Protein AF-A0A9D7KX18-F1 (afdb_monomer_lite)

Radius of gyration: 21.71 Å; chains: 1; bounding box: 76×43×56 Å

Foldseek 3Di:
DDDDDPPPDDDPDPDDDDDAQPDQEAEDALVRFAADDPVRVVVQVCCVLFVVQKWKDAPVFQFDPQDWFDDPQFTWGFLGRGKDKWKAWFQWWFWDDVVLDPDVPDWFTKTKTKGQTDPVCCVLVVSLCVPPVDDLVLEQAGDDRPDDPPDGGDSGHIAIAIAGFDDPVQVVQQAPNHDSRGIHDAHPQGGGRFMKMFIATWTFGSNSRGGTYRPNRQWIKGWRPVPDDPFKTKMKIKGWAGRRVRQCSRRPPFGKMKMWRKDKWADCVVPVVQDDAKEKEKDWPDKDQQDQDDVPPPPVQAASRLDQWYFYHYPNRGRYIYGYDPVCSRFWHWDWDPWHAYPVRMIMTITMIIGIGADNVVRDIIMTIMIMMIGHDPSPPPPPSPCPPPDD

Sequence (392 aa):
MLKTLFKIIFCISFGQTFIGCENANYEVKSEDIRPASEYEEAKWEKVTRLSLGIIGYDPVDTLIKNDCKGWGFEEWCNVLDKKVNIAGKFNRFGTYFEDGIVSPGIDATDWNIIVELFNEYTSTYDAVRQSSNITFSDWFGCIDVDKPCGSPYNASKCMFAEIAPTGELLLDGRWFPISENNHCVEGTYLKKNDTVGVFGCFVLDEAHGNQPEIHPAQQIWFRNKTETDAKKQKYWLMFIQDGSDRYEDWVASPLYGQFRIAFKVYPVKIKQDLYTPLILNIQVAYNSDFISSSSELPLAFNDCDDSNIHSLVIDGDKIITVNEPSQFDSKIGIQFSDIRMLKDGSVIGYIDITMVIGDVETNEFGASVLDLEIIQPMNTLFQEIQDLPAHQ

pLDDT: mean 80.1, std 17.93, range [25.45, 98.38]

Secondary structure (DSSP, 8-state):
-------------SS-------SSSEEE-GGGSPBPPHHHHHHHHHHHHHSTTEEEE-TT--PPPS-EEESSS-EEEESSSS-EEEEEEEEEEEEE-TTSS--TT-S--EEEEEEEE-GGGTHHHHHHHHHH---GGGS--PPPTTS-TTPPP-SS-EEEEEE---HHHHHH-SSS---SSTT-BPPSS--TT-EEEEEE-EEEETTTTSEEEESS--EEEEE-GGG--SSEEEEEEEEE---SSTTTTTSPSSEEEEEEEEEEE--GGG-GGG---EEEEEEEEEEESB----TT--GGGS-SSSSSEEEEEETTEEEEEEE--TTSTTTEEEEEEEEEE-TTS-EEEEEEEEEEESBTTTTBPPEEEEEEEEE--TTS-----S------

Structure (mmCIF, N/CA/C/O backbone):
data_AF-A0A9D7KX18-F1
#
_entry.id   AF-A0A9D7KX18-F1
#
loop_
_atom_site.group_PDB
_atom_site.id
_atom_site.type_symbol
_atom_site.label_atom_id
_atom_site.label_alt_id
_atom_site.label_comp_id
_atom_site.label_asym_id
_atom_site.label_entity_id
_atom_site.label_seq_id
_atom_site.pdbx_PDB_ins_code
_atom_site.Cartn_x
_atom_site.Cartn_y
_atom_site.Cartn_z
_atom_site.occupancy
_atom_site.B_iso_or_equiv
_atom_site.auth_seq_id
_atom_site.auth_comp_id
_atom_site.auth_asym_id
_atom_site.auth_atom_id
_atom_site.pdbx_PDB_model_num
ATOM 1 N N . MET A 1 1 ? -48.098 -23.945 -2.981 1.00 36.84 1 MET A N 1
ATOM 2 C CA . MET A 1 1 ? -47.081 -24.985 -2.715 1.00 36.84 1 MET A CA 1
ATOM 3 C C . MET A 1 1 ? -45.774 -24.541 -3.345 1.00 36.84 1 MET A C 1
ATOM 5 O O . MET A 1 1 ? -45.751 -24.322 -4.546 1.00 36.84 1 MET A O 1
ATOM 9 N N . LEU A 1 2 ? -44.786 -24.323 -2.471 1.00 36.97 2 LEU A N 1
ATOM 10 C CA . LEU A 1 2 ? -43.350 -24.059 -2.634 1.00 36.97 2 LEU A CA 1
ATOM 11 C C . LEU A 1 2 ? -42.791 -23.760 -4.034 1.00 36.97 2 LEU A C 1
ATOM 13 O O . LEU A 1 2 ? -42.746 -24.665 -4.856 1.00 36.97 2 LEU A O 1
ATOM 17 N N . LYS A 1 3 ? -42.167 -22.581 -4.187 1.00 34.06 3 LYS A N 1
ATOM 18 C CA . LYS A 1 3 ? -40.852 -22.397 -4.836 1.00 34.06 3 LYS A CA 1
ATOM 19 C C . LYS A 1 3 ? -40.187 -21.113 -4.305 1.00 34.06 3 LYS A C 1
ATOM 21 O O . LYS A 1 3 ? -40.201 -20.083 -4.963 1.00 34.06 3 LYS A O 1
ATOM 26 N N . THR A 1 4 ? -39.592 -21.205 -3.119 1.00 35.53 4 THR A N 1
ATOM 27 C CA . THR A 1 4 ? -38.551 -20.273 -2.656 1.00 35.53 4 THR A CA 1
ATOM 28 C C . THR A 1 4 ? -37.380 -21.149 -2.242 1.00 35.53 4 THR A C 1
ATOM 30 O O . THR A 1 4 ? -37.390 -21.731 -1.161 1.00 35.53 4 THR A O 1
ATOM 33 N N . LEU A 1 5 ? -36.441 -21.364 -3.162 1.00 31.42 5 LEU A N 1
ATOM 34 C CA . LEU A 1 5 ? -35.214 -22.104 -2.889 1.00 31.42 5 LEU A CA 1
ATOM 35 C C . LEU A 1 5 ? -34.141 -21.065 -2.556 1.00 31.42 5 LEU A C 1
ATOM 37 O O . LEU A 1 5 ? -33.645 -20.379 -3.447 1.00 31.42 5 LEU A O 1
ATOM 41 N N . PHE A 1 6 ? -33.837 -20.923 -1.268 1.00 31.34 6 PHE A N 1
ATOM 42 C CA . PHE A 1 6 ? -32.666 -20.191 -0.800 1.00 31.34 6 PHE A CA 1
ATOM 43 C C . PHE A 1 6 ? -31.414 -20.888 -1.336 1.00 31.34 6 PHE A C 1
ATOM 45 O O . PHE A 1 6 ? -31.169 -22.063 -1.055 1.00 31.34 6 PHE A O 1
ATOM 52 N N . LYS A 1 7 ? -30.636 -20.165 -2.138 1.00 26.39 7 LYS A N 1
ATOM 53 C CA . LYS A 1 7 ? -29.341 -20.606 -2.645 1.00 26.39 7 LYS A CA 1
ATOM 54 C C . LYS A 1 7 ? -28.299 -20.255 -1.578 1.00 26.39 7 LYS A C 1
ATOM 56 O O . LYS A 1 7 ? -27.696 -19.194 -1.623 1.00 26.39 7 LYS A O 1
ATOM 61 N N . ILE A 1 8 ? -28.141 -21.123 -0.580 1.00 31.30 8 ILE A N 1
ATOM 62 C CA . ILE A 1 8 ? -27.008 -21.052 0.352 1.00 31.30 8 ILE A CA 1
ATOM 63 C C . ILE A 1 8 ? -25.828 -21.708 -0.364 1.00 31.30 8 ILE A C 1
ATOM 65 O O . ILE A 1 8 ? -25.758 -22.932 -0.473 1.00 31.30 8 ILE A O 1
ATOM 69 N N . ILE A 1 9 ? -24.939 -20.886 -0.917 1.00 28.31 9 ILE A N 1
ATOM 70 C CA . ILE A 1 9 ? -23.651 -21.333 -1.445 1.00 28.31 9 ILE A CA 1
ATOM 71 C C . ILE A 1 9 ? -22.680 -21.353 -0.263 1.00 28.31 9 ILE A C 1
ATOM 73 O O . ILE A 1 9 ? -22.304 -20.310 0.259 1.00 28.31 9 ILE A O 1
ATOM 77 N N . PHE A 1 10 ? -22.297 -22.552 0.175 1.00 27.39 10 PHE A N 1
ATOM 78 C CA . PHE A 1 10 ? -21.160 -22.743 1.070 1.00 27.39 10 PHE A CA 1
ATOM 79 C C . PHE A 1 10 ? -19.874 -22.610 0.246 1.00 27.39 10 PHE A C 1
ATOM 81 O O . PHE A 1 10 ? -19.453 -23.565 -0.406 1.00 27.39 10 PHE A O 1
ATOM 88 N N . CYS A 1 11 ? -19.245 -21.436 0.277 1.00 25.45 11 CYS A N 1
ATOM 89 C CA . CYS A 1 11 ? -17.830 -21.318 -0.060 1.00 25.45 11 CYS A CA 1
ATOM 90 C C . CYS A 1 11 ? -17.016 -21.769 1.155 1.00 25.45 11 CYS A C 1
ATOM 92 O O . CYS A 1 11 ? -16.942 -21.072 2.162 1.00 25.45 11 CYS A O 1
ATOM 94 N N . ILE A 1 12 ? -16.414 -22.955 1.065 1.00 28.91 12 ILE A N 1
ATOM 95 C CA . ILE A 1 12 ? -15.342 -23.379 1.967 1.00 28.91 12 ILE A CA 1
ATOM 96 C C . ILE A 1 12 ? -14.046 -22.787 1.395 1.00 28.91 12 ILE A C 1
ATOM 98 O O . ILE A 1 12 ? -13.288 -23.473 0.716 1.00 28.91 12 ILE A O 1
ATOM 102 N N . SER A 1 13 ? -13.827 -21.490 1.609 1.00 29.12 13 SER A N 1
ATOM 103 C CA . SER A 1 13 ? -12.480 -20.913 1.608 1.00 29.12 13 SER A CA 1
ATOM 104 C C . SER A 1 13 ? -12.012 -20.833 3.063 1.00 29.12 13 SER A C 1
ATOM 106 O O . SER A 1 13 ? -12.822 -20.838 3.992 1.00 29.12 13 SER A O 1
ATOM 108 N N . PHE A 1 14 ? -10.704 -20.854 3.293 1.00 35.66 14 PHE A N 1
ATOM 109 C CA . PHE A 1 14 ? -10.128 -20.815 4.633 1.00 35.66 14 PHE A CA 1
ATOM 110 C C . PHE A 1 14 ? -10.591 -19.561 5.415 1.00 35.66 14 PHE A C 1
ATOM 112 O O . PHE A 1 14 ? -10.022 -18.488 5.287 1.00 35.66 14 PHE A O 1
ATOM 119 N N . GLY A 1 15 ? -11.607 -19.718 6.269 1.00 36.69 15 GLY A N 1
ATOM 120 C CA . GLY A 1 15 ? -11.775 -18.986 7.530 1.00 36.69 15 GLY A CA 1
ATOM 121 C C . GLY A 1 15 ? -12.243 -17.525 7.514 1.00 36.69 15 GLY A C 1
ATOM 122 O O . GLY A 1 15 ? -12.286 -16.939 8.596 1.00 36.69 15 GLY A O 1
ATOM 123 N N . GLN A 1 16 ? -12.611 -16.929 6.378 1.00 48.38 16 GLN A N 1
ATOM 124 C CA . GLN A 1 16 ? -13.245 -15.602 6.363 1.00 48.38 16 GLN A CA 1
ATOM 125 C C . GLN A 1 16 ? -14.759 -15.732 6.179 1.00 48.38 16 GLN A C 1
ATOM 127 O O . GLN A 1 16 ? -15.265 -15.945 5.080 1.00 48.38 16 GLN A O 1
ATOM 132 N N . THR A 1 17 ? -15.498 -15.629 7.283 1.00 46.25 17 THR A N 1
ATOM 133 C CA . THR A 1 17 ? -16.954 -15.475 7.253 1.00 46.25 17 THR A CA 1
ATOM 134 C C . THR A 1 17 ? -17.261 -14.022 6.901 1.00 46.25 17 THR A C 1
ATOM 136 O O . THR A 1 17 ? -17.150 -13.147 7.755 1.00 46.25 17 THR A O 1
ATOM 139 N N . PHE A 1 18 ? -17.617 -13.755 5.646 1.00 47.78 18 PHE A N 1
ATOM 140 C CA . PHE A 1 18 ? -18.155 -12.456 5.251 1.00 47.78 18 PHE A CA 1
ATOM 141 C C . PHE A 1 18 ? -19.577 -12.344 5.806 1.00 47.78 18 PHE A C 1
ATOM 143 O O . PHE A 1 18 ? -20.477 -13.081 5.396 1.00 47.78 18 PHE A O 1
ATOM 150 N N . ILE A 1 19 ? -19.771 -11.471 6.792 1.00 53.34 19 ILE A N 1
ATOM 151 C CA . ILE A 1 19 ? -21.104 -11.100 7.268 1.00 53.34 19 ILE A CA 1
ATOM 152 C C . ILE A 1 19 ? -21.645 -10.107 6.237 1.00 53.34 19 ILE A C 1
ATOM 154 O O . ILE A 1 19 ? -21.050 -9.054 6.032 1.00 53.34 19 ILE A O 1
ATOM 158 N N . GLY A 1 20 ? -22.718 -10.478 5.532 1.00 45.81 20 GLY A N 1
ATOM 159 C CA . GLY A 1 20 ? -23.336 -9.614 4.527 1.00 45.81 20 GLY A CA 1
ATOM 160 C C . GLY A 1 20 ? -23.783 -8.291 5.147 1.00 45.81 20 GLY A C 1
ATOM 161 O O . GLY A 1 20 ? -24.475 -8.288 6.166 1.00 45.81 20 GLY A O 1
ATOM 162 N N . CYS A 1 21 ? -23.374 -7.179 4.542 1.00 49.69 21 CYS A N 1
ATOM 163 C CA . CYS A 1 21 ? -23.739 -5.845 4.991 1.00 49.69 21 CYS A CA 1
ATOM 164 C C . CYS A 1 21 ? -25.108 -5.460 4.419 1.00 49.69 21 CYS A C 1
ATOM 166 O O . CYS A 1 21 ? -25.208 -4.918 3.329 1.00 49.69 21 CYS A O 1
ATOM 168 N N . GLU A 1 22 ? -26.189 -5.787 5.129 1.00 51.44 22 GLU A N 1
ATOM 169 C CA . GLU A 1 22 ? -27.533 -5.281 4.787 1.00 51.44 22 GLU A CA 1
ATOM 170 C C . GLU A 1 22 ? -27.836 -3.919 5.447 1.00 51.44 22 GLU A C 1
ATOM 172 O O . GLU A 1 22 ? -28.886 -3.328 5.203 1.00 51.44 22 GLU A O 1
ATOM 177 N N . ASN A 1 23 ? -26.928 -3.410 6.286 1.00 57.19 23 ASN A N 1
ATOM 178 C CA . ASN A 1 23 ? -27.082 -2.160 7.026 1.00 57.19 23 ASN A CA 1
ATOM 179 C C . ASN A 1 23 ? -25.969 -1.180 6.658 1.00 57.19 23 ASN A C 1
ATOM 181 O O . ASN A 1 23 ? -24.852 -1.604 6.395 1.00 57.19 23 ASN A O 1
ATOM 185 N N . ALA A 1 24 ? -26.257 0.121 6.765 1.00 64.88 24 ALA A N 1
ATOM 186 C CA . ALA A 1 24 ? -25.332 1.222 6.473 1.00 64.88 24 ALA A CA 1
ATOM 187 C C . ALA A 1 24 ? -24.110 1.336 7.422 1.00 64.88 24 ALA A C 1
ATOM 189 O O . ALA A 1 24 ? -23.604 2.424 7.654 1.00 64.88 24 ALA A O 1
ATOM 190 N N . ASN A 1 25 ? -23.774 0.270 8.151 1.00 79.25 25 ASN A N 1
ATOM 191 C CA . ASN A 1 25 ? -22.619 0.189 9.037 1.00 79.25 25 ASN A CA 1
ATOM 192 C C . ASN A 1 25 ? -22.235 -1.290 9.198 1.00 79.25 25 ASN A C 1
ATOM 194 O O . ASN A 1 25 ? -23.109 -2.152 9.345 1.00 79.25 25 ASN A O 1
ATOM 198 N N . TYR A 1 26 ? -20.938 -1.565 9.312 1.00 88.50 26 TYR A N 1
ATOM 199 C CA . TYR A 1 26 ? -20.430 -2.874 9.703 1.00 88.50 26 TYR A CA 1
ATOM 200 C C . TYR A 1 26 ? -20.551 -3.041 11.224 1.00 88.50 26 TYR A C 1
ATOM 202 O O . TYR A 1 26 ? -19.724 -2.547 11.996 1.00 88.50 26 TYR A O 1
ATOM 210 N N . GLU A 1 27 ? -21.619 -3.700 11.670 1.00 92.19 27 GLU A N 1
ATOM 211 C CA . GLU A 1 27 ? -21.921 -3.894 13.090 1.00 92.19 27 GLU A CA 1
ATOM 212 C C . GLU A 1 27 ? -21.463 -5.267 13.593 1.00 92.19 27 GLU A C 1
ATOM 214 O O . GLU A 1 27 ? -21.818 -6.309 13.042 1.00 92.19 27 GLU A O 1
ATOM 219 N N . VAL A 1 28 ? -20.698 -5.270 14.686 1.00 92.38 28 VAL A N 1
ATOM 220 C CA . VAL A 1 28 ? -20.227 -6.481 15.365 1.00 92.38 28 VAL A CA 1
ATOM 221 C C . VAL A 1 28 ? -20.452 -6.344 16.865 1.00 92.38 28 VAL A C 1
ATOM 223 O O . VAL A 1 28 ? -20.232 -5.285 17.452 1.00 92.38 28 VAL A O 1
ATOM 226 N N . LYS A 1 29 ? -20.860 -7.421 17.534 1.00 93.38 29 LYS A N 1
ATOM 227 C CA . LYS A 1 29 ? -20.877 -7.441 18.999 1.00 93.38 29 LYS A CA 1
ATOM 228 C C . LYS A 1 29 ? -19.522 -7.870 19.530 1.00 93.38 29 LYS A C 1
ATOM 230 O O . LYS A 1 29 ? -18.909 -8.788 18.993 1.00 93.38 29 LYS A O 1
ATOM 235 N N . SER A 1 30 ? -19.066 -7.263 20.619 1.00 92.75 30 SER A N 1
ATOM 236 C CA . SER A 1 30 ? -17.776 -7.614 21.225 1.00 92.75 30 SER A CA 1
ATOM 237 C C . SER A 1 30 ? -17.690 -9.090 21.632 1.00 92.75 30 SER A C 1
ATOM 239 O O . SER A 1 30 ? -16.615 -9.676 21.539 1.00 92.75 30 SER A O 1
ATOM 241 N N . GLU A 1 31 ? -18.817 -9.707 22.008 1.00 93.62 31 GLU A N 1
ATOM 242 C CA . GLU A 1 31 ? -18.924 -11.142 22.318 1.00 93.62 31 GLU A CA 1
ATOM 243 C C . GLU A 1 31 ? -18.683 -12.062 21.108 1.00 93.62 31 GLU A C 1
ATOM 245 O O . GLU A 1 31 ? -18.269 -13.207 21.290 1.00 93.62 31 GLU A O 1
ATOM 250 N N . ASP A 1 32 ? -18.873 -11.548 19.889 1.00 94.75 32 ASP A N 1
ATOM 251 C CA . ASP A 1 32 ? -18.660 -12.271 18.632 1.00 94.75 32 ASP A CA 1
ATOM 252 C C . ASP A 1 32 ? -17.242 -12.054 18.063 1.00 94.75 32 ASP A C 1
ATOM 254 O O . ASP A 1 32 ? -16.811 -12.765 17.149 1.00 94.75 32 ASP A O 1
ATOM 258 N N . ILE A 1 33 ? -16.474 -11.096 18.604 1.00 95.12 33 ILE A N 1
ATOM 259 C CA . ILE A 1 33 ? -15.094 -10.845 18.173 1.00 95.12 33 ILE A CA 1
ATOM 260 C C . ILE A 1 33 ? -14.182 -11.915 18.765 1.00 95.12 33 ILE A C 1
ATOM 262 O O . ILE A 1 33 ? -13.926 -11.970 19.970 1.00 95.12 33 ILE A O 1
ATOM 266 N N . ARG A 1 34 ? -13.610 -12.747 17.893 1.00 96.69 34 ARG A N 1
ATOM 267 C CA . ARG A 1 34 ? -12.678 -13.784 18.331 1.00 96.69 34 ARG A CA 1
ATOM 268 C C . ARG A 1 34 ? -11.373 -13.196 18.897 1.00 96.69 34 ARG A C 1
ATOM 270 O O . ARG A 1 34 ? -10.870 -12.200 18.365 1.00 96.69 34 ARG A O 1
ATOM 277 N N . PRO A 1 35 ? -10.766 -13.842 19.909 1.00 97.56 35 PRO A N 1
ATOM 278 C CA . PRO A 1 35 ? -9.429 -13.484 20.369 1.00 97.56 35 PRO A CA 1
ATOM 279 C C . PRO A 1 35 ? -8.387 -13.578 19.246 1.00 97.56 35 PRO A C 1
ATOM 281 O O . PRO A 1 35 ? -8.460 -14.469 18.392 1.00 97.56 35 PRO A O 1
ATOM 284 N N . ALA A 1 36 ? -7.407 -12.675 19.260 1.00 97.69 36 ALA A N 1
ATOM 285 C CA . ALA A 1 36 ? -6.238 -12.758 18.395 1.00 97.69 36 ALA A CA 1
ATOM 286 C C . ALA A 1 36 ? -5.357 -13.943 18.812 1.00 97.69 36 ALA A C 1
ATOM 288 O O . ALA A 1 36 ? -5.072 -14.138 19.997 1.00 97.69 36 ALA A O 1
ATOM 289 N N . SER A 1 37 ? -4.906 -14.731 17.838 1.00 97.56 37 SER A N 1
ATOM 290 C CA . SER A 1 37 ? -3.776 -15.636 18.058 1.00 97.56 37 SER A CA 1
ATOM 291 C C . SER A 1 37 ? -2.456 -14.855 18.086 1.00 97.56 37 SER A C 1
ATOM 293 O O . SER A 1 37 ? -2.362 -13.771 17.514 1.00 97.56 37 SER A O 1
ATOM 295 N N . GLU A 1 38 ? -1.410 -15.432 18.688 1.00 97.12 38 GLU A N 1
ATOM 296 C CA . GLU A 1 38 ? -0.067 -14.817 18.722 1.00 97.12 38 GLU A CA 1
ATOM 297 C C . GLU A 1 38 ? 0.476 -14.536 17.314 1.00 97.12 38 GLU A C 1
ATOM 299 O O . GLU A 1 38 ? 1.126 -13.523 17.080 1.00 97.12 38 GLU A O 1
ATOM 304 N N . TYR A 1 39 ? 0.168 -15.412 16.353 1.00 96.81 39 TYR A N 1
ATOM 305 C CA . TYR A 1 39 ? 0.558 -15.231 14.958 1.00 96.81 39 TYR A CA 1
ATOM 306 C C . TYR A 1 39 ? -0.129 -14.021 14.309 1.00 96.81 39 TYR A C 1
ATOM 308 O O . TYR A 1 39 ? 0.511 -13.259 13.587 1.00 96.81 39 TYR A O 1
ATOM 316 N N . GLU A 1 40 ? -1.427 -13.831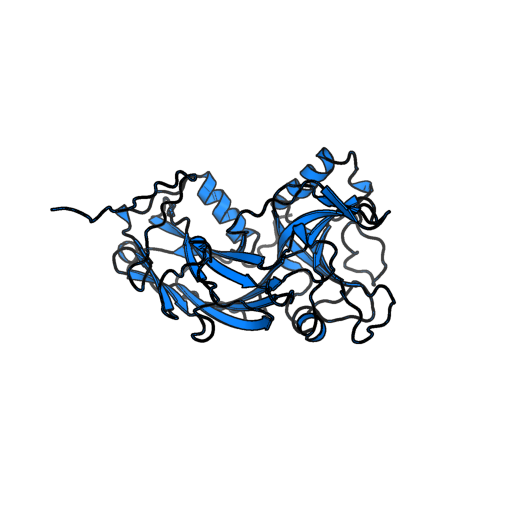 14.557 1.00 96.81 40 GLU A N 1
ATOM 317 C CA . GLU A 1 40 ? -2.186 -12.707 13.996 1.00 96.81 40 GLU A CA 1
ATOM 318 C C . GLU A 1 40 ? -1.762 -11.372 14.603 1.00 96.81 40 GLU A C 1
ATOM 320 O O . GLU A 1 40 ? -1.606 -10.400 13.867 1.00 96.81 40 GLU A O 1
ATOM 325 N N . GLU A 1 41 ? -1.527 -11.344 15.916 1.00 96.88 41 GLU A N 1
ATOM 326 C CA . GLU A 1 41 ? -0.990 -10.177 16.616 1.00 96.88 41 GLU A CA 1
ATOM 327 C C . GLU A 1 41 ? 0.395 -9.813 16.065 1.00 96.88 41 GLU A C 1
ATOM 329 O O . GLU A 1 41 ? 0.585 -8.693 15.599 1.00 96.88 41 GLU A O 1
ATOM 334 N N . ALA A 1 42 ? 1.317 -10.777 15.963 1.00 96.12 42 ALA A N 1
ATOM 335 C CA . ALA A 1 42 ? 2.650 -10.543 15.405 1.00 96.12 42 ALA A CA 1
ATOM 336 C C . ALA A 1 42 ? 2.614 -10.075 13.936 1.00 96.12 42 ALA A C 1
ATOM 338 O O . ALA A 1 42 ? 3.403 -9.218 13.528 1.00 96.12 42 ALA A O 1
ATOM 339 N N . LYS A 1 43 ? 1.692 -10.610 13.121 1.00 95.38 43 LYS A N 1
ATOM 340 C CA . LYS A 1 43 ? 1.488 -10.162 11.734 1.00 95.38 43 LYS A CA 1
ATOM 341 C C . LYS A 1 43 ? 1.007 -8.709 11.693 1.00 95.38 43 LYS A C 1
ATOM 343 O O . LYS A 1 43 ? 1.553 -7.914 10.929 1.00 95.38 43 LYS A O 1
ATOM 348 N N . TRP A 1 44 ? 0.019 -8.359 12.512 1.00 96.56 44 TRP A N 1
ATOM 349 C CA . TRP A 1 44 ? -0.511 -6.999 12.609 1.00 96.56 44 TRP A CA 1
ATOM 350 C C . TRP A 1 44 ? 0.543 -6.005 13.128 1.00 96.56 44 TRP A C 1
ATOM 352 O O . TRP A 1 44 ? 0.721 -4.926 12.557 1.00 96.56 44 TRP A O 1
ATOM 362 N N . GLU A 1 45 ? 1.321 -6.391 14.140 1.00 95.38 45 GLU A N 1
ATOM 363 C CA . GLU A 1 45 ? 2.434 -5.602 14.679 1.00 95.38 45 GLU A CA 1
ATOM 364 C C . GLU A 1 45 ? 3.537 -5.368 13.642 1.00 95.38 45 GLU A C 1
ATOM 366 O O . GLU A 1 45 ? 4.080 -4.266 13.540 1.00 95.38 45 GLU A O 1
ATOM 371 N N . LYS A 1 46 ? 3.857 -6.380 12.824 1.00 94.62 46 LYS A N 1
ATOM 372 C CA . LYS A 1 46 ? 4.811 -6.224 11.720 1.00 94.62 46 LYS A CA 1
ATOM 373 C C . LYS A 1 46 ? 4.351 -5.126 10.755 1.00 94.62 46 LYS A C 1
ATOM 375 O O . LYS A 1 46 ? 5.157 -4.271 10.395 1.00 94.62 46 LYS A O 1
ATOM 380 N N . VAL A 1 47 ? 3.072 -5.121 10.372 1.00 95.69 47 VAL A N 1
ATOM 381 C CA . VAL A 1 47 ? 2.500 -4.120 9.452 1.00 95.69 47 VAL A CA 1
ATOM 382 C C . VAL A 1 47 ? 2.535 -2.715 10.052 1.00 95.69 47 VAL A C 1
ATOM 384 O O . VAL A 1 47 ? 3.015 -1.779 9.409 1.00 95.69 47 VAL A O 1
ATOM 387 N N . THR A 1 48 ? 2.072 -2.559 11.292 1.00 94.69 48 THR A N 1
ATOM 388 C CA . THR A 1 48 ? 2.036 -1.251 11.968 1.00 94.69 48 THR A CA 1
ATOM 389 C C . THR A 1 48 ? 3.419 -0.661 12.191 1.00 94.69 48 THR A C 1
ATOM 391 O O . THR A 1 48 ? 3.607 0.537 11.983 1.00 94.69 48 THR A O 1
ATOM 394 N N . ARG A 1 49 ? 4.402 -1.491 12.548 1.00 93.88 49 ARG A N 1
ATOM 395 C CA . ARG A 1 49 ? 5.772 -1.042 12.808 1.00 93.88 49 ARG A CA 1
ATOM 396 C C . ARG A 1 49 ? 6.569 -0.764 11.536 1.00 93.88 49 ARG A C 1
ATOM 398 O O . ARG A 1 49 ? 7.306 0.216 11.494 1.00 93.88 49 ARG A O 1
ATOM 405 N N . LEU A 1 50 ? 6.476 -1.634 10.530 1.00 93.88 50 LEU A N 1
ATOM 406 C CA . LEU A 1 50 ? 7.401 -1.608 9.390 1.00 93.88 50 LEU A CA 1
ATOM 407 C C . LEU A 1 50 ? 6.817 -0.961 8.139 1.00 93.88 50 LEU A C 1
ATOM 409 O O . LEU A 1 50 ? 7.566 -0.418 7.339 1.00 93.88 50 LEU A O 1
ATOM 413 N N . SER A 1 51 ? 5.501 -0.997 7.960 1.00 95.69 51 SER A N 1
ATOM 414 C CA . SER A 1 51 ? 4.868 -0.606 6.697 1.00 95.69 51 SER A CA 1
ATOM 415 C C . SER A 1 51 ? 3.920 0.575 6.868 1.00 95.69 51 SER A C 1
ATOM 417 O O . SER A 1 51 ? 2.959 0.717 6.122 1.00 95.69 51 SER A O 1
ATOM 419 N N . LEU A 1 52 ? 4.174 1.432 7.864 1.00 96.12 52 LEU A N 1
ATOM 420 C CA . LEU A 1 52 ? 3.324 2.583 8.193 1.00 96.12 52 LEU A CA 1
ATOM 421 C C . LEU A 1 52 ? 1.875 2.201 8.553 1.00 96.12 52 LEU A C 1
ATOM 423 O O . LEU A 1 52 ? 0.977 3.031 8.447 1.00 96.12 52 LEU A O 1
ATOM 427 N N . GLY A 1 53 ? 1.639 0.951 8.969 1.00 96.56 53 GLY A N 1
ATOM 428 C CA . GLY A 1 53 ? 0.288 0.437 9.193 1.00 96.56 53 GLY A CA 1
ATOM 429 C C . GLY A 1 53 ? -0.495 0.156 7.917 1.00 96.56 53 GLY A C 1
ATOM 430 O O . GLY A 1 53 ? -1.691 -0.065 8.010 1.00 96.56 53 GLY A O 1
ATOM 431 N N . ILE A 1 54 ? 0.145 0.141 6.750 1.00 98.25 54 ILE A N 1
ATOM 432 C CA . ILE A 1 54 ? -0.497 -0.112 5.461 1.00 98.25 54 ILE A CA 1
ATOM 433 C C . ILE A 1 54 ? 0.202 -1.298 4.794 1.00 98.25 54 ILE A C 1
ATOM 435 O O . ILE A 1 54 ? 1.419 -1.443 4.887 1.00 98.25 54 ILE A O 1
ATOM 439 N N . ILE A 1 55 ? -0.561 -2.156 4.129 1.00 98.00 55 ILE A N 1
ATOM 440 C CA . ILE A 1 55 ? -0.039 -3.162 3.198 1.00 98.00 55 ILE A CA 1
ATOM 441 C C . ILE A 1 55 ? -0.872 -3.167 1.927 1.00 98.00 55 ILE A C 1
ATOM 443 O O . ILE A 1 55 ? -2.065 -2.865 1.973 1.00 98.00 55 ILE A O 1
ATOM 447 N N . GLY A 1 56 ? -0.246 -3.550 0.822 1.00 98.00 56 GLY A N 1
ATOM 448 C CA . GLY A 1 56 ? -0.953 -3.870 -0.404 1.00 98.00 56 GLY A CA 1
ATOM 449 C C . GLY A 1 56 ? -1.438 -5.316 -0.421 1.00 98.00 56 GLY A C 1
ATOM 450 O O . GLY A 1 56 ? -0.877 -6.204 0.235 1.00 98.00 56 GLY A O 1
ATOM 451 N N . TYR A 1 57 ? -2.506 -5.554 -1.165 1.00 96.62 57 TYR A N 1
ATOM 452 C CA . TYR A 1 57 ? -3.112 -6.864 -1.332 1.00 96.62 57 TYR A CA 1
ATOM 453 C C . TYR A 1 57 ? -3.725 -7.004 -2.727 1.00 96.62 57 TYR A C 1
ATOM 455 O O . TYR A 1 57 ? -4.177 -6.026 -3.327 1.00 96.62 57 TYR A O 1
ATOM 463 N N . ASP A 1 58 ? -3.719 -8.234 -3.238 1.00 94.56 58 ASP A N 1
ATOM 464 C CA . ASP A 1 58 ? -4.425 -8.625 -4.455 1.00 94.56 58 ASP A CA 1
ATOM 465 C C . ASP A 1 58 ? -5.679 -9.411 -4.038 1.00 94.56 58 ASP A C 1
ATOM 467 O O . ASP A 1 58 ? -5.562 -10.570 -3.623 1.00 94.56 58 ASP A O 1
ATOM 471 N N . PRO A 1 59 ? -6.871 -8.793 -4.091 1.00 91.50 59 PRO A N 1
ATOM 472 C CA . PRO A 1 59 ? -8.097 -9.398 -3.577 1.00 91.50 59 PRO A CA 1
ATOM 473 C C . PRO A 1 59 ? -8.609 -10.574 -4.420 1.00 91.50 59 PRO A C 1
ATOM 475 O O . PRO A 1 59 ? -9.495 -11.296 -3.960 1.00 91.50 59 PRO A O 1
ATOM 478 N N . VAL A 1 60 ? -8.070 -10.791 -5.624 1.00 90.31 60 VAL A N 1
ATOM 479 C CA . VAL A 1 60 ? -8.421 -11.937 -6.478 1.00 90.31 60 VAL A CA 1
ATOM 480 C C . VAL A 1 60 ? -7.318 -12.999 -6.522 1.00 90.31 60 VAL A C 1
ATOM 482 O O . VAL A 1 60 ? -7.473 -13.999 -7.220 1.00 90.31 60 VAL A O 1
ATOM 485 N N . ASP A 1 61 ? -6.247 -12.816 -5.737 1.00 89.19 61 ASP A N 1
ATOM 486 C CA . ASP A 1 61 ? -5.098 -13.726 -5.627 1.00 89.19 61 ASP A CA 1
ATOM 487 C C . ASP A 1 61 ? -4.528 -14.096 -7.006 1.00 89.19 61 ASP A C 1
ATOM 489 O O . ASP A 1 61 ? -4.299 -15.272 -7.300 1.00 89.19 61 ASP A O 1
ATOM 493 N N . THR A 1 62 ? -4.345 -13.084 -7.869 1.00 88.50 62 THR A N 1
ATOM 494 C CA . THR A 1 62 ? -3.818 -13.273 -9.227 1.00 88.50 62 THR A CA 1
ATOM 495 C C . THR A 1 62 ? -2.501 -14.035 -9.161 1.00 88.50 62 THR A C 1
ATOM 497 O O . THR A 1 62 ? -1.499 -13.534 -8.642 1.00 88.50 62 THR A O 1
ATOM 500 N N . LEU A 1 63 ? -2.504 -15.257 -9.694 1.00 87.00 63 LEU A N 1
ATOM 501 C CA . LEU A 1 63 ? -1.294 -16.056 -9.793 1.00 87.00 63 LEU A CA 1
ATOM 502 C C . LEU A 1 63 ? -0.428 -15.503 -10.914 1.00 87.00 63 LEU A C 1
ATOM 504 O O . LEU A 1 63 ? -0.848 -15.437 -12.071 1.00 87.00 63 LEU A O 1
ATOM 508 N N . ILE A 1 64 ? 0.801 -15.158 -10.565 1.00 85.56 64 ILE A N 1
ATOM 509 C CA . ILE A 1 64 ? 1.813 -14.781 -11.534 1.00 85.56 64 ILE A CA 1
ATOM 510 C C . ILE A 1 64 ? 2.385 -16.089 -12.074 1.00 85.56 64 ILE A C 1
ATOM 512 O O . ILE A 1 64 ? 2.879 -16.928 -11.314 1.00 85.56 64 ILE A O 1
ATOM 516 N N . LYS A 1 65 ? 2.285 -16.307 -13.388 1.00 81.88 65 LYS A N 1
ATOM 517 C CA . LYS A 1 65 ? 2.897 -17.490 -14.001 1.00 81.88 65 LYS A CA 1
ATOM 518 C C . LYS A 1 65 ? 4.393 -17.487 -13.678 1.00 81.88 65 LYS A C 1
ATOM 520 O O . LYS A 1 65 ? 5.038 -16.444 -13.649 1.00 81.88 65 LYS A O 1
ATOM 525 N N . ASN A 1 66 ? 4.933 -18.666 -13.386 1.00 72.88 66 ASN A N 1
ATOM 526 C CA . ASN A 1 66 ? 6.370 -18.840 -13.204 1.00 72.88 66 ASN A CA 1
ATOM 527 C C . ASN A 1 66 ? 7.027 -18.951 -14.587 1.00 72.88 66 ASN A C 1
ATOM 529 O O . ASN A 1 66 ? 7.428 -20.036 -15.013 1.00 72.88 66 ASN A O 1
ATOM 533 N N . ASP A 1 67 ? 6.987 -17.849 -15.328 1.00 78.12 67 ASP A N 1
ATOM 534 C CA . ASP A 1 67 ? 7.648 -17.670 -16.608 1.00 78.12 67 ASP A CA 1
ATOM 535 C C . ASP A 1 67 ? 8.584 -16.458 -16.561 1.00 78.12 67 ASP A C 1
ATOM 537 O O . ASP A 1 67 ? 8.443 -15.562 -15.727 1.00 78.12 67 ASP A O 1
ATOM 541 N N . CYS A 1 68 ? 9.585 -16.483 -17.436 1.00 79.06 68 CYS A N 1
ATOM 542 C CA . CYS A 1 68 ? 10.416 -15.327 -17.718 1.00 79.06 68 CYS A CA 1
ATOM 543 C C . CYS A 1 68 ? 9.772 -14.557 -18.871 1.00 79.06 68 CYS A C 1
ATOM 545 O O . CYS A 1 68 ? 9.391 -15.154 -19.885 1.00 79.06 68 CYS A O 1
ATOM 547 N N . LYS A 1 69 ? 9.582 -13.250 -18.697 1.00 67.12 69 LYS A N 1
ATOM 548 C CA . LYS A 1 69 ? 9.024 -12.348 -19.713 1.00 67.12 69 LYS A CA 1
ATOM 549 C C . LYS A 1 69 ? 10.142 -11.467 -20.248 1.00 67.12 69 LYS A C 1
ATOM 551 O O . LYS A 1 69 ? 10.930 -10.975 -19.457 1.00 67.12 69 LYS A O 1
ATOM 556 N N . GLY A 1 70 ? 10.237 -11.286 -21.564 1.00 61.34 70 GLY A N 1
ATOM 557 C CA . GLY A 1 70 ? 11.382 -10.582 -22.136 1.00 61.34 70 GLY A CA 1
ATOM 558 C C . GLY A 1 70 ? 11.566 -10.714 -23.641 1.00 61.34 70 GLY A C 1
ATOM 559 O O . GLY A 1 70 ? 11.084 -11.671 -24.252 1.00 61.34 70 GLY A O 1
ATOM 560 N N . TRP A 1 71 ? 12.313 -9.780 -24.237 1.00 53.66 71 TRP A N 1
ATOM 561 C CA . TRP A 1 71 ? 12.753 -9.841 -25.635 1.00 53.66 71 TRP A CA 1
ATOM 562 C C . TRP A 1 71 ? 14.250 -10.186 -25.706 1.00 53.66 71 TRP A C 1
ATOM 564 O O . TRP A 1 71 ? 15.114 -9.321 -25.818 1.00 53.66 71 TRP A O 1
ATOM 574 N N . GLY A 1 72 ? 14.593 -11.476 -25.688 1.00 63.72 72 GLY A N 1
ATOM 575 C CA . GLY A 1 72 ? 15.978 -11.921 -25.889 1.00 63.72 72 GLY A CA 1
ATOM 576 C C . GLY A 1 72 ? 16.817 -11.945 -24.609 1.00 63.72 72 GLY A C 1
ATOM 577 O O . GLY A 1 72 ? 16.758 -12.932 -23.898 1.00 63.72 72 GLY A O 1
ATOM 578 N N . PHE A 1 73 ? 17.664 -10.933 -24.369 1.00 52.66 73 PHE A N 1
ATOM 579 C CA . PHE A 1 73 ? 18.574 -10.884 -23.201 1.00 52.66 73 PHE A CA 1
ATOM 580 C C . PHE A 1 73 ? 17.982 -10.160 -21.977 1.00 52.66 73 PHE A C 1
ATOM 582 O O . PHE A 1 73 ? 18.595 -10.175 -20.915 1.00 52.66 73 PHE A O 1
ATOM 589 N N . GLU A 1 74 ? 16.821 -9.525 -22.133 1.00 61.00 74 GLU A N 1
ATOM 590 C CA . GLU A 1 74 ? 16.086 -8.811 -21.083 1.00 61.00 74 GLU A CA 1
ATOM 591 C C . GLU A 1 74 ? 14.946 -9.685 -20.588 1.00 61.00 74 GLU A C 1
ATOM 593 O O . GLU A 1 74 ? 13.802 -9.505 -20.992 1.00 61.00 74 GLU A O 1
ATOM 598 N N . GLU A 1 75 ? 15.280 -10.697 -19.791 1.00 77.31 75 GLU A N 1
ATOM 599 C CA . GLU A 1 75 ? 14.295 -11.588 -19.187 1.00 77.31 75 GLU A CA 1
ATOM 600 C C . GLU A 1 75 ? 14.023 -11.159 -17.735 1.00 77.31 75 GLU A C 1
ATOM 602 O O . GLU A 1 75 ? 14.918 -11.155 -16.896 1.00 77.31 75 GLU A O 1
ATOM 607 N N . TRP A 1 76 ? 12.776 -10.804 -17.427 1.00 84.06 76 TRP A N 1
ATOM 608 C CA . TRP A 1 76 ? 12.265 -10.687 -16.066 1.00 84.06 76 TRP A CA 1
ATOM 609 C C . TRP A 1 76 ? 11.657 -12.019 -15.656 1.00 84.06 76 TRP A C 1
ATOM 611 O O . TRP A 1 76 ? 10.573 -12.402 -16.107 1.00 84.06 76 TRP A O 1
ATOM 621 N N . CYS A 1 77 ? 12.366 -12.744 -14.804 1.00 87.50 77 CYS A N 1
ATOM 622 C CA . CYS A 1 77 ? 11.947 -14.048 -14.320 1.00 87.50 77 CYS A CA 1
ATOM 623 C C . CYS A 1 77 ? 11.235 -13.918 -12.986 1.00 87.50 77 CYS A C 1
ATOM 625 O O . CYS A 1 77 ? 11.825 -13.508 -11.987 1.00 87.50 77 CYS A O 1
ATOM 627 N N . ASN A 1 78 ? 9.972 -14.317 -12.943 1.00 88.06 78 ASN A N 1
ATOM 628 C CA . ASN A 1 78 ? 9.232 -14.305 -11.697 1.00 88.06 78 ASN A CA 1
ATOM 629 C C . ASN A 1 78 ? 9.844 -15.274 -10.663 1.00 88.06 78 ASN A C 1
ATOM 631 O O . ASN A 1 78 ? 10.120 -16.436 -10.953 1.00 88.06 78 ASN A O 1
ATOM 635 N N . VAL A 1 79 ? 10.044 -14.805 -9.433 1.00 88.69 79 VAL A N 1
ATOM 636 C CA . VAL A 1 79 ? 10.616 -15.596 -8.330 1.00 88.69 79 VAL A CA 1
ATOM 637 C C . VAL A 1 79 ? 9.523 -16.317 -7.549 1.00 88.69 79 VAL A C 1
ATOM 639 O O . VAL A 1 79 ? 9.750 -17.410 -7.025 1.00 88.69 79 VAL A O 1
ATOM 642 N N . LEU A 1 80 ? 8.343 -15.703 -7.435 1.00 88.56 80 LEU A N 1
ATOM 643 C CA . LEU A 1 80 ? 7.228 -16.200 -6.634 1.00 88.56 80 LEU A CA 1
ATOM 644 C C . LEU A 1 80 ? 5.935 -16.137 -7.435 1.00 88.56 80 LEU A C 1
ATOM 646 O O . LEU A 1 80 ? 5.613 -15.127 -8.039 1.00 88.56 80 LEU A O 1
ATOM 650 N N . ASP A 1 81 ? 5.108 -17.171 -7.347 1.00 89.50 81 ASP A N 1
ATOM 651 C CA . ASP A 1 81 ? 3.800 -17.230 -8.016 1.00 89.50 81 ASP A CA 1
ATOM 652 C C . ASP A 1 81 ? 2.774 -16.199 -7.505 1.00 89.50 81 ASP A C 1
ATOM 654 O O . ASP A 1 81 ? 1.642 -16.146 -7.988 1.00 89.50 81 ASP A O 1
ATOM 658 N N . LYS A 1 82 ? 3.161 -15.375 -6.528 1.00 91.75 82 LYS A N 1
ATOM 659 C CA . LYS A 1 82 ? 2.337 -14.358 -5.889 1.00 91.75 82 LYS A CA 1
ATOM 660 C C . LYS A 1 82 ? 3.103 -13.060 -5.716 1.00 91.75 82 LYS A C 1
ATOM 662 O O . LYS A 1 82 ? 4.304 -13.044 -5.446 1.00 91.75 82 LYS A O 1
ATOM 667 N N . LYS A 1 83 ? 2.344 -11.970 -5.768 1.00 94.56 83 LYS A N 1
ATOM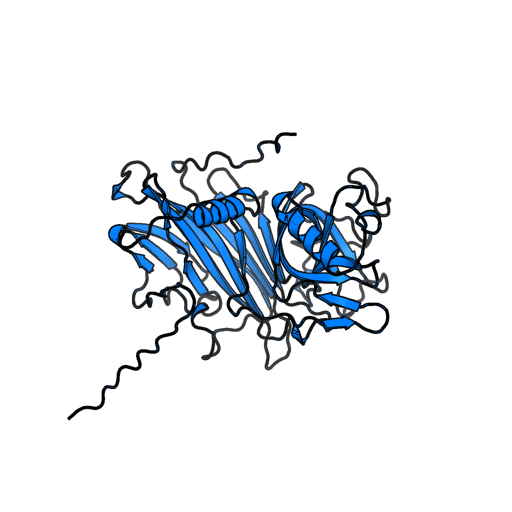 668 C CA . LYS A 1 83 ? 2.813 -10.625 -5.436 1.00 94.56 83 LYS A CA 1
ATOM 669 C C . LYS A 1 83 ? 3.239 -10.551 -3.970 1.00 94.56 83 LYS A C 1
ATOM 671 O O . LYS A 1 83 ? 2.654 -11.205 -3.100 1.00 94.56 83 LYS A O 1
ATOM 676 N N . VAL A 1 84 ? 4.237 -9.725 -3.676 1.00 95.56 84 VAL A N 1
ATOM 677 C CA . VAL A 1 84 ? 4.806 -9.589 -2.330 1.00 95.56 84 VAL A CA 1
ATOM 678 C C . VAL A 1 84 ? 4.770 -8.156 -1.843 1.00 95.56 84 VAL A C 1
ATOM 680 O O . VAL A 1 84 ? 4.867 -7.214 -2.619 1.00 95.56 84 VAL A O 1
ATOM 683 N N . ASN A 1 85 ? 4.651 -8.004 -0.525 1.00 96.88 85 ASN A N 1
ATOM 684 C CA . ASN A 1 85 ? 4.836 -6.727 0.148 1.00 96.88 85 ASN A CA 1
ATOM 685 C C . ASN A 1 85 ? 6.302 -6.574 0.553 1.00 96.88 85 ASN A C 1
ATOM 687 O O . ASN A 1 85 ? 6.868 -7.479 1.175 1.00 96.88 85 ASN A O 1
ATOM 691 N N . ILE A 1 86 ? 6.861 -5.397 0.308 1.00 96.38 86 ILE A N 1
ATOM 692 C CA . ILE A 1 86 ? 8.114 -4.937 0.899 1.00 96.38 86 ILE A CA 1
ATOM 693 C C . ILE A 1 86 ? 7.900 -3.585 1.576 1.00 96.38 86 ILE A C 1
ATOM 695 O O . ILE A 1 86 ? 7.003 -2.820 1.225 1.00 96.38 86 ILE A O 1
ATOM 699 N N . ALA A 1 87 ? 8.738 -3.279 2.559 1.00 97.00 87 ALA A N 1
ATOM 700 C CA . ALA A 1 87 ? 8.863 -1.929 3.081 1.00 97.00 87 ALA A CA 1
ATOM 701 C C . ALA A 1 87 ? 10.296 -1.668 3.530 1.00 97.00 87 ALA A C 1
ATOM 703 O O . ALA A 1 87 ? 11.032 -2.581 3.928 1.00 97.00 87 ALA A O 1
ATOM 704 N N . GLY A 1 88 ? 10.679 -0.402 3.480 1.00 95.69 88 GLY A N 1
ATOM 705 C CA . GLY A 1 88 ? 12.026 0.008 3.815 1.00 95.69 88 GLY A CA 1
ATOM 706 C C . GLY A 1 88 ? 12.191 1.512 3.811 1.00 95.69 88 GLY A C 1
ATOM 707 O O . GLY A 1 88 ? 11.219 2.273 3.805 1.00 95.69 88 GLY A O 1
ATOM 708 N N . LYS A 1 89 ? 13.447 1.940 3.835 1.00 94.94 89 LYS A N 1
ATOM 709 C CA . LYS A 1 89 ? 13.823 3.339 3.712 1.00 94.94 89 LYS A CA 1
ATOM 710 C C . LYS A 1 89 ? 13.976 3.690 2.241 1.00 94.94 89 LYS A C 1
ATOM 712 O O . LYS A 1 89 ? 14.750 3.068 1.523 1.00 94.94 89 LYS A O 1
ATOM 717 N N . PHE A 1 90 ? 13.236 4.696 1.797 1.00 93.38 90 PHE A N 1
ATOM 718 C CA . PHE A 1 90 ? 13.407 5.275 0.479 1.00 93.38 90 PHE A CA 1
ATOM 719 C C . PHE A 1 90 ? 14.828 5.827 0.361 1.00 93.38 90 PHE A C 1
ATOM 721 O O . PHE A 1 90 ? 15.254 6.665 1.160 1.00 93.38 90 PHE A O 1
ATOM 728 N N . ASN A 1 91 ? 15.573 5.338 -0.622 1.00 90.12 91 ASN A N 1
ATOM 729 C CA . ASN A 1 91 ? 16.937 5.765 -0.883 1.00 90.12 91 ASN A CA 1
ATOM 730 C C . ASN A 1 91 ? 16.938 6.866 -1.951 1.00 90.12 91 ASN A C 1
ATOM 732 O O . ASN A 1 91 ? 17.382 7.994 -1.697 1.00 90.12 91 ASN A O 1
ATOM 736 N N . ARG A 1 92 ? 16.405 6.542 -3.134 1.00 86.12 92 ARG A N 1
ATOM 737 C CA . ARG A 1 92 ? 16.381 7.400 -4.324 1.00 86.12 92 ARG A CA 1
ATOM 738 C C . ARG A 1 92 ? 15.222 7.027 -5.239 1.00 86.12 92 ARG A C 1
ATOM 740 O O . ARG A 1 92 ? 14.704 5.916 -5.176 1.00 86.12 92 ARG A O 1
ATOM 747 N N . PHE A 1 93 ? 14.881 7.963 -6.115 1.00 86.19 93 PHE A N 1
ATOM 748 C CA . PHE A 1 93 ? 14.011 7.737 -7.255 1.00 86.19 93 PHE A CA 1
ATOM 749 C C . PHE A 1 93 ? 14.762 8.048 -8.553 1.00 86.19 93 PHE A C 1
ATOM 751 O O . PHE A 1 93 ? 15.545 9.006 -8.622 1.00 86.19 93 PHE A O 1
ATOM 758 N N . GLY A 1 94 ? 14.519 7.235 -9.574 1.00 81.12 94 GLY A N 1
ATOM 759 C CA . GLY A 1 94 ? 15.002 7.445 -10.927 1.00 81.12 94 GLY A CA 1
ATOM 760 C C . GLY A 1 94 ? 13.894 7.359 -11.956 1.00 81.12 94 GLY A C 1
ATOM 761 O O . GLY A 1 94 ? 12.983 6.556 -11.822 1.00 81.12 94 GLY A O 1
ATOM 762 N N . THR A 1 95 ? 14.027 8.163 -13.001 1.00 78.12 95 THR A N 1
ATOM 763 C CA . THR A 1 95 ? 13.375 7.925 -14.286 1.00 78.12 95 THR A CA 1
ATOM 764 C C . THR A 1 95 ? 14.430 7.422 -15.253 1.00 78.12 95 THR A C 1
ATOM 766 O O . THR A 1 95 ? 15.510 8.020 -15.320 1.00 78.12 95 THR A O 1
ATOM 769 N N . TYR A 1 96 ? 14.138 6.345 -15.973 1.00 70.56 96 TYR A N 1
ATOM 770 C CA . TYR A 1 96 ? 14.952 5.918 -17.105 1.00 70.56 96 TYR A CA 1
ATOM 771 C C . TYR A 1 96 ? 14.262 6.318 -18.409 1.00 70.56 96 TYR A C 1
ATOM 773 O O . TYR A 1 96 ? 13.090 6.019 -18.618 1.00 70.56 96 TYR A O 1
ATOM 781 N N . PHE A 1 97 ? 15.000 7.030 -19.260 1.00 67.00 97 PHE A N 1
ATOM 782 C CA . PHE A 1 97 ? 14.608 7.322 -20.635 1.00 67.00 97 PHE A CA 1
ATOM 783 C C . PHE A 1 97 ? 15.548 6.542 -21.541 1.00 67.00 97 PHE A C 1
ATOM 785 O O . PHE A 1 97 ? 16.738 6.865 -21.585 1.00 67.00 97 PHE A O 1
ATOM 792 N N . GLU A 1 98 ? 15.017 5.557 -22.259 1.00 58.19 98 GLU A N 1
ATOM 793 C CA . GLU A 1 98 ? 15.794 4.674 -23.138 1.00 58.19 98 GLU A CA 1
ATOM 794 C C . GLU A 1 98 ? 16.622 5.471 -24.169 1.00 58.19 98 GLU A C 1
ATOM 796 O O . GLU A 1 98 ? 17.792 5.175 -24.403 1.00 58.19 98 GLU A O 1
ATOM 801 N N . ASP A 1 99 ? 16.084 6.599 -24.649 1.00 57.22 99 ASP A N 1
ATOM 802 C CA . ASP A 1 99 ? 16.737 7.465 -25.640 1.00 57.22 99 ASP A CA 1
ATOM 803 C C . ASP A 1 99 ? 17.369 8.751 -25.069 1.00 57.22 99 ASP A C 1
ATOM 805 O O . ASP A 1 99 ? 17.870 9.595 -25.818 1.00 57.22 99 ASP A O 1
ATOM 809 N N . GLY A 1 100 ? 17.327 8.966 -23.747 1.00 54.91 100 GLY A N 1
ATOM 810 C CA . GLY A 1 100 ? 17.840 10.192 -23.111 1.00 54.91 100 GLY A CA 1
ATOM 811 C C . GLY A 1 100 ? 17.133 11.495 -23.529 1.00 54.91 100 GLY A C 1
ATOM 812 O O . GLY A 1 100 ? 17.591 12.585 -23.183 1.00 54.91 100 GLY A O 1
ATOM 813 N N . ILE A 1 101 ? 16.023 11.404 -24.267 1.00 54.41 101 ILE A N 1
ATOM 814 C CA . ILE A 1 101 ? 15.179 12.529 -24.667 1.00 54.41 101 ILE A CA 1
ATOM 815 C C . ILE A 1 101 ? 13.772 12.254 -24.149 1.00 54.41 101 ILE A C 1
ATOM 817 O O . ILE A 1 101 ? 13.139 11.283 -24.556 1.00 54.41 101 ILE A O 1
ATOM 821 N N . VAL A 1 102 ? 13.253 13.155 -23.313 1.00 54.72 102 VAL A N 1
ATOM 822 C CA . VAL A 1 102 ? 11.825 13.202 -22.974 1.00 54.72 102 VAL A CA 1
ATOM 823 C C . VAL A 1 102 ? 11.064 13.661 -24.222 1.00 54.72 102 VAL A C 1
ATOM 825 O O . VAL A 1 102 ? 10.771 14.847 -24.383 1.00 54.72 102 VAL A O 1
ATOM 828 N N . SER A 1 103 ? 10.820 12.761 -25.175 1.00 49.56 103 SER A N 1
ATOM 829 C CA . SER A 1 103 ? 9.966 13.081 -26.318 1.00 49.56 103 SER A CA 1
ATOM 830 C C . SER A 1 103 ? 8.509 12.840 -25.923 1.00 49.56 103 SER A C 1
ATOM 832 O O . SER A 1 103 ? 8.184 11.753 -25.445 1.00 49.56 103 SER A O 1
ATOM 834 N N . PRO A 1 104 ? 7.611 13.822 -26.116 1.00 47.69 104 PRO A N 1
ATOM 835 C CA . PRO A 1 104 ? 6.180 13.603 -25.958 1.00 47.69 104 PRO A CA 1
ATOM 836 C C . PRO A 1 104 ? 5.738 12.443 -26.862 1.00 47.69 104 PRO A C 1
ATOM 838 O O . PRO A 1 104 ? 5.858 12.550 -28.083 1.00 47.69 104 PRO A O 1
ATOM 841 N N . GLY A 1 105 ? 5.255 11.352 -26.263 1.00 47.66 105 GLY A N 1
ATOM 842 C CA . GLY A 1 105 ? 4.811 10.153 -26.982 1.00 47.66 105 GLY A CA 1
ATOM 843 C C . GLY A 1 105 ? 5.836 9.020 -27.107 1.00 47.66 105 GLY A C 1
ATOM 844 O O . GLY A 1 105 ? 5.661 8.190 -27.990 1.00 47.66 105 GLY A O 1
ATOM 845 N N . ILE A 1 106 ? 6.895 8.985 -26.285 1.00 51.62 106 ILE A N 1
ATOM 846 C CA . ILE A 1 106 ? 7.625 7.730 -26.032 1.00 51.62 106 ILE A CA 1
ATOM 847 C C . ILE A 1 106 ? 6.899 6.985 -24.911 1.00 51.62 106 ILE A C 1
ATOM 849 O O . ILE A 1 106 ? 6.680 7.537 -23.828 1.00 51.62 106 ILE A O 1
ATOM 853 N N . ASP A 1 107 ? 6.497 5.761 -25.230 1.00 51.97 107 ASP A N 1
ATOM 854 C CA . ASP A 1 107 ? 5.758 4.845 -24.374 1.00 51.97 107 ASP A CA 1
ATOM 855 C C . ASP A 1 107 ? 6.699 4.288 -23.289 1.00 51.97 107 ASP A C 1
ATOM 857 O O . ASP A 1 107 ? 7.773 3.785 -23.597 1.00 51.97 107 ASP A O 1
ATOM 861 N N . ALA A 1 108 ? 6.294 4.423 -22.023 1.00 56.44 108 ALA A N 1
ATOM 862 C CA . ALA A 1 108 ? 6.965 3.954 -20.803 1.00 56.44 108 ALA A CA 1
ATOM 863 C C . ALA A 1 108 ? 8.289 4.650 -20.405 1.00 56.44 108 ALA A C 1
ATOM 865 O O . ALA A 1 108 ? 9.374 4.386 -20.907 1.00 56.44 108 ALA A O 1
ATOM 866 N N . THR A 1 109 ? 8.203 5.527 -19.399 1.00 73.12 109 THR A N 1
ATOM 867 C CA . THR A 1 109 ? 9.360 5.929 -18.581 1.00 73.12 109 THR A CA 1
ATOM 868 C C . THR A 1 109 ? 9.295 5.165 -17.270 1.00 73.12 109 THR A C 1
ATOM 870 O O . THR A 1 109 ? 8.349 5.349 -16.502 1.00 73.12 109 THR A O 1
ATOM 873 N N . ASP A 1 110 ? 10.309 4.354 -16.993 1.00 84.94 110 ASP A N 1
ATOM 874 C CA . ASP A 1 110 ? 10.336 3.518 -15.800 1.00 84.94 110 ASP A CA 1
ATOM 875 C C . ASP A 1 110 ? 10.581 4.345 -14.536 1.00 84.94 110 ASP A C 1
ATOM 877 O O . ASP A 1 110 ? 11.613 5.011 -14.374 1.00 84.94 110 ASP A O 1
ATOM 881 N N . TRP A 1 111 ? 9.624 4.296 -13.612 1.00 89.56 111 TRP A N 1
ATOM 882 C CA . TRP A 1 111 ? 9.741 4.826 -12.261 1.00 89.56 111 TRP A CA 1
ATOM 883 C C . TRP A 1 111 ? 10.478 3.836 -11.380 1.00 89.56 111 TRP A C 1
ATOM 885 O O . TRP A 1 111 ? 9.894 2.899 -10.856 1.00 89.56 111 TRP A O 1
ATOM 895 N N . ASN A 1 112 ? 11.756 4.104 -11.159 1.00 89.25 112 ASN A N 1
ATOM 896 C CA . ASN A 1 112 ? 12.652 3.278 -10.370 1.00 89.25 112 ASN A CA 1
ATOM 897 C C . ASN A 1 112 ? 12.705 3.769 -8.917 1.00 89.25 112 ASN A C 1
ATOM 899 O O . ASN A 1 112 ? 13.427 4.721 -8.597 1.00 89.25 112 ASN A O 1
ATOM 903 N N . ILE A 1 113 ? 11.951 3.134 -8.017 1.00 92.12 113 ILE A N 1
ATOM 904 C CA . ILE A 1 113 ? 11.974 3.431 -6.579 1.00 92.12 113 ILE A CA 1
ATOM 905 C C . ILE A 1 113 ? 13.010 2.529 -5.904 1.00 92.12 113 ILE A C 1
ATOM 907 O O . ILE A 1 113 ? 12.837 1.319 -5.821 1.00 92.12 113 ILE A O 1
ATOM 911 N N . ILE A 1 114 ? 14.081 3.112 -5.366 1.00 91.31 114 ILE A N 1
ATOM 912 C CA . ILE A 1 114 ? 15.145 2.354 -4.698 1.00 91.31 114 ILE A CA 1
ATOM 913 C C . ILE A 1 114 ? 14.865 2.309 -3.196 1.00 91.31 114 ILE A C 1
ATOM 915 O O . ILE A 1 114 ? 14.844 3.348 -2.524 1.00 91.31 114 ILE A O 1
ATOM 919 N N . VAL A 1 115 ? 14.679 1.102 -2.659 1.00 92.94 115 VAL A N 1
ATOM 920 C CA . VAL A 1 115 ? 14.274 0.868 -1.268 1.00 92.94 115 VAL A CA 1
ATOM 921 C C . VAL A 1 115 ? 15.342 0.080 -0.515 1.00 92.94 115 VAL A C 1
ATOM 923 O O . VAL A 1 115 ? 15.661 -1.054 -0.861 1.00 92.94 115 VAL A O 1
ATOM 926 N N . GLU A 1 116 ? 15.856 0.643 0.576 1.00 92.44 116 GLU A N 1
ATOM 927 C CA . GLU A 1 116 ? 16.663 -0.091 1.553 1.00 92.44 116 GLU A CA 1
ATOM 928 C C . GLU A 1 116 ? 15.728 -0.875 2.484 1.00 92.44 116 GLU A C 1
ATOM 930 O O . GLU A 1 116 ? 15.077 -0.302 3.362 1.00 92.44 116 GLU A O 1
ATOM 935 N N . LEU A 1 117 ? 15.614 -2.186 2.260 1.00 92.38 117 LEU A N 1
ATOM 936 C CA . LEU A 1 117 ? 14.637 -3.031 2.952 1.00 92.38 117 LEU A CA 1
ATOM 937 C C . LEU A 1 117 ? 14.882 -3.096 4.462 1.00 92.38 117 LEU A C 1
ATOM 939 O O . LEU A 1 117 ? 16.016 -3.239 4.920 1.00 92.38 117 LEU A O 1
ATOM 943 N N . PHE A 1 118 ? 13.800 -3.121 5.244 1.00 93.50 118 PHE A N 1
ATOM 944 C CA . PHE A 1 118 ? 13.915 -3.527 6.644 1.00 93.50 118 PHE A CA 1
ATOM 945 C C . PHE A 1 118 ? 14.330 -4.998 6.756 1.00 93.50 118 PHE A C 1
ATOM 947 O O . PHE A 1 118 ? 13.984 -5.828 5.910 1.00 93.50 118 PHE A O 1
ATOM 954 N N . ASN A 1 119 ? 15.040 -5.337 7.835 1.00 90.75 119 ASN A N 1
ATOM 955 C CA . ASN A 1 119 ? 15.585 -6.678 8.062 1.00 90.75 119 ASN A CA 1
ATOM 956 C C . ASN A 1 119 ? 14.519 -7.779 7.947 1.00 90.75 119 ASN A C 1
ATOM 958 O O . ASN A 1 119 ? 14.784 -8.854 7.420 1.00 90.75 119 ASN A O 1
ATOM 962 N N . GLU A 1 120 ? 13.288 -7.512 8.368 1.00 91.19 120 GLU A N 1
ATOM 963 C CA . GLU A 1 120 ? 12.173 -8.458 8.327 1.00 91.19 120 GLU A CA 1
ATOM 964 C C . GLU A 1 120 ? 11.599 -8.704 6.920 1.00 91.19 120 GLU A C 1
ATOM 966 O O . GLU A 1 120 ? 10.718 -9.558 6.768 1.00 91.19 120 GLU A O 1
ATOM 971 N N . TYR A 1 121 ? 12.062 -7.966 5.911 1.00 89.56 121 TYR A N 1
ATOM 972 C CA . TYR A 1 121 ? 11.804 -8.215 4.489 1.00 89.56 121 TYR A CA 1
ATOM 973 C C . TYR A 1 121 ? 13.025 -8.813 3.775 1.00 89.56 121 TYR A C 1
ATOM 975 O O . TYR A 1 121 ? 12.950 -9.137 2.596 1.00 89.56 121 TYR A O 1
ATOM 983 N N . THR A 1 122 ? 14.147 -9.038 4.470 1.00 81.88 122 THR A N 1
ATOM 984 C CA . THR A 1 122 ? 15.344 -9.617 3.833 1.00 81.88 122 THR A CA 1
ATOM 985 C C . THR A 1 122 ? 15.178 -11.079 3.433 1.00 81.88 122 THR A C 1
ATOM 987 O O . THR A 1 122 ? 15.901 -11.538 2.555 1.00 81.88 122 THR A O 1
ATOM 990 N N . SER A 1 123 ? 14.189 -11.796 3.979 1.00 83.19 123 SER A N 1
ATOM 991 C CA . SER A 1 123 ? 13.832 -13.143 3.513 1.00 83.19 123 SER A CA 1
ATOM 992 C C . SER A 1 123 ? 13.419 -13.168 2.039 1.00 83.19 123 SER A C 1
ATOM 994 O O . SER A 1 123 ? 13.534 -14.203 1.391 1.00 83.19 123 SER A O 1
ATOM 996 N N . THR A 1 124 ? 12.966 -12.035 1.495 1.00 81.94 124 THR A N 1
ATOM 997 C CA . THR A 1 124 ? 12.678 -11.881 0.065 1.00 81.94 124 THR A CA 1
ATOM 998 C C . THR A 1 124 ? 13.953 -12.080 -0.767 1.00 81.94 124 THR A C 1
ATOM 1000 O O . THR A 1 124 ? 13.927 -12.760 -1.786 1.00 81.94 124 THR A O 1
ATOM 1003 N N . TYR A 1 125 ? 15.114 -11.643 -0.269 1.00 80.69 125 TYR A N 1
ATOM 1004 C CA . TYR A 1 125 ? 16.405 -11.951 -0.889 1.00 80.69 125 TYR A CA 1
ATOM 1005 C C . TYR A 1 125 ? 16.802 -13.431 -0.765 1.00 80.69 125 TYR A C 1
ATOM 1007 O O . TYR A 1 125 ? 17.418 -13.992 -1.671 1.00 80.69 125 TYR A O 1
ATOM 1015 N N . ASP A 1 126 ? 16.449 -14.092 0.339 1.00 79.62 126 ASP A N 1
ATOM 1016 C CA . ASP A 1 126 ? 16.742 -15.521 0.514 1.00 79.62 126 ASP A CA 1
ATOM 1017 C C . ASP A 1 126 ? 15.951 -16.408 -0.458 1.00 79.62 126 ASP A C 1
ATOM 1019 O O . ASP A 1 126 ? 16.421 -17.500 -0.792 1.00 79.62 126 ASP A O 1
ATOM 1023 N N . ALA A 1 127 ? 14.775 -15.960 -0.914 1.00 79.88 127 ALA A N 1
ATOM 1024 C CA . ALA A 1 127 ? 13.995 -16.654 -1.939 1.00 79.88 127 ALA A CA 1
ATOM 1025 C C . ALA A 1 127 ? 14.750 -16.699 -3.277 1.00 79.88 127 ALA A C 1
ATOM 1027 O O . ALA A 1 127 ? 14.844 -17.754 -3.897 1.00 79.88 127 ALA A O 1
ATOM 1028 N N . VAL A 1 128 ? 15.394 -15.593 -3.652 1.00 77.38 128 VAL A N 1
ATOM 1029 C CA . VAL A 1 128 ? 16.210 -15.485 -4.873 1.00 77.38 128 VAL A CA 1
ATOM 1030 C C . VAL A 1 128 ? 17.419 -16.406 -4.810 1.00 77.38 128 VAL A C 1
ATOM 1032 O O . VAL A 1 128 ? 17.710 -17.146 -5.744 1.00 77.38 128 VAL A O 1
ATOM 1035 N N . ARG A 1 129 ? 18.116 -16.417 -3.667 1.00 73.50 129 ARG A N 1
ATOM 1036 C CA . ARG A 1 129 ? 19.296 -17.274 -3.484 1.00 73.50 129 ARG A CA 1
ATOM 1037 C C . ARG A 1 129 ? 18.967 -18.753 -3.706 1.00 73.50 129 ARG A C 1
ATOM 1039 O O . ARG A 1 129 ? 19.828 -19.523 -4.121 1.00 73.50 129 ARG A O 1
ATOM 1046 N N . GLN A 1 130 ? 17.744 -19.159 -3.374 1.00 73.62 130 GLN A N 1
ATOM 1047 C CA . GLN A 1 130 ? 17.284 -20.531 -3.562 1.00 73.62 130 GLN A CA 1
ATOM 1048 C C . GLN A 1 130 ? 16.914 -20.837 -5.016 1.00 73.62 130 GLN A C 1
ATOM 1050 O O . GLN A 1 130 ? 17.043 -21.993 -5.415 1.00 73.62 130 GLN A O 1
ATOM 1055 N N . SER A 1 131 ? 16.476 -19.844 -5.795 1.00 69.06 131 SER A N 1
ATOM 1056 C CA . SER A 1 131 ? 15.995 -20.056 -7.161 1.00 69.06 131 SER A CA 1
ATOM 1057 C C . SER A 1 131 ? 17.092 -19.993 -8.226 1.00 69.06 131 SER A C 1
ATOM 1059 O O . SER A 1 131 ? 16.991 -20.730 -9.203 1.00 69.06 131 SER A O 1
ATOM 1061 N N . SER A 1 132 ? 18.147 -19.183 -8.056 1.00 65.69 132 SER A N 1
ATOM 1062 C CA . SER A 1 132 ? 19.009 -18.807 -9.194 1.00 65.69 132 SER A CA 1
ATOM 1063 C C . SER A 1 132 ? 20.501 -19.172 -9.108 1.00 65.69 132 SER A C 1
ATOM 1065 O O . SER A 1 132 ? 21.239 -18.893 -10.043 1.00 65.69 132 SER A O 1
ATOM 1067 N N . ASN A 1 133 ? 20.991 -19.841 -8.052 1.00 67.94 133 ASN A N 1
ATOM 1068 C CA . ASN A 1 133 ? 22.440 -20.058 -7.797 1.00 67.94 133 ASN A CA 1
ATOM 1069 C C . ASN A 1 133 ? 23.283 -18.762 -7.718 1.00 67.94 133 ASN A C 1
ATOM 1071 O O . ASN A 1 133 ? 24.515 -18.826 -7.732 1.00 67.94 133 ASN A O 1
ATOM 1075 N N . ILE A 1 134 ? 22.646 -17.596 -7.610 1.00 68.44 134 ILE A N 1
ATOM 1076 C CA . ILE A 1 134 ? 23.307 -16.286 -7.640 1.00 68.44 134 ILE A CA 1
ATOM 1077 C C . ILE A 1 134 ? 23.745 -15.874 -6.244 1.00 68.44 134 ILE A C 1
ATOM 1079 O O . ILE A 1 134 ? 23.100 -16.190 -5.237 1.00 68.44 134 ILE A O 1
ATOM 1083 N N . THR A 1 135 ? 24.887 -15.190 -6.174 1.00 65.50 135 THR A N 1
ATOM 1084 C CA . THR A 1 135 ? 25.464 -14.738 -4.913 1.00 65.50 135 THR A CA 1
ATOM 1085 C C . THR A 1 135 ? 25.204 -13.250 -4.701 1.00 65.50 135 THR A C 1
ATOM 1087 O O . THR A 1 135 ? 25.166 -12.467 -5.638 1.00 65.50 135 THR A O 1
ATOM 1090 N N . PHE A 1 136 ? 25.056 -12.823 -3.444 1.00 62.94 136 PHE A N 1
ATOM 1091 C CA . PHE A 1 136 ? 24.805 -11.412 -3.101 1.00 62.94 136 PHE A CA 1
ATOM 1092 C C . PHE A 1 136 ? 25.880 -10.434 -3.607 1.00 62.94 136 PHE A C 1
ATOM 1094 O O . PHE A 1 136 ? 25.611 -9.242 -3.679 1.00 62.94 136 PHE A O 1
ATOM 1101 N N . SER A 1 137 ? 27.098 -10.900 -3.913 1.00 62.59 137 SER A N 1
ATOM 1102 C CA . SER A 1 137 ? 28.147 -10.047 -4.491 1.00 62.59 137 SER A CA 1
ATOM 1103 C C . SER A 1 137 ? 27.833 -9.575 -5.909 1.00 62.59 137 SER A C 1
ATOM 1105 O O . SER A 1 137 ? 28.484 -8.647 -6.379 1.00 62.59 137 SER A O 1
ATOM 1107 N N . ASP A 1 138 ? 26.857 -10.205 -6.560 1.00 62.88 138 ASP A N 1
ATOM 1108 C CA . ASP A 1 138 ? 26.440 -9.903 -7.927 1.00 62.88 138 ASP A CA 1
ATOM 1109 C C . ASP A 1 138 ? 25.358 -8.807 -7.968 1.00 62.88 138 ASP A C 1
ATOM 1111 O O . ASP A 1 138 ? 25.024 -8.300 -9.035 1.00 62.88 138 ASP A O 1
ATOM 1115 N N . TRP A 1 139 ? 24.818 -8.408 -6.810 1.00 73.19 139 TRP A N 1
ATOM 1116 C CA . TRP A 1 139 ? 23.759 -7.404 -6.725 1.00 73.19 139 TRP A CA 1
ATOM 1117 C C . TRP A 1 139 ? 24.331 -6.007 -6.513 1.00 73.19 139 TRP A C 1
ATOM 1119 O O . TRP A 1 139 ? 25.174 -5.790 -5.636 1.00 73.19 139 TRP A O 1
ATOM 1129 N N . PHE A 1 140 ? 23.829 -5.035 -7.275 1.00 67.12 140 PHE A N 1
ATOM 1130 C CA . PHE A 1 140 ? 24.043 -3.630 -6.958 1.00 67.12 140 PHE A CA 1
ATOM 1131 C C . PHE A 1 140 ? 23.401 -3.333 -5.598 1.00 67.12 140 PHE A C 1
ATOM 1133 O O . PHE A 1 140 ? 22.222 -3.594 -5.372 1.00 67.12 140 PHE A O 1
ATOM 1140 N N . GLY A 1 141 ? 24.195 -2.839 -4.649 1.00 71.94 141 GLY A N 1
ATOM 1141 C CA . GLY A 1 141 ? 23.647 -2.353 -3.388 1.00 71.94 141 GLY A CA 1
ATOM 1142 C C . GLY A 1 141 ? 22.974 -0.990 -3.541 1.00 71.94 141 GLY A C 1
ATOM 1143 O O . GLY A 1 141 ? 22.631 -0.555 -4.634 1.00 71.94 141 GLY A O 1
ATOM 1144 N N . CYS A 1 142 ? 22.768 -0.277 -2.442 1.00 77.19 142 CYS A N 1
ATOM 1145 C CA . CYS A 1 142 ? 22.181 1.056 -2.488 1.00 77.19 142 CYS A CA 1
ATOM 1146 C C . CYS A 1 142 ? 23.116 2.054 -3.177 1.00 77.19 142 CYS A C 1
ATOM 1148 O O . CYS A 1 142 ? 24.341 1.951 -3.087 1.00 77.19 142 CYS A O 1
ATOM 1150 N N . ILE A 1 143 ? 22.555 3.082 -3.816 1.00 71.69 143 ILE A N 1
ATOM 1151 C CA . ILE A 1 143 ? 23.364 4.211 -4.282 1.00 71.69 143 ILE A CA 1
ATOM 1152 C C . ILE A 1 143 ? 24.020 4.858 -3.057 1.00 71.69 143 ILE A C 1
ATOM 1154 O O . ILE A 1 143 ? 23.364 5.102 -2.038 1.00 71.69 143 ILE A O 1
ATOM 1158 N N . ASP A 1 144 ? 25.333 5.097 -3.141 1.00 67.94 144 ASP A N 1
ATOM 1159 C CA . ASP A 1 144 ? 26.081 5.709 -2.048 1.00 67.94 144 ASP A CA 1
ATOM 1160 C C . ASP A 1 144 ? 25.503 7.095 -1.733 1.00 67.94 144 ASP A C 1
ATOM 1162 O O . ASP A 1 144 ? 25.484 8.016 -2.550 1.00 67.94 144 ASP A O 1
ATOM 1166 N N . VAL A 1 145 ? 24.998 7.200 -0.511 1.00 58.19 145 VAL A N 1
ATOM 1167 C CA . VAL A 1 145 ? 24.116 8.248 -0.015 1.00 58.19 145 VAL A CA 1
ATOM 1168 C C . VAL A 1 145 ? 24.744 9.638 0.021 1.00 58.19 145 VAL A C 1
ATOM 1170 O O . VAL A 1 145 ? 23.995 10.623 0.032 1.00 58.19 145 VAL A O 1
ATOM 1173 N N . ASP A 1 146 ? 26.075 9.696 0.034 1.00 64.25 146 ASP A N 1
ATOM 1174 C CA . ASP A 1 146 ? 26.880 10.917 0.130 1.00 64.25 146 ASP A CA 1
ATOM 1175 C C . ASP A 1 146 ? 27.586 11.265 -1.183 1.00 64.25 146 ASP A C 1
ATOM 1177 O O . ASP A 1 146 ? 28.352 12.231 -1.250 1.00 64.25 146 ASP A O 1
ATOM 1181 N N . LYS A 1 147 ? 27.351 10.481 -2.238 1.00 62.72 147 LYS A N 1
ATOM 1182 C CA . LYS A 1 147 ? 28.020 10.676 -3.514 1.00 62.72 147 LYS A CA 1
ATOM 1183 C C . LYS A 1 147 ? 27.058 11.121 -4.620 1.00 62.72 147 LYS A C 1
ATOM 1185 O O . LYS A 1 147 ? 25.863 10.831 -4.566 1.00 62.72 147 LYS A O 1
ATOM 1190 N N . PRO A 1 148 ? 27.564 11.859 -5.626 1.00 62.19 148 PRO A N 1
ATOM 1191 C CA . PRO A 1 148 ? 26.779 12.237 -6.795 1.00 62.19 148 PRO A CA 1
ATOM 1192 C C . PRO A 1 148 ? 26.322 11.012 -7.599 1.00 62.19 148 PRO A C 1
ATOM 1194 O O . PRO A 1 148 ? 26.903 9.928 -7.510 1.00 62.19 148 PRO A O 1
ATOM 1197 N N . CYS A 1 149 ? 25.298 11.222 -8.419 1.00 57.97 149 CYS A N 1
ATOM 1198 C CA . CYS A 1 149 ? 24.741 10.252 -9.364 1.00 57.97 149 CYS A CA 1
ATOM 1199 C C . CYS A 1 149 ? 25.821 9.580 -10.210 1.00 57.97 149 CYS A C 1
ATOM 1201 O O . CYS A 1 149 ? 26.729 10.256 -10.694 1.00 57.97 149 CYS A O 1
ATOM 1203 N N . GLY A 1 150 ? 25.730 8.257 -10.369 1.00 55.47 150 GLY A N 1
ATOM 1204 C CA . GLY A 1 150 ? 26.743 7.446 -11.059 1.00 55.47 150 GLY A CA 1
ATOM 1205 C C . GLY A 1 150 ? 27.889 6.964 -10.164 1.00 55.47 150 GLY A C 1
ATOM 1206 O O . GLY A 1 150 ? 28.872 6.408 -10.653 1.00 55.47 150 GLY A O 1
ATOM 1207 N N . SER A 1 151 ? 27.788 7.172 -8.852 1.00 61.22 151 SER A N 1
ATOM 1208 C CA . SER A 1 151 ? 28.730 6.581 -7.905 1.00 61.22 151 SER A CA 1
ATOM 1209 C C . SER A 1 151 ? 28.508 5.080 -7.760 1.00 61.22 151 SER A C 1
ATOM 1211 O O . SER A 1 151 ? 27.368 4.629 -7.858 1.00 61.22 151 SER A O 1
ATOM 1213 N N . PRO A 1 152 ? 29.575 4.302 -7.503 1.00 62.28 152 PRO A N 1
ATOM 1214 C CA . PRO A 1 152 ? 29.440 2.869 -7.311 1.00 62.28 152 PRO A CA 1
ATOM 1215 C C . PRO A 1 152 ? 28.470 2.591 -6.166 1.00 62.28 152 PRO A C 1
ATOM 1217 O O . PRO A 1 152 ? 28.529 3.249 -5.121 1.00 62.28 152 PRO A O 1
ATOM 1220 N N . TYR A 1 153 ? 27.597 1.615 -6.383 1.00 68.75 153 TYR A N 1
ATOM 1221 C CA . TYR A 1 153 ? 26.696 1.109 -5.365 1.00 68.75 153 TYR A CA 1
ATOM 1222 C C . TYR A 1 153 ? 27.490 0.687 -4.122 1.00 68.75 153 TYR A C 1
ATOM 1224 O O . TYR A 1 153 ? 28.585 0.122 -4.214 1.00 68.75 153 TYR A O 1
ATOM 1232 N N . ASN A 1 154 ? 26.970 1.025 -2.946 1.00 70.00 154 ASN A N 1
ATOM 1233 C CA . ASN A 1 154 ? 27.543 0.606 -1.678 1.00 70.00 154 ASN A CA 1
ATOM 1234 C C . ASN A 1 154 ? 27.173 -0.863 -1.387 1.00 70.00 154 ASN A C 1
ATOM 1236 O O . ASN A 1 154 ? 26.528 -1.527 -2.187 1.00 70.00 154 ASN A O 1
ATOM 1240 N N . ALA A 1 155 ? 27.598 -1.390 -0.239 1.00 64.50 155 ALA A N 1
ATOM 1241 C CA . ALA A 1 155 ? 27.278 -2.762 0.161 1.00 64.50 155 ALA A CA 1
ATOM 1242 C C . ALA A 1 155 ? 25.896 -2.913 0.840 1.00 64.50 155 ALA A C 1
ATOM 1244 O O . ALA A 1 155 ? 25.541 -4.021 1.244 1.00 64.50 155 ALA A O 1
ATOM 1245 N N . SER A 1 156 ? 25.139 -1.825 1.033 1.00 72.56 156 SER A N 1
ATOM 1246 C CA . SER A 1 156 ? 23.808 -1.890 1.647 1.00 72.56 156 SER A CA 1
ATOM 1247 C C . SER A 1 156 ? 22.819 -2.538 0.685 1.00 72.56 156 SER A C 1
ATOM 1249 O O . SER A 1 156 ? 22.884 -2.328 -0.521 1.00 72.56 156 SER A O 1
ATOM 1251 N N . LYS A 1 157 ? 21.896 -3.340 1.215 1.00 79.00 157 LYS A N 1
ATOM 1252 C CA . LYS A 1 157 ? 20.965 -4.133 0.407 1.00 79.00 157 LYS A CA 1
ATOM 1253 C C . LYS A 1 157 ? 19.763 -3.285 -0.009 1.00 79.00 157 LYS A C 1
ATOM 1255 O O . LYS A 1 157 ? 18.824 -3.139 0.777 1.00 79.00 157 LYS A O 1
ATOM 1260 N N . CYS A 1 158 ? 19.788 -2.767 -1.230 1.00 87.62 158 CYS A N 1
ATOM 1261 C CA . CYS A 1 158 ? 18.634 -2.113 -1.832 1.00 87.62 158 CYS A CA 1
ATOM 1262 C C . CYS A 1 158 ? 17.917 -3.034 -2.815 1.00 87.62 158 CYS A C 1
ATOM 1264 O O . CYS A 1 158 ? 18.525 -3.913 -3.418 1.00 87.62 158 CYS A O 1
ATOM 1266 N N . MET A 1 159 ? 16.619 -2.802 -2.946 1.00 90.69 159 MET A N 1
ATOM 1267 C CA . MET A 1 159 ? 15.745 -3.436 -3.918 1.00 90.69 159 MET A CA 1
ATOM 1268 C C . MET A 1 159 ? 15.141 -2.345 -4.792 1.00 90.69 159 MET A C 1
ATOM 1270 O O . MET A 1 159 ? 14.750 -1.291 -4.276 1.00 90.69 159 MET A O 1
ATOM 1274 N N . PHE A 1 160 ? 15.082 -2.604 -6.092 1.00 91.62 160 PHE A N 1
ATOM 1275 C CA . PHE A 1 160 ? 14.331 -1.772 -7.016 1.00 91.62 160 PHE A CA 1
ATOM 1276 C C . PHE A 1 160 ? 12.849 -2.128 -6.926 1.00 91.62 160 PHE A C 1
ATOM 1278 O O . PHE A 1 160 ? 12.467 -3.273 -6.669 1.00 91.62 160 PHE A O 1
ATOM 1285 N N . ALA A 1 161 ? 12.023 -1.103 -7.040 1.00 94.50 161 ALA A N 1
ATOM 1286 C CA . ALA A 1 161 ? 10.593 -1.203 -7.208 1.00 94.50 161 ALA A CA 1
ATOM 1287 C C . ALA A 1 161 ? 10.236 -0.356 -8.428 1.00 94.50 161 ALA A C 1
ATOM 1289 O O . ALA A 1 161 ? 10.119 0.869 -8.309 1.00 94.50 161 ALA A O 1
ATOM 1290 N N . GLU A 1 162 ? 10.133 -1.007 -9.582 1.00 93.19 162 GLU A N 1
ATOM 1291 C CA . GLU A 1 162 ? 9.860 -0.371 -10.863 1.00 93.19 162 GLU A CA 1
ATOM 1292 C C . GLU A 1 162 ? 8.382 -0.439 -11.242 1.00 93.19 162 GLU A C 1
ATOM 1294 O O . GLU A 1 162 ? 7.680 -1.422 -10.994 1.00 93.19 162 GLU A O 1
ATOM 1299 N N . ILE A 1 163 ? 7.897 0.634 -11.854 1.00 93.25 163 ILE A N 1
ATOM 1300 C CA . ILE A 1 163 ? 6.598 0.698 -12.518 1.00 93.25 163 ILE A CA 1
ATOM 1301 C C . ILE A 1 163 ? 6.721 1.627 -13.725 1.00 93.25 163 ILE A C 1
ATOM 1303 O O . ILE A 1 163 ? 7.362 2.668 -13.628 1.00 93.25 163 ILE A O 1
ATOM 1307 N N . ALA A 1 164 ? 6.089 1.300 -14.845 1.00 90.56 164 ALA A N 1
ATOM 1308 C CA . ALA A 1 164 ? 5.980 2.207 -15.984 1.00 90.56 164 ALA A CA 1
ATOM 1309 C C . ALA A 1 164 ? 4.597 2.882 -15.998 1.00 90.56 164 ALA A C 1
ATOM 1311 O O . ALA A 1 164 ? 3.661 2.325 -16.569 1.00 90.56 164 ALA A O 1
ATOM 1312 N N . PRO A 1 165 ? 4.395 4.050 -15.361 1.00 88.19 165 PRO A N 1
ATOM 1313 C CA . PRO A 1 165 ? 3.111 4.738 -15.438 1.00 88.19 165 PRO A CA 1
ATOM 1314 C C . PRO A 1 165 ? 2.889 5.332 -16.831 1.00 88.19 165 PRO A C 1
ATOM 1316 O O . PRO A 1 165 ? 3.828 5.735 -17.520 1.00 88.19 165 PRO A O 1
ATOM 1319 N N . THR A 1 166 ? 1.625 5.471 -17.216 1.00 82.00 166 THR A N 1
ATOM 1320 C CA . THR A 1 166 ? 1.237 6.056 -18.501 1.00 82.00 166 THR A CA 1
ATOM 1321 C C . THR A 1 166 ? 0.898 7.545 -18.404 1.00 82.00 166 THR A C 1
ATOM 1323 O O . THR A 1 166 ? 0.523 8.075 -17.352 1.00 82.00 166 THR A O 1
ATOM 1326 N N . GLY A 1 167 ? 1.013 8.226 -19.550 1.00 73.62 167 GLY A N 1
ATOM 1327 C CA . GLY A 1 167 ? 0.336 9.491 -19.840 1.00 73.62 167 GLY A CA 1
ATOM 1328 C C . GLY A 1 167 ? 0.553 10.618 -18.825 1.00 73.62 167 GLY A C 1
ATOM 1329 O O . GLY A 1 167 ? 1.675 11.053 -18.567 1.00 73.62 167 GLY A O 1
ATOM 1330 N N . GLU A 1 168 ? -0.556 11.149 -18.303 1.00 79.06 168 GLU A N 1
ATOM 1331 C CA . GLU A 1 168 ? -0.573 12.349 -17.460 1.00 79.06 168 GLU A CA 1
ATOM 1332 C C . GLU A 1 168 ? 0.051 12.128 -16.079 1.00 79.06 168 GLU A C 1
ATOM 1334 O O . GLU A 1 168 ? 0.681 13.047 -15.557 1.00 79.06 168 GLU A O 1
ATOM 1339 N N . LEU A 1 169 ? -0.056 10.923 -15.502 1.00 83.62 169 LEU A N 1
ATOM 1340 C CA . LEU A 1 169 ? 0.526 10.624 -14.189 1.00 83.62 169 LEU A CA 1
ATOM 1341 C C . LEU A 1 169 ? 2.051 10.770 -14.204 1.00 83.62 169 LEU A C 1
ATOM 1343 O O . LEU A 1 169 ? 2.633 11.325 -13.269 1.00 83.62 169 LEU A O 1
ATOM 1347 N N . LEU A 1 170 ? 2.684 10.299 -15.281 1.00 78.94 170 LEU A N 1
ATOM 1348 C CA . LEU A 1 170 ? 4.116 10.458 -15.504 1.00 78.94 170 LEU A CA 1
ATOM 1349 C C . LEU A 1 170 ? 4.500 11.946 -15.568 1.00 78.94 170 LEU A C 1
ATOM 1351 O O . LEU A 1 170 ? 5.462 12.367 -14.927 1.00 78.94 170 LEU A O 1
ATOM 1355 N N . LEU A 1 171 ? 3.732 12.743 -16.316 1.00 74.50 171 LEU A N 1
ATOM 1356 C CA . LEU A 1 171 ? 4.022 14.157 -16.580 1.00 74.50 171 LEU A CA 1
ATOM 1357 C C . LEU A 1 171 ? 3.702 15.092 -15.408 1.00 74.50 171 LEU A C 1
ATOM 1359 O O . LEU A 1 171 ? 4.285 16.172 -15.316 1.00 74.50 171 LEU A O 1
ATOM 1363 N N . ASP A 1 172 ? 2.786 14.701 -14.525 1.00 80.44 172 ASP A N 1
ATOM 1364 C CA . ASP A 1 172 ? 2.361 15.492 -13.372 1.00 80.44 172 ASP A CA 1
ATOM 1365 C C . ASP A 1 172 ? 3.550 15.811 -12.441 1.00 80.44 172 ASP A C 1
ATOM 1367 O O . ASP A 1 172 ? 3.718 16.944 -11.977 1.00 80.44 172 ASP A O 1
ATOM 1371 N N . GLY A 1 173 ? 4.418 14.823 -12.198 1.00 77.38 173 GLY A N 1
ATOM 1372 C CA . GLY A 1 173 ? 5.670 14.995 -11.459 1.00 77.38 173 GLY A CA 1
ATOM 1373 C C . GLY A 1 173 ? 5.525 15.391 -9.980 1.00 77.38 173 GLY A C 1
ATOM 1374 O O . GLY A 1 173 ? 6.542 15.539 -9.296 1.00 77.38 173 GLY A O 1
ATOM 1375 N N . ARG A 1 174 ? 4.301 15.556 -9.441 1.00 85.62 174 ARG A N 1
ATOM 1376 C CA . ARG A 1 174 ? 4.070 15.955 -8.036 1.00 85.62 174 ARG A CA 1
ATOM 1377 C C . ARG A 1 174 ? 4.633 14.949 -7.034 1.00 85.62 174 ARG A C 1
ATOM 1379 O O . ARG A 1 174 ? 5.230 15.355 -6.032 1.00 85.62 174 ARG A O 1
ATOM 1386 N N . TRP A 1 175 ? 4.431 13.654 -7.280 1.00 86.56 175 TRP A N 1
ATOM 1387 C CA . TRP A 1 175 ? 4.897 12.580 -6.392 1.00 86.56 175 TRP A CA 1
ATOM 1388 C C . TRP A 1 175 ? 6.333 12.177 -6.701 1.00 86.56 175 TRP A C 1
ATOM 1390 O O . TRP A 1 175 ? 7.160 12.101 -5.790 1.00 86.56 175 TRP A O 1
ATOM 1400 N N . PHE A 1 176 ? 6.627 12.012 -7.989 1.00 85.25 176 PHE A N 1
ATOM 1401 C CA . PHE A 1 176 ? 7.912 11.564 -8.496 1.00 85.25 176 PHE A CA 1
ATOM 1402 C C . PHE A 1 176 ? 8.362 12.473 -9.645 1.00 85.25 176 PHE A C 1
ATOM 1404 O O . PHE A 1 176 ? 7.864 12.356 -10.762 1.00 85.25 176 PHE A O 1
ATOM 1411 N N . PRO A 1 177 ? 9.252 13.438 -9.378 1.00 80.94 177 PRO A N 1
ATOM 1412 C CA . PRO A 1 177 ? 9.671 14.407 -10.376 1.00 80.94 177 PRO A CA 1
ATOM 1413 C C . PRO A 1 177 ? 10.517 13.734 -11.454 1.00 80.94 177 PRO A C 1
ATOM 1415 O O . PRO A 1 177 ? 11.488 13.037 -11.151 1.00 80.94 177 PRO A O 1
ATOM 1418 N N . ILE A 1 178 ? 10.192 14.022 -12.712 1.00 76.75 178 ILE A N 1
ATOM 1419 C CA . ILE A 1 178 ? 11.032 13.658 -13.848 1.00 76.75 178 ILE A CA 1
ATOM 1420 C C . ILE A 1 178 ? 12.374 14.383 -13.722 1.00 76.75 178 ILE A C 1
ATOM 1422 O O . ILE A 1 178 ? 12.424 15.597 -13.502 1.00 76.75 178 ILE A O 1
ATOM 1426 N N . SER A 1 179 ? 13.469 13.640 -13.870 1.00 69.56 179 SER A N 1
ATOM 1427 C CA . SER A 1 179 ? 14.810 14.211 -13.916 1.00 69.56 179 SER A CA 1
ATOM 1428 C C . SER A 1 179 ? 15.458 13.981 -15.260 1.00 69.56 179 SER A C 1
ATOM 1430 O O . SER A 1 179 ? 15.457 12.863 -15.759 1.00 69.56 179 SER A O 1
ATOM 1432 N N . GLU A 1 180 ? 16.122 15.013 -15.775 1.00 64.38 180 GLU A N 1
ATOM 1433 C CA . GLU A 1 180 ? 17.075 14.869 -16.881 1.00 64.38 180 GLU A CA 1
ATOM 1434 C C . GLU A 1 180 ? 18.356 14.129 -16.444 1.00 64.38 180 GLU A C 1
ATOM 1436 O O . GLU A 1 180 ? 19.102 13.627 -17.279 1.00 64.38 180 GLU A O 1
ATOM 1441 N N . ASN A 1 181 ? 18.624 14.048 -15.133 1.00 58.34 181 ASN A N 1
ATOM 1442 C CA . ASN A 1 181 ? 19.776 13.347 -14.574 1.00 58.34 181 ASN A CA 1
ATOM 1443 C C . ASN A 1 181 ? 19.307 12.027 -13.947 1.00 58.34 181 ASN A C 1
ATOM 1445 O O . ASN A 1 181 ? 18.933 11.990 -12.771 1.00 58.34 181 ASN A O 1
ATOM 1449 N N . ASN A 1 182 ? 19.309 10.966 -14.757 1.00 61.41 182 ASN A N 1
ATOM 1450 C CA . ASN A 1 182 ? 18.857 9.619 -14.402 1.00 61.41 182 ASN A CA 1
ATOM 1451 C C . ASN A 1 182 ? 19.295 9.193 -12.972 1.00 61.41 182 ASN A C 1
ATOM 1453 O O . ASN A 1 182 ? 20.478 9.233 -12.623 1.00 61.41 182 ASN A O 1
ATOM 1457 N N . HIS A 1 183 ? 18.320 8.744 -12.168 1.00 63.75 183 HIS A N 1
ATOM 1458 C CA . HIS A 1 183 ? 18.466 8.005 -10.891 1.00 63.75 183 HIS A CA 1
ATOM 1459 C C . HIS A 1 183 ? 18.786 8.736 -9.572 1.00 63.75 183 HIS A C 1
ATOM 1461 O O . HIS A 1 183 ? 19.319 8.109 -8.654 1.00 63.75 183 HIS A O 1
ATOM 1467 N N . CYS A 1 184 ? 18.436 10.015 -9.393 1.00 68.38 184 CYS A N 1
ATOM 1468 C CA . CYS A 1 184 ? 18.832 10.721 -8.162 1.00 68.38 184 CYS A CA 1
ATOM 1469 C C . CYS A 1 184 ? 17.874 11.736 -7.557 1.00 68.38 184 CYS A C 1
ATOM 1471 O O . CYS A 1 184 ? 18.303 12.541 -6.721 1.00 68.38 184 CYS A O 1
ATOM 1473 N N . VAL A 1 185 ? 16.609 11.760 -7.949 1.00 72.12 185 VAL A N 1
ATOM 1474 C CA . VAL A 1 185 ? 15.737 12.820 -7.446 1.00 72.12 185 VAL A CA 1
ATOM 1475 C C . VAL A 1 185 ? 15.002 12.362 -6.200 1.00 72.12 185 VAL A C 1
ATOM 1477 O O . VAL A 1 185 ? 14.617 11.206 -6.054 1.00 72.12 185 VAL A O 1
ATOM 1480 N N . GLU A 1 186 ? 14.858 13.284 -5.255 1.00 76.81 186 GLU A N 1
ATOM 1481 C CA . GLU A 1 186 ? 13.928 13.143 -4.144 1.00 76.81 186 GLU A CA 1
ATOM 1482 C C . GLU A 1 186 ? 12.653 13.902 -4.511 1.00 76.81 186 GLU A C 1
ATOM 1484 O O . GLU A 1 186 ? 12.712 15.084 -4.864 1.00 76.81 186 GLU A O 1
ATOM 1489 N N . GLY A 1 187 ? 11.502 13.235 -4.424 1.00 75.19 187 GLY A N 1
ATOM 1490 C CA . GLY A 1 187 ? 10.214 13.849 -4.727 1.00 75.19 187 GLY A CA 1
ATOM 1491 C C . GLY A 1 187 ? 9.827 14.920 -3.718 1.00 75.19 187 GLY A C 1
ATOM 1492 O O . GLY A 1 187 ? 10.458 15.069 -2.673 1.00 75.19 187 GLY A O 1
ATOM 1493 N N . THR A 1 188 ? 8.786 15.702 -4.001 1.00 81.56 188 THR A N 1
ATOM 1494 C CA . THR A 1 188 ? 8.299 16.726 -3.056 1.00 81.56 188 THR A CA 1
ATOM 1495 C C . THR A 1 188 ? 7.866 16.093 -1.734 1.00 81.56 188 THR A C 1
ATOM 1497 O O . THR A 1 188 ? 8.206 16.607 -0.668 1.00 81.56 188 THR A O 1
ATOM 1500 N N . TYR A 1 189 ? 7.174 14.955 -1.814 1.00 87.06 189 TYR A N 1
ATOM 1501 C CA . TYR A 1 189 ? 6.539 14.296 -0.673 1.00 87.06 189 TYR A CA 1
ATOM 1502 C C . TYR A 1 189 ? 7.302 13.085 -0.132 1.00 87.06 189 TYR A C 1
ATOM 1504 O O . TYR A 1 189 ? 7.103 12.741 1.029 1.00 87.06 189 TYR A O 1
ATOM 1512 N N . LEU A 1 190 ? 8.151 12.456 -0.950 1.00 90.12 190 LEU A N 1
ATOM 1513 C CA . LEU A 1 190 ? 8.963 11.306 -0.562 1.00 90.12 190 LEU A CA 1
ATOM 1514 C C . LEU A 1 190 ? 10.443 11.688 -0.591 1.00 90.12 190 LEU A C 1
ATOM 1516 O O . LEU A 1 190 ? 11.020 11.937 -1.653 1.00 90.12 190 LEU A O 1
ATOM 1520 N N . LYS A 1 191 ? 11.041 11.769 0.595 1.00 90.12 191 LYS A N 1
ATOM 1521 C CA . LYS A 1 191 ? 12.440 12.143 0.806 1.00 90.12 191 LYS A CA 1
ATOM 1522 C C . LYS A 1 191 ? 13.262 10.944 1.237 1.00 90.12 191 LYS A C 1
ATOM 1524 O O . LYS A 1 191 ? 12.744 9.953 1.749 1.00 90.12 191 LYS A O 1
ATOM 1529 N N . LYS A 1 192 ? 14.576 11.040 1.052 1.00 88.06 192 LYS A N 1
ATOM 1530 C CA . LYS A 1 192 ? 15.516 10.016 1.521 1.00 88.06 192 LYS A CA 1
ATOM 1531 C C . LYS A 1 192 ? 15.282 9.693 2.999 1.00 88.06 192 LYS A C 1
ATOM 1533 O O . LYS A 1 192 ? 15.069 10.590 3.811 1.00 88.06 192 LYS A O 1
ATOM 1538 N N . ASN A 1 193 ? 15.390 8.413 3.348 1.00 91.38 193 ASN A N 1
ATOM 1539 C CA . ASN A 1 193 ? 15.133 7.843 4.674 1.00 91.38 193 ASN A CA 1
ATOM 1540 C C . ASN A 1 193 ? 13.667 7.893 5.141 1.00 91.38 193 ASN A C 1
ATOM 1542 O O . ASN A 1 193 ? 13.363 7.436 6.253 1.00 91.38 193 ASN A O 1
ATOM 1546 N N . ASP A 1 194 ? 12.744 8.394 4.319 1.00 93.94 194 ASP A N 1
ATOM 1547 C CA . ASP A 1 194 ? 11.323 8.183 4.560 1.00 93.94 194 ASP A CA 1
ATOM 1548 C C . ASP A 1 194 ? 10.995 6.702 4.415 1.00 93.94 194 ASP A C 1
ATOM 1550 O O . ASP A 1 194 ? 11.632 5.973 3.659 1.00 93.94 194 ASP A O 1
ATOM 1554 N N . THR A 1 195 ? 10.015 6.231 5.177 1.00 96.19 195 THR A N 1
ATOM 1555 C CA . THR A 1 195 ? 9.525 4.870 4.987 1.00 96.19 195 THR A CA 1
ATOM 1556 C C . THR A 1 195 ? 8.607 4.844 3.768 1.00 96.19 195 THR A C 1
ATOM 1558 O O . THR A 1 195 ? 7.686 5.657 3.677 1.00 96.19 195 THR A O 1
ATOM 1561 N N . VAL A 1 196 ? 8.841 3.889 2.876 1.00 97.62 196 VAL A N 1
ATOM 1562 C CA . VAL A 1 196 ? 7.984 3.579 1.729 1.00 97.62 196 VAL A CA 1
ATOM 1563 C C . VAL A 1 196 ? 7.646 2.096 1.767 1.00 97.62 196 VAL A C 1
ATOM 1565 O O . VAL A 1 196 ? 8.481 1.268 2.149 1.00 97.62 196 VAL A O 1
ATOM 1568 N N . GLY A 1 197 ? 6.408 1.768 1.421 1.00 98.00 197 GLY A N 1
ATOM 1569 C CA . GLY A 1 197 ? 5.987 0.399 1.183 1.00 98.00 197 GLY A CA 1
ATOM 1570 C C . GLY A 1 197 ? 5.571 0.209 -0.265 1.00 98.00 197 GLY A C 1
ATOM 1571 O O . GLY A 1 197 ? 5.086 1.141 -0.910 1.00 98.00 197 GLY A O 1
ATOM 1572 N N . VAL A 1 198 ? 5.820 -0.996 -0.767 1.00 98.12 198 VAL A N 1
ATOM 1573 C CA . VAL A 1 198 ? 5.522 -1.389 -2.140 1.00 98.12 198 VAL A CA 1
ATOM 1574 C C . VAL A 1 198 ? 4.928 -2.792 -2.141 1.00 98.12 198 VAL A C 1
ATOM 1576 O O . VAL A 1 198 ? 5.328 -3.651 -1.350 1.00 98.12 198 VAL A O 1
ATOM 1579 N N . PHE A 1 199 ? 3.981 -3.029 -3.038 1.00 97.94 199 PHE A N 1
ATOM 1580 C CA . PHE A 1 199 ? 3.427 -4.337 -3.332 1.00 97.94 199 PHE A CA 1
ATOM 1581 C C . PHE A 1 199 ? 3.348 -4.562 -4.843 1.00 97.94 199 PHE A C 1
ATOM 1583 O O . PHE A 1 199 ? 2.886 -3.693 -5.582 1.00 97.94 199 PHE A O 1
ATOM 1590 N N . GLY A 1 200 ? 3.810 -5.728 -5.292 1.00 96.50 200 GLY A N 1
ATOM 1591 C CA . GLY A 1 200 ? 3.931 -6.040 -6.714 1.00 96.50 200 GLY A CA 1
ATOM 1592 C C . GLY A 1 200 ? 4.530 -7.417 -6.988 1.00 96.50 200 GLY A C 1
ATOM 1593 O O . GLY A 1 200 ? 4.719 -8.215 -6.065 1.00 96.50 200 GLY A O 1
ATOM 1594 N N . CYS A 1 201 ? 4.807 -7.699 -8.259 1.00 94.25 201 CYS A N 1
ATOM 1595 C CA . CYS A 1 201 ? 5.407 -8.962 -8.700 1.00 94.25 201 CYS A CA 1
ATOM 1596 C C . CYS A 1 201 ? 6.885 -9.012 -8.303 1.00 94.25 201 CYS A C 1
ATOM 1598 O O . CYS A 1 201 ? 7.574 -8.008 -8.434 1.00 94.25 201 CYS A O 1
ATOM 1600 N N . PHE A 1 202 ? 7.369 -10.151 -7.801 1.00 93.56 202 PHE A N 1
ATOM 1601 C CA . PHE A 1 202 ? 8.763 -10.282 -7.377 1.00 93.56 202 PHE A CA 1
ATOM 1602 C C . PHE A 1 202 ? 9.581 -11.005 -8.439 1.00 93.56 202 PHE A C 1
ATOM 1604 O O . PHE A 1 202 ? 9.410 -12.208 -8.617 1.00 93.56 202 PHE A O 1
ATOM 1611 N N . VAL A 1 203 ? 10.467 -10.287 -9.120 1.00 91.38 203 VAL A N 1
ATOM 1612 C CA . VAL A 1 203 ? 11.176 -10.765 -10.312 1.00 91.38 203 VAL A CA 1
ATOM 1613 C C . VAL A 1 203 ? 12.693 -10.726 -10.143 1.00 91.38 203 VAL A C 1
ATOM 1615 O O . VAL A 1 203 ? 13.220 -10.082 -9.234 1.00 91.38 203 VAL A O 1
ATOM 1618 N N . LEU A 1 204 ? 13.389 -11.438 -11.027 1.00 89.50 204 LEU A N 1
ATOM 1619 C CA . LEU A 1 204 ? 14.799 -11.247 -11.339 1.00 89.50 204 LEU A CA 1
ATOM 1620 C C . LEU A 1 204 ? 14.912 -10.573 -12.686 1.00 89.50 204 LEU A C 1
ATOM 1622 O O . LEU A 1 204 ? 14.408 -11.114 -13.661 1.00 89.50 204 LEU A O 1
ATOM 1626 N N . ASP A 1 205 ? 15.626 -9.462 -12.732 1.00 87.19 205 ASP A N 1
ATOM 1627 C CA . ASP A 1 205 ? 16.016 -8.833 -13.983 1.00 87.19 205 ASP A CA 1
ATOM 1628 C C . ASP A 1 205 ? 17.324 -9.460 -14.489 1.00 87.19 205 ASP A C 1
ATOM 1630 O O . ASP A 1 205 ? 18.417 -9.129 -14.010 1.00 87.19 205 ASP A O 1
ATOM 1634 N N . GLU A 1 206 ? 17.232 -10.419 -15.415 1.00 83.38 206 GLU A N 1
ATOM 1635 C CA . GLU A 1 206 ? 18.394 -11.124 -15.964 1.00 83.38 206 GLU A CA 1
ATOM 1636 C C . GLU A 1 206 ? 19.335 -10.192 -16.743 1.00 83.38 206 GLU A C 1
ATOM 1638 O O . GLU A 1 206 ? 20.559 -10.371 -16.672 1.00 83.38 206 GLU A O 1
ATOM 1643 N N . ALA A 1 207 ? 18.800 -9.161 -17.412 1.00 80.44 207 ALA A N 1
ATOM 1644 C CA . ALA A 1 207 ? 19.603 -8.175 -18.140 1.00 80.44 207 ALA A CA 1
ATOM 1645 C C . ALA A 1 207 ? 20.484 -7.349 -17.200 1.00 80.44 207 ALA A C 1
ATOM 1647 O O . ALA A 1 207 ? 21.614 -6.996 -17.553 1.00 80.44 207 ALA A O 1
ATOM 1648 N N . HIS A 1 208 ? 20.018 -7.118 -15.974 1.00 78.25 208 HIS A N 1
ATOM 1649 C CA . HIS A 1 208 ? 20.740 -6.357 -14.959 1.00 78.25 208 HIS A CA 1
ATOM 1650 C C . HIS A 1 208 ? 21.428 -7.244 -13.914 1.00 78.25 208 HIS A C 1
ATOM 1652 O O . HIS A 1 208 ? 21.643 -6.850 -12.766 1.00 78.25 208 HIS A O 1
ATOM 1658 N N . GLY A 1 209 ? 21.861 -8.441 -14.325 1.00 78.06 209 GLY A N 1
ATOM 1659 C CA . GLY A 1 209 ? 22.649 -9.334 -13.476 1.00 78.06 209 GLY A CA 1
ATOM 1660 C C . GLY A 1 209 ? 21.801 -10.114 -12.473 1.00 78.06 209 GLY A C 1
ATOM 1661 O O . GLY A 1 209 ? 22.291 -10.451 -11.396 1.00 78.06 209 GLY A O 1
ATOM 1662 N N . ASN A 1 210 ? 20.554 -10.425 -12.842 1.00 80.75 210 ASN A N 1
ATOM 1663 C CA . ASN A 1 210 ? 19.551 -11.113 -12.026 1.00 80.75 210 ASN A CA 1
ATOM 1664 C C . ASN A 1 210 ? 19.272 -10.395 -10.708 1.00 80.75 210 ASN A C 1
ATOM 1666 O O . ASN A 1 210 ? 19.298 -10.994 -9.621 1.00 80.75 210 ASN A O 1
ATOM 1670 N N . GLN A 1 211 ? 19.065 -9.089 -10.797 1.00 84.12 211 GLN A N 1
ATOM 1671 C CA . GLN A 1 211 ? 18.778 -8.306 -9.612 1.00 84.12 211 GLN A CA 1
ATOM 1672 C C . GLN A 1 211 ? 17.344 -8.521 -9.165 1.00 84.12 211 GLN A C 1
ATOM 1674 O O . GLN A 1 211 ? 16.439 -8.536 -9.995 1.00 84.12 211 GLN A O 1
ATOM 1679 N N . PRO A 1 212 ? 17.135 -8.737 -7.858 1.00 88.38 212 PRO A N 1
ATOM 1680 C CA . PRO A 1 212 ? 15.803 -8.930 -7.341 1.00 88.38 212 PRO A CA 1
ATOM 1681 C C . PRO A 1 212 ? 15.074 -7.599 -7.247 1.00 88.38 212 PRO A C 1
ATOM 1683 O O . PRO A 1 212 ? 15.573 -6.634 -6.661 1.00 88.38 212 PRO A O 1
ATOM 1686 N N . GLU A 1 213 ? 13.860 -7.592 -7.768 1.00 92.25 213 GLU A N 1
ATOM 1687 C CA . GLU A 1 213 ? 13.086 -6.381 -7.969 1.00 92.25 213 GLU A CA 1
ATOM 1688 C C . GLU A 1 213 ? 11.589 -6.635 -7.762 1.00 92.25 213 GLU A C 1
ATOM 1690 O O . GLU A 1 213 ? 11.084 -7.736 -7.988 1.00 92.25 213 GLU A O 1
ATOM 1695 N N . ILE A 1 214 ? 10.872 -5.606 -7.308 1.00 94.88 214 ILE A N 1
ATOM 1696 C CA . ILE A 1 214 ? 9.417 -5.559 -7.404 1.00 94.88 214 ILE A CA 1
ATOM 1697 C C . ILE A 1 214 ? 9.020 -4.867 -8.704 1.00 94.88 214 ILE A C 1
ATOM 1699 O O . ILE A 1 214 ? 9.020 -3.641 -8.762 1.00 94.88 214 ILE A O 1
ATOM 1703 N N . HIS A 1 215 ? 8.632 -5.634 -9.719 1.00 93.75 215 HIS A N 1
ATOM 1704 C CA . HIS A 1 215 ? 8.229 -5.086 -11.011 1.00 93.75 215 HIS A CA 1
ATOM 1705 C C . HIS A 1 215 ? 7.169 -5.973 -11.671 1.00 93.75 215 HIS A C 1
ATOM 1707 O O . HIS A 1 215 ? 7.412 -7.158 -11.905 1.00 93.75 215 HIS A O 1
ATOM 1713 N N . PRO A 1 216 ? 5.964 -5.441 -11.928 1.00 94.31 216 PRO A N 1
ATOM 1714 C CA . PRO A 1 216 ? 5.524 -4.086 -11.596 1.00 94.31 216 PRO A CA 1
ATOM 1715 C C . PRO A 1 216 ? 5.199 -3.840 -10.120 1.00 94.31 216 PRO A C 1
ATOM 1717 O O . PRO A 1 216 ? 4.528 -4.643 -9.464 1.00 94.31 216 PRO A O 1
ATOM 1720 N N . ALA A 1 217 ? 5.626 -2.677 -9.623 1.00 96.56 217 ALA A N 1
ATOM 1721 C CA . ALA A 1 217 ? 5.321 -2.084 -8.323 1.00 96.56 217 ALA A CA 1
ATOM 1722 C C . ALA A 1 217 ? 3.920 -1.450 -8.318 1.00 96.56 217 ALA A C 1
ATOM 1724 O O . ALA 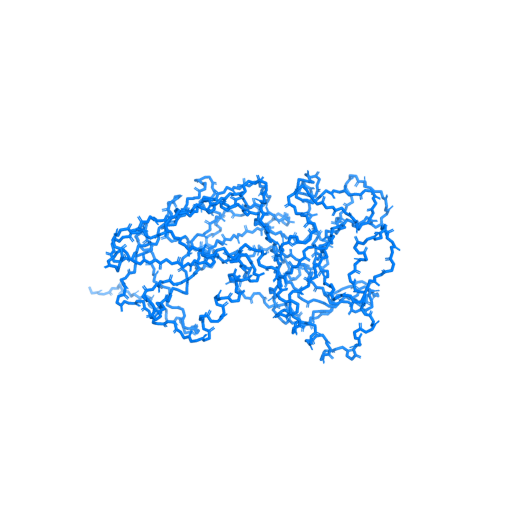A 1 217 ? 3.747 -0.234 -8.267 1.00 96.56 217 ALA A O 1
ATOM 1725 N N . GLN A 1 218 ? 2.900 -2.303 -8.383 1.00 96.25 218 GLN A N 1
ATOM 1726 C CA . GLN A 1 218 ? 1.509 -1.901 -8.603 1.00 96.25 218 GLN A CA 1
ATOM 1727 C C . GLN A 1 218 ? 0.913 -1.046 -7.485 1.00 96.25 218 GLN A C 1
ATOM 1729 O O . GLN A 1 218 ? 0.067 -0.199 -7.751 1.00 96.25 218 GLN A O 1
ATOM 1734 N N . GLN A 1 219 ? 1.294 -1.282 -6.231 1.00 98.19 219 GLN A N 1
ATOM 1735 C CA . GLN A 1 219 ? 0.781 -0.532 -5.086 1.00 98.19 219 GLN A CA 1
ATOM 1736 C C . GLN A 1 219 ? 1.938 0.087 -4.311 1.00 98.19 219 GLN A C 1
ATOM 1738 O O . GLN A 1 219 ? 2.812 -0.628 -3.828 1.00 98.19 219 GLN A O 1
ATOM 1743 N N . ILE A 1 220 ? 1.933 1.408 -4.162 1.00 98.19 220 ILE A N 1
ATOM 1744 C CA . ILE A 1 220 ? 2.986 2.172 -3.484 1.00 98.19 220 ILE A CA 1
ATOM 1745 C C . ILE A 1 220 ? 2.336 3.057 -2.426 1.00 98.19 220 ILE A C 1
ATOM 1747 O O . ILE A 1 220 ? 1.322 3.703 -2.688 1.00 98.19 220 ILE A O 1
ATOM 1751 N N . TRP A 1 221 ? 2.910 3.116 -1.225 1.00 98.38 221 TRP A N 1
ATOM 1752 C CA . TRP A 1 221 ? 2.414 4.005 -0.177 1.00 98.38 221 TRP A CA 1
ATOM 1753 C C . TRP A 1 221 ? 3.526 4.617 0.661 1.00 98.38 221 TRP A C 1
ATOM 1755 O O . TRP A 1 221 ? 4.545 3.993 0.968 1.00 98.38 221 TRP A O 1
ATOM 1765 N N . PHE A 1 222 ? 3.303 5.860 1.074 1.00 97.50 222 PHE A N 1
ATOM 1766 C CA . PHE A 1 222 ? 4.203 6.590 1.958 1.00 97.50 222 PHE A CA 1
ATOM 1767 C C . PHE A 1 222 ? 3.478 7.747 2.647 1.00 97.50 222 PHE A C 1
ATOM 1769 O O . PHE A 1 222 ? 2.369 8.139 2.281 1.00 97.50 222 PHE A O 1
ATOM 1776 N N . ARG A 1 223 ? 4.099 8.296 3.692 1.00 95.69 223 ARG A N 1
ATOM 1777 C CA . ARG A 1 223 ? 3.516 9.374 4.496 1.00 95.69 223 ARG A CA 1
ATOM 1778 C C . ARG A 1 223 ? 3.801 10.741 3.872 1.00 95.69 223 ARG A C 1
ATOM 1780 O O . ARG A 1 223 ? 4.958 11.084 3.653 1.00 95.69 223 ARG A O 1
ATOM 1787 N N . ASN A 1 224 ? 2.772 11.570 3.706 1.00 94.38 224 ASN A N 1
ATOM 1788 C CA . ASN A 1 224 ? 2.932 12.994 3.427 1.00 94.38 224 ASN A CA 1
ATOM 1789 C C . ASN A 1 224 ? 3.334 13.717 4.723 1.00 94.38 224 ASN A C 1
ATOM 1791 O O . ASN A 1 224 ? 2.495 14.204 5.488 1.00 94.38 224 ASN A O 1
ATOM 1795 N N . LYS A 1 225 ? 4.644 13.774 4.986 1.00 91.81 225 LYS A N 1
ATOM 1796 C CA . LYS A 1 225 ? 5.194 14.408 6.194 1.00 91.81 225 LYS A CA 1
ATOM 1797 C C . LYS A 1 225 ? 4.908 15.910 6.274 1.00 91.81 225 LYS A C 1
ATOM 1799 O O . LYS A 1 225 ? 4.844 16.439 7.376 1.00 91.81 225 LYS A O 1
ATOM 1804 N N . THR A 1 226 ? 4.706 16.589 5.140 1.00 90.38 226 THR A N 1
ATOM 1805 C CA . THR A 1 226 ? 4.436 18.040 5.119 1.00 90.38 226 THR A CA 1
ATOM 1806 C 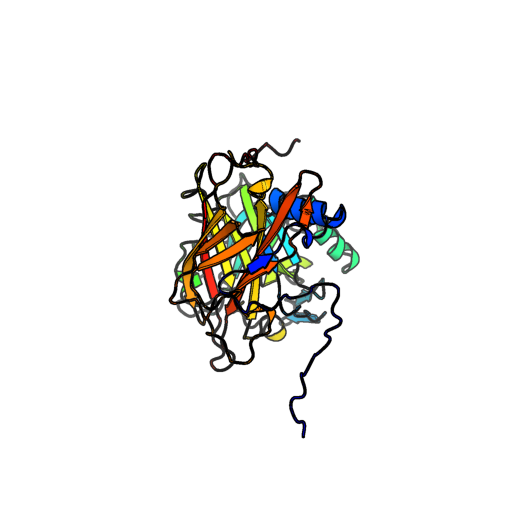C . THR A 1 226 ? 3.051 18.409 5.640 1.00 90.38 226 THR A C 1
ATOM 1808 O O . THR A 1 226 ? 2.858 19.519 6.127 1.00 90.38 226 THR A O 1
ATOM 1811 N N . GLU A 1 227 ? 2.104 17.471 5.593 1.00 90.81 227 GLU A N 1
ATOM 1812 C CA . GLU A 1 227 ? 0.726 17.674 6.053 1.00 90.81 227 GLU A CA 1
ATOM 1813 C C . GLU A 1 227 ? 0.349 16.782 7.240 1.00 90.81 227 GLU A C 1
ATOM 1815 O O . GLU A 1 227 ? -0.817 16.724 7.636 1.00 90.81 227 GLU A O 1
ATOM 1820 N N . THR A 1 228 ? 1.334 16.092 7.810 1.00 90.00 228 THR A N 1
ATOM 1821 C CA . THR A 1 228 ? 1.187 15.273 9.009 1.00 90.00 228 THR A CA 1
ATOM 1822 C C . THR A 1 228 ? 1.503 16.095 10.260 1.00 90.00 228 THR A C 1
ATOM 1824 O O . THR A 1 228 ? 2.491 16.822 10.306 1.00 90.00 228 THR A O 1
ATOM 1827 N N . ASP A 1 229 ? 0.701 15.928 11.309 1.00 90.31 229 ASP A N 1
ATOM 1828 C CA . ASP A 1 229 ? 0.907 16.493 12.639 1.00 90.31 229 ASP A CA 1
ATOM 1829 C C . ASP A 1 229 ? 0.551 15.481 13.753 1.00 90.31 229 ASP A C 1
ATOM 1831 O O . ASP A 1 229 ? 0.267 14.310 13.503 1.00 90.31 229 ASP A O 1
ATOM 1835 N N . ALA A 1 230 ? 0.588 15.917 15.015 1.00 85.38 230 ALA A N 1
ATOM 1836 C CA . ALA A 1 230 ? 0.338 15.054 16.173 1.00 85.38 230 ALA A CA 1
ATOM 1837 C C . ALA A 1 230 ? -1.079 14.440 16.229 1.00 85.38 230 ALA A C 1
ATOM 1839 O O . ALA A 1 230 ? -1.273 13.424 16.889 1.00 85.38 230 ALA A O 1
ATOM 1840 N N . LYS A 1 231 ? -2.074 15.048 15.577 1.00 87.06 231 LYS A N 1
ATOM 1841 C CA . LYS A 1 231 ? -3.478 14.598 15.551 1.00 87.06 231 LYS A CA 1
ATOM 1842 C C . LYS A 1 231 ? -3.874 13.980 14.218 1.00 87.06 231 LYS A C 1
ATOM 1844 O O . LYS A 1 231 ? -4.919 13.342 14.121 1.00 87.06 231 LYS A O 1
ATOM 1849 N N . LYS A 1 232 ? -3.083 14.228 13.182 1.00 92.31 232 LYS A N 1
ATOM 1850 C CA . LYS A 1 232 ? -3.456 13.959 11.804 1.00 92.31 232 LYS A CA 1
ATOM 1851 C C . LYS A 1 232 ? -2.285 13.363 11.050 1.00 92.31 232 LYS A C 1
ATOM 1853 O O . LYS A 1 232 ? -1.229 13.973 10.963 1.00 92.31 232 LYS A O 1
ATOM 1858 N N . GLN A 1 233 ? -2.475 12.195 10.463 1.00 94.75 233 GLN A N 1
ATOM 1859 C CA . GLN A 1 233 ? -1.478 11.546 9.618 1.00 94.75 233 GLN A CA 1
ATOM 1860 C C . GLN A 1 233 ? -1.998 11.526 8.184 1.00 94.75 233 GLN A C 1
ATOM 1862 O O . GLN A 1 233 ? -3.119 11.071 7.971 1.00 94.75 233 GLN A O 1
ATOM 1867 N N . LYS A 1 234 ? -1.211 12.003 7.214 1.00 96.12 234 LYS A N 1
ATOM 1868 C CA . LYS A 1 234 ? -1.587 11.943 5.793 1.00 96.12 234 LYS A CA 1
ATOM 1869 C C . LYS A 1 234 ? -0.703 10.978 5.019 1.00 96.12 234 LYS A C 1
ATOM 1871 O O . LYS A 1 234 ? 0.508 10.938 5.238 1.00 96.12 234 LYS A O 1
ATOM 1876 N N . TYR A 1 235 ? -1.299 10.236 4.099 1.00 97.56 235 TYR A N 1
ATOM 1877 C CA . TYR A 1 235 ? -0.635 9.224 3.289 1.00 97.56 235 TYR A CA 1
ATOM 1878 C C . TYR A 1 235 ? -1.015 9.377 1.825 1.00 97.56 235 TYR A C 1
ATOM 1880 O O . TYR A 1 235 ? -2.158 9.683 1.500 1.00 97.56 235 TYR A O 1
ATOM 1888 N N . TRP A 1 236 ? -0.049 9.103 0.960 1.00 97.62 236 TRP A N 1
ATOM 1889 C CA . TRP A 1 236 ? -0.294 8.853 -0.450 1.00 97.62 236 TRP A CA 1
ATOM 1890 C C . TRP A 1 236 ? -0.416 7.347 -0.651 1.00 97.62 236 TRP A C 1
ATOM 1892 O O . TRP A 1 236 ? 0.485 6.615 -0.234 1.00 97.62 236 TRP A O 1
ATOM 1902 N N . LEU A 1 237 ? -1.516 6.897 -1.257 1.00 98.00 237 LEU A N 1
ATOM 1903 C CA . LEU A 1 237 ? -1.725 5.506 -1.667 1.00 98.00 237 LEU A CA 1
ATOM 1904 C C . LEU A 1 237 ? -1.872 5.474 -3.186 1.00 98.00 237 LEU A C 1
ATOM 1906 O O . LEU A 1 237 ? -2.805 6.068 -3.720 1.00 98.00 237 LEU A O 1
ATOM 1910 N N . MET A 1 238 ? -0.954 4.821 -3.885 1.00 97.44 238 MET A N 1
ATOM 1911 C CA . MET A 1 238 ? -0.912 4.802 -5.346 1.00 97.44 238 MET A CA 1
ATOM 1912 C C . MET A 1 238 ? -1.152 3.387 -5.842 1.00 97.44 238 MET A C 1
ATOM 1914 O O . MET A 1 238 ? -0.397 2.490 -5.482 1.00 97.44 238 MET A O 1
ATOM 1918 N N . PHE A 1 239 ? -2.177 3.196 -6.665 1.00 96.88 239 PHE A N 1
ATOM 1919 C CA . PHE A 1 239 ? -2.452 1.945 -7.358 1.00 96.88 239 PHE A CA 1
ATOM 1920 C C . PHE A 1 239 ? -2.336 2.181 -8.861 1.00 96.88 239 PHE A C 1
ATOM 1922 O O . PHE A 1 239 ? -3.088 2.977 -9.418 1.00 96.88 239 PHE A O 1
ATOM 1929 N N . ILE A 1 240 ? -1.349 1.556 -9.493 1.00 95.38 240 ILE A N 1
ATOM 1930 C CA . ILE A 1 240 ? -0.893 1.889 -10.843 1.00 95.38 240 ILE A CA 1
ATOM 1931 C C . ILE A 1 240 ? -0.800 0.601 -11.661 1.00 95.38 240 ILE A C 1
ATOM 1933 O O . ILE A 1 240 ? -0.226 -0.392 -11.205 1.00 95.38 240 ILE A O 1
ATOM 1937 N N . GLN A 1 241 ? -1.362 0.622 -12.866 1.00 93.38 241 GLN A N 1
ATOM 1938 C CA . GLN A 1 241 ? -1.144 -0.416 -13.861 1.00 93.38 241 GLN A CA 1
ATOM 1939 C C . GLN A 1 241 ? 0.139 -0.120 -14.641 1.00 93.38 241 GLN A C 1
ATOM 1941 O O . GLN A 1 241 ? 0.412 1.028 -14.987 1.00 93.38 241 GLN A O 1
ATOM 1946 N N . ASP A 1 242 ? 0.932 -1.156 -14.897 1.00 92.12 242 ASP A N 1
ATOM 1947 C CA . ASP A 1 242 ? 2.153 -1.011 -15.681 1.00 92.12 242 ASP A CA 1
ATOM 1948 C C . ASP A 1 242 ? 1.823 -0.860 -17.167 1.00 92.12 242 ASP A C 1
ATOM 1950 O O . ASP A 1 242 ? 1.083 -1.674 -17.716 1.00 92.12 242 ASP A O 1
ATOM 1954 N N . GLY A 1 243 ? 2.360 0.189 -17.784 1.00 87.56 243 GLY A N 1
ATOM 1955 C CA . GLY A 1 243 ? 2.107 0.585 -19.164 1.00 87.56 243 GLY A CA 1
ATOM 1956 C C . GLY A 1 243 ? 3.185 0.186 -20.164 1.00 87.56 243 GLY A C 1
ATOM 1957 O O . GLY A 1 243 ? 3.200 0.737 -21.257 1.00 87.56 243 GLY A O 1
ATOM 1958 N N . SER A 1 244 ? 4.125 -0.692 -19.801 1.00 81.44 244 SER A N 1
ATOM 1959 C CA . SER A 1 244 ? 5.275 -1.022 -20.658 1.00 81.44 244 SER A CA 1
ATOM 1960 C C . SER A 1 244 ? 5.050 -2.170 -21.649 1.00 81.44 244 SER A C 1
ATOM 1962 O O . SER A 1 244 ? 6.012 -2.631 -22.254 1.00 81.44 244 SER A O 1
ATOM 1964 N N . ASP A 1 245 ? 3.828 -2.696 -21.784 1.00 77.12 245 ASP A N 1
ATOM 1965 C CA . ASP A 1 245 ? 3.469 -3.912 -22.550 1.00 77.12 245 ASP A CA 1
ATOM 1966 C C . ASP A 1 245 ? 4.264 -5.196 -22.174 1.00 77.12 245 ASP A C 1
ATOM 1968 O O . ASP A 1 245 ? 3.919 -6.304 -22.583 1.00 77.12 245 ASP A O 1
ATOM 1972 N N . ARG A 1 246 ? 5.292 -5.110 -21.314 1.00 79.62 246 ARG A N 1
ATOM 1973 C CA . ARG A 1 246 ? 6.142 -6.234 -20.870 1.00 79.62 246 ARG A CA 1
ATOM 1974 C C . ARG A 1 246 ? 5.369 -7.278 -20.057 1.00 79.62 246 ARG A C 1
ATOM 1976 O O . ARG A 1 246 ? 5.742 -8.452 -20.026 1.00 79.62 246 ARG A O 1
ATOM 1983 N N . TYR A 1 247 ? 4.285 -6.854 -19.407 1.00 82.38 247 TYR A N 1
ATOM 1984 C CA . TYR A 1 247 ? 3.599 -7.609 -18.358 1.00 82.38 247 TYR A CA 1
ATOM 1985 C C . TYR A 1 247 ? 2.119 -7.878 -18.636 1.00 82.38 247 TYR A C 1
ATOM 1987 O O . TYR A 1 247 ? 1.379 -8.120 -17.685 1.00 82.38 247 TYR A O 1
ATOM 1995 N N . GLU A 1 248 ? 1.677 -7.869 -19.899 1.00 78.06 248 GLU A N 1
ATOM 1996 C CA . GLU A 1 248 ? 0.257 -8.006 -20.284 1.00 78.06 248 GLU A CA 1
ATOM 1997 C C . GLU A 1 248 ? -0.499 -9.098 -19.495 1.00 78.06 248 GLU A C 1
ATOM 1999 O O . GLU A 1 248 ? -1.585 -8.849 -18.987 1.00 78.06 248 GLU A O 1
ATOM 2004 N N . ASP A 1 249 ? 0.098 -10.281 -19.297 1.00 81.38 249 ASP A N 1
ATOM 2005 C CA . ASP A 1 249 ? -0.510 -11.389 -18.537 1.00 81.38 249 ASP A CA 1
ATOM 2006 C C . ASP A 1 249 ? -0.598 -11.145 -17.014 1.00 81.38 249 ASP A C 1
ATOM 2008 O O . ASP A 1 249 ? -1.429 -11.748 -16.335 1.00 81.38 249 ASP A O 1
ATOM 2012 N N . TRP A 1 250 ? 0.316 -10.356 -16.446 1.00 83.81 250 TRP A N 1
ATOM 2013 C CA . TRP A 1 250 ? 0.460 -10.146 -14.998 1.00 83.81 250 TRP A CA 1
ATOM 2014 C C . TRP A 1 250 ? -0.270 -8.889 -14.514 1.00 83.81 250 TRP A C 1
ATOM 2016 O O . TRP A 1 250 ? -0.619 -8.780 -13.333 1.00 83.81 250 TRP A O 1
ATOM 2026 N N . VAL A 1 251 ? -0.488 -7.937 -15.424 1.00 85.56 251 VAL A N 1
ATOM 2027 C CA . VAL A 1 251 ? -1.174 -6.665 -15.163 1.00 85.56 251 VAL A CA 1
ATOM 2028 C C . VAL A 1 251 ? -2.386 -6.445 -16.059 1.00 85.56 251 VAL A C 1
ATOM 2030 O O . VAL A 1 251 ? -2.802 -5.303 -16.237 1.00 85.56 251 VAL A O 1
ATOM 2033 N N . ALA A 1 252 ? -2.948 -7.520 -16.614 1.00 87.50 252 ALA A N 1
ATOM 2034 C CA . ALA A 1 252 ? -4.112 -7.455 -17.487 1.00 87.50 252 ALA A CA 1
ATOM 2035 C C . ALA A 1 252 ? -5.241 -6.629 -16.860 1.00 87.50 252 ALA A C 1
ATOM 2037 O O . ALA A 1 252 ? -5.587 -6.818 -15.689 1.00 87.50 252 ALA A O 1
ATOM 2038 N N . SER A 1 253 ? -5.842 -5.752 -17.663 1.00 88.38 253 SER A N 1
ATOM 2039 C CA . SER A 1 253 ? -7.081 -5.085 -17.281 1.00 88.38 253 SER A CA 1
ATOM 2040 C C . SER A 1 253 ? -8.209 -6.123 -17.116 1.00 88.38 253 SER A C 1
ATOM 2042 O O . SER A 1 253 ? -8.259 -7.102 -17.869 1.00 88.38 253 SER A O 1
ATOM 2044 N N . PRO A 1 254 ? -9.137 -5.924 -16.165 1.00 90.31 254 PRO A N 1
ATOM 2045 C CA . PRO A 1 254 ? -9.078 -4.897 -15.138 1.00 90.31 254 PRO A CA 1
ATOM 2046 C C . PRO A 1 254 ? -8.134 -5.338 -14.013 1.00 90.31 254 PRO A C 1
ATOM 2048 O O . PRO A 1 254 ? -8.148 -6.495 -13.583 1.00 90.31 254 PRO A O 1
ATOM 2051 N N . LEU A 1 255 ? -7.335 -4.407 -13.502 1.00 91.75 255 LEU A N 1
ATOM 2052 C CA . LEU A 1 255 ? -6.423 -4.685 -12.408 1.00 91.75 255 LEU A CA 1
ATOM 2053 C C . LEU A 1 255 ? -7.099 -4.415 -11.062 1.00 91.75 255 LEU A C 1
ATOM 2055 O O . LEU A 1 255 ? -7.673 -3.354 -10.813 1.00 91.75 255 LEU A O 1
ATOM 2059 N N . TYR A 1 256 ? -6.975 -5.388 -10.167 1.00 92.81 256 TYR A N 1
ATOM 2060 C CA . TYR A 1 256 ? -7.585 -5.393 -8.845 1.00 92.81 256 TYR A CA 1
ATOM 2061 C C . TYR A 1 256 ? -6.554 -5.090 -7.757 1.00 92.81 256 TYR A C 1
ATOM 2063 O O . TYR A 1 256 ? -5.487 -5.706 -7.712 1.00 92.81 256 TYR A O 1
ATOM 2071 N N . GLY A 1 257 ? -6.872 -4.160 -6.858 1.00 94.88 257 GLY A N 1
ATOM 2072 C CA . GLY A 1 257 ? -5.962 -3.754 -5.791 1.00 94.88 257 GLY A CA 1
ATOM 2073 C C . GLY A 1 257 ? -6.693 -3.432 -4.501 1.00 94.88 257 GLY A C 1
ATOM 2074 O O . GLY A 1 257 ? -7.827 -2.958 -4.514 1.00 94.88 257 GLY A O 1
ATOM 2075 N N . GLN A 1 258 ? -6.039 -3.701 -3.375 1.00 96.50 258 GLN A N 1
ATOM 2076 C CA . GLN A 1 258 ? -6.571 -3.406 -2.055 1.00 96.50 258 GLN A CA 1
ATOM 2077 C C . GLN A 1 258 ? -5.464 -2.918 -1.120 1.00 96.50 258 GLN A C 1
ATOM 2079 O O . GLN A 1 258 ? -4.508 -3.642 -0.851 1.00 96.50 258 GLN A O 1
ATOM 2084 N N . PHE A 1 259 ? -5.634 -1.725 -0.556 1.00 98.12 259 PHE A N 1
ATOM 2085 C CA . PHE A 1 259 ? -4.830 -1.265 0.572 1.00 98.12 259 PHE A CA 1
ATOM 2086 C C . PHE A 1 259 ? -5.488 -1.685 1.878 1.00 98.12 259 PHE A C 1
ATOM 2088 O O . PHE A 1 259 ? -6.658 -1.391 2.097 1.00 98.12 259 PHE A O 1
ATOM 2095 N N . ARG A 1 260 ? -4.736 -2.317 2.779 1.00 97.88 260 ARG A N 1
ATOM 2096 C CA . ARG A 1 260 ? -5.225 -2.695 4.111 1.00 97.88 260 ARG A CA 1
ATOM 2097 C C . ARG A 1 260 ? -4.562 -1.833 5.171 1.00 97.88 260 ARG A C 1
ATOM 2099 O O . ARG A 1 260 ? -3.352 -1.926 5.384 1.00 97.88 260 ARG A O 1
ATOM 2106 N N . ILE A 1 261 ? -5.356 -1.010 5.845 1.00 98.00 261 ILE A N 1
ATOM 2107 C CA . ILE A 1 261 ? -4.907 -0.053 6.857 1.00 98.00 261 ILE A CA 1
ATOM 2108 C C . ILE A 1 261 ? -5.175 -0.637 8.239 1.00 98.00 261 ILE A C 1
ATOM 2110 O O . ILE A 1 261 ? -6.317 -0.768 8.675 1.00 98.00 261 ILE A O 1
ATOM 2114 N N . ALA A 1 262 ? -4.109 -0.985 8.942 1.00 97.44 262 ALA A N 1
ATOM 2115 C CA . ALA A 1 262 ? -4.157 -1.522 10.287 1.00 97.44 262 ALA A CA 1
ATOM 2116 C C . ALA A 1 262 ? -4.704 -0.487 11.283 1.00 97.44 262 ALA A C 1
ATOM 2118 O O . ALA A 1 262 ? -4.234 0.650 11.346 1.00 97.44 262 ALA A O 1
ATOM 2119 N N . PHE A 1 263 ? -5.641 -0.910 12.132 1.00 95.56 263 PHE A N 1
ATOM 2120 C CA . PHE A 1 263 ? -6.141 -0.108 13.249 1.00 95.56 263 PHE A CA 1
ATOM 2121 C C . PHE A 1 263 ? -6.021 -0.849 14.582 1.00 95.56 263 PHE A C 1
ATOM 2123 O O . PHE A 1 263 ? -6.005 -2.080 14.628 1.00 95.56 263 PHE A O 1
ATOM 2130 N N . LYS A 1 264 ? -5.972 -0.077 15.673 1.00 93.81 264 LYS A N 1
ATOM 2131 C CA . LYS A 1 264 ? -6.141 -0.538 17.057 1.00 93.81 264 LYS A CA 1
ATOM 2132 C C . LYS A 1 264 ? -7.057 0.436 17.788 1.00 93.81 264 LYS A C 1
ATOM 2134 O O . LYS A 1 264 ? -6.777 1.631 17.818 1.00 93.81 264 LYS A O 1
ATOM 2139 N N . VAL A 1 265 ? -8.131 -0.069 18.381 1.00 90.88 265 VAL A N 1
ATOM 2140 C CA . VAL A 1 265 ? -9.183 0.733 19.020 1.00 90.88 265 VAL A CA 1
ATOM 2141 C C . VAL A 1 265 ? -9.626 0.109 20.343 1.00 90.88 265 VAL A C 1
ATOM 2143 O O . VAL A 1 265 ? -9.437 -1.082 20.571 1.00 90.88 265 VAL A O 1
ATOM 2146 N N . TYR A 1 266 ? -10.210 0.906 21.237 1.00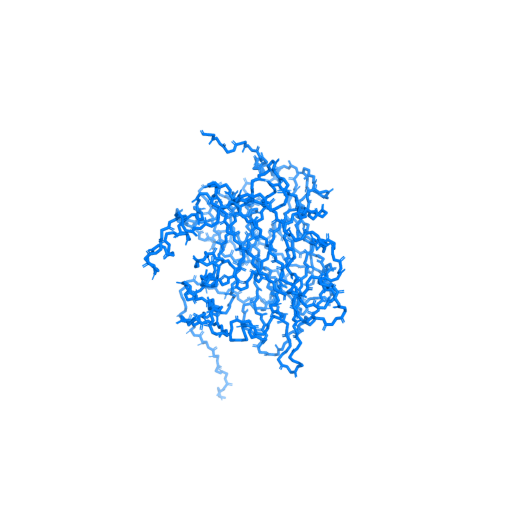 88.19 266 TYR A N 1
ATOM 2147 C CA . TYR A 1 266 ? -10.781 0.421 22.498 1.00 88.19 266 TYR A CA 1
ATOM 2148 C C . TYR A 1 266 ? -12.306 0.593 22.465 1.00 88.19 266 TYR A C 1
ATOM 2150 O O . TYR A 1 266 ? -12.765 1.727 22.319 1.00 88.19 266 TYR A O 1
ATOM 2158 N N . PRO A 1 267 ? -13.098 -0.483 22.625 1.00 82.38 267 PRO A N 1
ATOM 2159 C CA . PRO A 1 267 ? -14.550 -0.372 22.753 1.00 82.38 267 PRO A CA 1
ATOM 2160 C C . PRO A 1 267 ? -14.960 0.525 23.938 1.00 82.38 267 PRO A C 1
ATOM 2162 O O . PRO A 1 267 ? -14.399 0.412 25.033 1.00 82.38 267 PRO A O 1
ATOM 2165 N N . VAL A 1 268 ? -15.965 1.392 23.744 1.00 73.38 268 VAL A N 1
ATOM 2166 C CA . VAL A 1 268 ? -16.402 2.424 24.717 1.00 73.38 268 VAL A CA 1
ATOM 2167 C C . VAL A 1 268 ? -16.724 1.836 26.086 1.00 73.38 268 VAL A C 1
ATOM 2169 O O . VAL A 1 268 ? -16.338 2.392 27.116 1.00 73.38 268 VAL A O 1
ATOM 2172 N N . LYS A 1 269 ? -17.392 0.676 26.111 1.00 66.94 269 LYS A N 1
ATOM 2173 C CA . LYS A 1 269 ? -17.796 -0.007 27.350 1.00 66.94 269 LYS A CA 1
ATOM 2174 C C . LYS A 1 269 ? -16.622 -0.351 28.270 1.00 66.94 269 LYS A C 1
ATOM 2176 O O . LYS A 1 269 ? -16.836 -0.540 29.463 1.00 66.94 269 LYS A O 1
ATOM 2181 N N . ILE A 1 270 ? -15.399 -0.413 27.741 1.00 65.88 270 ILE A N 1
ATOM 2182 C CA . ILE A 1 270 ? -14.198 -0.769 28.502 1.00 65.88 270 ILE A CA 1
ATOM 2183 C C . ILE A 1 270 ? -13.517 0.487 29.083 1.00 65.88 270 ILE A C 1
ATOM 2185 O O . ILE A 1 270 ? -12.934 0.405 30.164 1.00 65.88 270 ILE A O 1
ATOM 2189 N N . LYS A 1 271 ? -13.601 1.656 28.420 1.00 66.31 271 LYS A N 1
ATOM 2190 C CA . LYS A 1 271 ? -12.958 2.919 28.855 1.00 66.31 271 LYS A CA 1
ATOM 2191 C C . LYS A 1 271 ? -13.751 4.169 28.421 1.00 66.31 271 LYS A C 1
ATOM 2193 O O . LYS A 1 271 ? -13.376 4.838 27.461 1.00 66.31 271 LYS A O 1
ATOM 2198 N N . GLN A 1 272 ? -14.810 4.513 29.159 1.00 63.75 272 GLN A N 1
ATOM 2199 C CA . GLN A 1 272 ? -15.739 5.609 28.816 1.00 63.75 272 GLN A CA 1
ATOM 2200 C C . GLN A 1 272 ? -15.080 6.999 28.675 1.00 63.75 272 GLN A C 1
ATOM 2202 O O . GLN A 1 272 ? -15.535 7.801 27.866 1.00 63.75 272 GLN A O 1
ATOM 2207 N N . ASP A 1 273 ? -13.982 7.275 29.387 1.00 64.50 273 ASP A N 1
ATOM 2208 C CA . ASP A 1 273 ? -13.372 8.618 29.435 1.00 64.50 273 ASP A CA 1
ATOM 2209 C C . ASP A 1 273 ? -12.358 8.910 28.309 1.00 64.50 273 ASP A C 1
ATOM 2211 O O . ASP A 1 273 ? -11.854 10.027 28.195 1.00 64.50 273 ASP A O 1
ATOM 2215 N N . LEU A 1 274 ? -12.017 7.918 27.481 1.00 63.78 274 LEU A N 1
ATOM 2216 C CA . LEU A 1 274 ? -10.949 8.032 26.471 1.00 63.78 274 LEU A CA 1
ATOM 2217 C C . LEU A 1 274 ? -11.457 7.933 25.036 1.00 63.78 274 LEU A C 1
ATOM 2219 O O . LEU A 1 274 ? -10.661 7.888 24.098 1.00 63.78 274 LEU A O 1
ATOM 2223 N N . TYR A 1 275 ? -12.772 7.881 24.860 1.00 67.56 275 TYR A N 1
ATOM 2224 C CA . TYR A 1 275 ? -13.325 7.527 23.577 1.00 67.56 275 TYR A CA 1
ATOM 2225 C C . TYR A 1 275 ? -13.474 8.714 22.634 1.00 67.56 275 TYR A C 1
ATOM 2227 O O . TYR A 1 275 ? -14.169 9.695 22.898 1.00 67.56 275 TYR A O 1
ATOM 2235 N N . THR A 1 276 ? -12.858 8.583 21.471 1.00 76.44 276 THR A N 1
ATOM 2236 C CA . THR A 1 276 ? -13.204 9.351 20.286 1.00 76.44 276 THR A CA 1
ATOM 2237 C C . THR A 1 276 ? -12.982 8.423 19.090 1.00 76.44 276 THR A C 1
ATOM 2239 O O . THR A 1 276 ? -11.969 7.716 19.077 1.00 76.44 276 THR A O 1
ATOM 2242 N N . PRO A 1 277 ? -13.922 8.360 18.133 1.00 87.31 277 PRO A N 1
ATOM 2243 C CA . PRO A 1 277 ? -13.788 7.476 16.982 1.00 87.31 277 PRO A CA 1
ATOM 2244 C C . PRO A 1 277 ? -12.520 7.776 16.180 1.00 87.31 277 PRO A C 1
ATOM 2246 O O . PRO A 1 277 ? -12.102 8.932 16.077 1.00 87.31 277 PRO A O 1
ATOM 2249 N N . LEU A 1 278 ? -11.932 6.737 15.589 1.00 92.12 278 LEU A N 1
ATOM 2250 C CA . LEU A 1 278 ? -10.910 6.907 14.560 1.00 92.12 278 LEU A CA 1
ATOM 2251 C C . LEU A 1 278 ? -11.601 7.384 13.280 1.00 92.12 278 LEU A C 1
ATOM 2253 O O . LEU A 1 278 ? -12.534 6.730 12.818 1.00 92.12 278 LEU A O 1
ATOM 2257 N N . ILE A 1 279 ? -11.158 8.505 12.714 1.00 95.06 279 ILE A N 1
ATOM 2258 C CA . ILE A 1 279 ? -11.754 9.054 11.491 1.00 95.06 279 ILE A CA 1
ATOM 2259 C C . ILE A 1 279 ? -10.731 8.980 10.367 1.00 95.06 279 ILE A C 1
ATOM 2261 O O . ILE A 1 279 ? -9.596 9.425 10.533 1.00 95.06 279 ILE A O 1
ATOM 2265 N N . LEU A 1 280 ? -11.139 8.431 9.229 1.00 97.00 280 LEU A N 1
ATOM 2266 C CA . LEU A 1 280 ? -10.363 8.410 8.001 1.00 97.00 280 LEU A CA 1
ATOM 2267 C C . LEU A 1 280 ? -11.113 9.221 6.948 1.00 97.00 280 LEU A C 1
ATOM 2269 O O . LEU A 1 280 ? -12.311 9.032 6.769 1.00 97.00 280 LEU A O 1
ATOM 2273 N N . ASN A 1 281 ? -10.419 10.119 6.261 1.00 97.19 281 ASN A N 1
ATOM 2274 C CA . ASN A 1 281 ? -10.952 10.857 5.124 1.00 97.19 281 ASN A CA 1
ATOM 2275 C C . ASN A 1 281 ? -10.152 10.468 3.887 1.00 97.19 281 ASN A C 1
ATOM 2277 O O . ASN A 1 281 ? -8.932 10.631 3.861 1.00 97.19 281 ASN A O 1
ATOM 2281 N N . ILE A 1 282 ? -10.841 9.966 2.871 1.00 96.62 282 ILE A N 1
ATOM 2282 C CA . ILE A 1 282 ? -10.248 9.599 1.591 1.00 96.62 282 ILE A CA 1
ATOM 2283 C C . ILE A 1 282 ? -10.566 10.705 0.591 1.00 96.62 282 ILE A C 1
ATOM 2285 O O . ILE A 1 282 ? -11.705 11.158 0.486 1.00 96.62 282 ILE A O 1
ATOM 2289 N N . GLN A 1 283 ? -9.560 11.137 -0.162 1.00 96.00 283 GLN A N 1
ATOM 2290 C CA . GLN A 1 283 ? -9.739 11.957 -1.355 1.00 96.00 283 GLN A CA 1
ATOM 2291 C C . GLN A 1 283 ? -9.023 11.303 -2.534 1.00 96.00 283 GLN A C 1
ATOM 2293 O O . GLN A 1 283 ? -7.997 10.651 -2.361 1.00 96.00 283 GLN A O 1
ATOM 2298 N N . VAL A 1 284 ? -9.545 11.501 -3.742 1.00 94.56 284 VAL A N 1
ATOM 2299 C CA . VAL A 1 284 ? -8.881 11.071 -4.978 1.00 94.56 284 VAL A CA 1
ATOM 2300 C C . VAL A 1 284 ? -8.082 12.251 -5.519 1.00 94.56 284 VAL A C 1
ATOM 2302 O O . VAL A 1 284 ? -8.658 13.243 -5.963 1.00 94.56 284 VAL A O 1
ATOM 2305 N N . ALA A 1 285 ? -6.756 12.156 -5.457 1.00 94.00 285 ALA A N 1
ATOM 2306 C CA . ALA A 1 285 ? -5.845 13.204 -5.913 1.00 94.00 285 ALA A CA 1
ATOM 2307 C C . ALA A 1 285 ? -5.461 13.069 -7.392 1.00 94.00 285 ALA A C 1
ATOM 2309 O O . ALA A 1 285 ? -5.076 14.061 -8.021 1.00 94.00 285 ALA A O 1
ATOM 2310 N N . TYR A 1 286 ? -5.568 11.854 -7.932 1.00 93.62 286 TYR A N 1
ATOM 2311 C CA . TYR A 1 286 ? -5.456 11.545 -9.354 1.00 93.62 286 TYR A CA 1
ATOM 2312 C C . TYR A 1 286 ? -6.212 10.256 -9.664 1.00 93.62 286 TYR A C 1
ATOM 2314 O O . TYR A 1 286 ? -6.248 9.348 -8.836 1.00 93.62 286 TYR A O 1
ATOM 2322 N N . ASN A 1 287 ? -6.816 10.182 -10.848 1.00 91.62 287 ASN A N 1
ATOM 2323 C CA . ASN A 1 287 ? -7.344 8.938 -11.395 1.00 91.62 287 ASN A CA 1
ATOM 2324 C C . ASN A 1 287 ? -7.348 8.980 -12.929 1.00 91.62 287 ASN A C 1
ATOM 2326 O O . ASN A 1 287 ? -7.671 10.018 -13.504 1.00 91.62 287 ASN A O 1
ATOM 2330 N N . SER A 1 288 ? -7.048 7.842 -13.548 1.00 89.38 288 SER A N 1
ATOM 2331 C CA . SER A 1 288 ? -7.278 7.526 -14.960 1.00 89.38 288 SER A CA 1
ATOM 2332 C C . SER A 1 288 ? -7.862 6.114 -15.054 1.00 89.38 288 SER A C 1
ATOM 2334 O O . SER A 1 288 ? -7.496 5.242 -14.264 1.00 89.38 288 SER A O 1
ATOM 2336 N N . ASP A 1 289 ? -8.827 5.923 -15.955 1.00 83.62 289 ASP A N 1
ATOM 2337 C CA . ASP A 1 289 ? -9.492 4.639 -16.253 1.00 83.62 289 ASP A CA 1
ATOM 2338 C C . ASP A 1 289 ? -9.940 3.867 -15.014 1.00 83.62 289 ASP A C 1
ATOM 2340 O O . ASP A 1 289 ? -9.731 2.668 -14.828 1.00 83.62 289 ASP A O 1
ATOM 2344 N N . PHE A 1 290 ? -10.577 4.624 -14.123 1.00 77.06 290 PHE A N 1
ATOM 2345 C CA . PHE A 1 290 ? -11.163 4.104 -12.907 1.00 77.06 290 PHE A CA 1
ATOM 2346 C C . PHE A 1 290 ? -12.521 3.478 -13.250 1.00 77.06 290 PHE A C 1
ATOM 2348 O O . PHE A 1 290 ? -13.506 4.211 -13.423 1.00 77.06 290 PHE A O 1
ATOM 2355 N N . ILE A 1 291 ? -12.575 2.149 -13.369 1.00 75.94 291 ILE A N 1
ATOM 2356 C CA . ILE A 1 291 ? -13.810 1.431 -13.707 1.00 75.94 291 ILE A CA 1
ATOM 2357 C C . ILE A 1 291 ? -14.823 1.601 -12.572 1.00 75.94 291 ILE A C 1
ATOM 2359 O O . ILE A 1 291 ? -14.573 1.227 -11.428 1.00 75.94 291 ILE A O 1
ATOM 2363 N N . SER A 1 292 ? -16.002 2.131 -12.902 1.00 58.31 292 SER A N 1
ATOM 2364 C CA . SER A 1 292 ? -17.188 2.006 -12.050 1.00 58.31 292 SER A CA 1
ATOM 2365 C C . SER A 1 292 ? -17.735 0.593 -12.160 1.00 58.31 292 SER A C 1
ATOM 2367 O O . SER A 1 292 ? -17.939 0.134 -13.284 1.00 58.31 292 SER A O 1
ATOM 2369 N N . SER A 1 293 ? -17.967 -0.048 -11.013 1.00 54.91 293 SER A N 1
ATOM 2370 C CA . SER A 1 293 ? -18.586 -1.367 -10.846 1.00 54.91 293 SER A CA 1
ATOM 2371 C C . SER A 1 293 ? -19.216 -1.953 -12.114 1.00 54.91 293 SER A C 1
ATOM 2373 O O . SER A 1 293 ? -20.378 -1.712 -12.449 1.00 54.91 293 SER A O 1
ATOM 2375 N N . SER A 1 294 ? -18.452 -2.783 -12.832 1.00 54.34 294 SER A N 1
ATOM 2376 C CA . SER A 1 294 ? -19.100 -3.753 -13.704 1.00 54.34 294 SER A CA 1
ATOM 2377 C C . SER A 1 294 ? -19.961 -4.642 -12.803 1.00 54.34 294 SER A C 1
ATOM 2379 O O . SER A 1 294 ? -19.603 -4.929 -11.658 1.00 54.34 294 SER A O 1
ATOM 2381 N N . SER A 1 295 ? -21.116 -5.094 -13.287 1.00 53.94 295 SER A N 1
ATOM 2382 C CA . SER A 1 295 ? -22.044 -5.949 -12.527 1.00 53.94 295 SER A CA 1
ATOM 2383 C C . SER A 1 295 ? -21.462 -7.315 -12.108 1.00 53.94 295 SER A C 1
ATOM 2385 O O . SER A 1 295 ? -22.196 -8.174 -11.626 1.00 53.94 295 SER A O 1
ATOM 2387 N N . GLU A 1 296 ? -20.164 -7.531 -12.324 1.00 63.31 296 GLU A N 1
ATOM 2388 C CA . GLU A 1 296 ? -19.424 -8.771 -12.110 1.00 63.31 296 GLU A CA 1
ATOM 2389 C C . GLU A 1 296 ? -18.197 -8.588 -11.201 1.00 63.31 296 GLU A C 1
ATOM 2391 O O . GLU A 1 296 ? -17.369 -9.497 -11.113 1.00 63.31 296 GLU A O 1
ATOM 2396 N N . LEU A 1 297 ? -18.060 -7.449 -10.504 1.00 68.88 297 LEU A N 1
ATOM 2397 C CA . LEU A 1 297 ? -16.982 -7.308 -9.526 1.00 68.88 297 LEU A CA 1
ATOM 2398 C C . LEU A 1 297 ? -17.065 -8.417 -8.455 1.00 68.88 297 LEU A C 1
ATOM 2400 O O . LEU A 1 297 ? -18.163 -8.766 -8.004 1.00 68.88 297 LEU A O 1
ATOM 2404 N N . PRO A 1 298 ? -15.924 -8.999 -8.035 1.00 70.44 298 PRO A N 1
ATOM 2405 C CA . PRO A 1 298 ? -15.914 -9.993 -6.969 1.00 70.44 298 PRO A CA 1
ATOM 2406 C C . PRO A 1 298 ? -16.570 -9.452 -5.689 1.00 70.44 298 PRO A C 1
ATOM 2408 O O . PRO A 1 298 ? -16.511 -8.262 -5.404 1.00 70.44 298 PRO A O 1
ATOM 2411 N N . LEU A 1 299 ? -17.134 -10.326 -4.849 1.00 66.38 299 LEU A N 1
ATOM 2412 C CA . LEU A 1 299 ? -17.779 -9.914 -3.586 1.00 66.38 299 LEU A CA 1
ATOM 2413 C C . LEU A 1 299 ? -16.857 -9.109 -2.649 1.00 66.38 299 LEU A C 1
ATOM 2415 O O . LEU A 1 299 ? -17.345 -8.346 -1.821 1.00 66.38 299 LEU A O 1
ATOM 2419 N N . ALA A 1 300 ? -15.536 -9.258 -2.787 1.00 65.00 300 ALA A N 1
ATOM 2420 C CA . ALA A 1 300 ? -14.534 -8.474 -2.062 1.00 65.00 300 ALA A CA 1
ATOM 2421 C C . ALA A 1 300 ? -14.567 -6.962 -2.383 1.00 65.00 300 ALA A C 1
ATOM 2423 O O . ALA A 1 300 ? -13.896 -6.189 -1.712 1.00 65.00 300 ALA A O 1
ATOM 2424 N N . PHE A 1 301 ? -15.336 -6.551 -3.391 1.00 69.56 301 PHE A N 1
ATOM 2425 C CA . PHE A 1 301 ? -15.475 -5.168 -3.850 1.00 69.56 301 PHE A CA 1
ATOM 2426 C C . PHE A 1 301 ? -16.818 -4.558 -3.476 1.00 69.56 301 PHE A C 1
ATOM 2428 O O . PHE A 1 301 ? -17.038 -3.380 -3.739 1.00 69.56 301 PHE A O 1
ATOM 2435 N N . ASN A 1 302 ? -17.715 -5.350 -2.885 1.00 74.75 302 ASN A N 1
ATOM 2436 C CA . ASN A 1 302 ? -18.939 -4.796 -2.347 1.00 74.75 302 ASN A CA 1
ATOM 2437 C C . ASN A 1 302 ? -18.568 -3.929 -1.163 1.00 74.75 302 ASN A C 1
ATOM 2439 O O . ASN A 1 302 ? -17.917 -4.394 -0.221 1.00 74.75 302 ASN A O 1
ATOM 2443 N N . ASP A 1 303 ? -18.992 -2.686 -1.239 1.00 78.00 303 ASP A N 1
ATOM 2444 C CA . ASP A 1 303 ? -18.833 -1.769 -0.145 1.00 78.00 303 ASP A CA 1
ATOM 2445 C C . ASP A 1 303 ? -19.587 -2.268 1.099 1.00 78.00 303 ASP A C 1
ATOM 2447 O O . ASP A 1 303 ? -20.537 -3.060 1.004 1.00 78.00 303 ASP A O 1
ATOM 2451 N N . CYS A 1 304 ? -19.128 -1.873 2.284 1.00 76.69 304 CYS A N 1
ATOM 2452 C CA . CYS A 1 304 ? -19.808 -2.237 3.521 1.00 76.69 304 CYS A CA 1
ATOM 2453 C C . CYS A 1 304 ? -21.127 -1.477 3.695 1.00 76.69 304 CYS A C 1
ATOM 2455 O O . CYS A 1 304 ? -21.977 -1.913 4.469 1.00 76.69 304 CYS A O 1
ATOM 2457 N N . ASP A 1 305 ? -21.331 -0.396 2.946 1.00 70.25 305 ASP A N 1
ATOM 2458 C CA . ASP A 1 305 ? -22.629 0.224 2.743 1.00 70.25 305 ASP A CA 1
ATOM 2459 C C . ASP A 1 305 ? -22.718 0.984 1.410 1.00 70.25 305 ASP A C 1
ATOM 2461 O O . ASP A 1 305 ? -21.709 1.244 0.781 1.00 70.25 305 ASP A O 1
ATOM 2465 N N . ASP A 1 306 ? -23.932 1.317 0.954 1.00 65.44 306 ASP A N 1
ATOM 2466 C CA . ASP A 1 306 ? -24.152 2.105 -0.277 1.00 65.44 306 ASP A CA 1
ATOM 2467 C C . ASP A 1 306 ? -24.065 3.630 -0.007 1.00 65.44 306 ASP A C 1
ATOM 2469 O O . ASP A 1 306 ? -24.855 4.418 -0.547 1.00 65.44 306 ASP A O 1
ATOM 2473 N N . SER A 1 307 ? -23.234 4.059 0.947 1.00 81.00 307 SER A N 1
ATOM 2474 C CA . SER A 1 307 ? -23.113 5.463 1.333 1.00 81.00 307 SER A CA 1
ATOM 2475 C C . SER A 1 307 ? -21.665 5.919 1.373 1.00 81.00 307 SER A C 1
ATOM 2477 O O . SER A 1 307 ? -20.745 5.158 1.605 1.00 81.00 307 SER A O 1
ATOM 2479 N N . ASN A 1 308 ? -21.460 7.230 1.306 1.00 87.88 308 ASN A N 1
ATOM 2480 C CA . ASN A 1 308 ? -20.124 7.809 1.348 1.00 87.88 308 ASN A CA 1
ATOM 2481 C C . ASN A 1 308 ? -19.498 7.854 2.766 1.00 87.88 308 ASN A C 1
ATOM 2483 O O . ASN A 1 308 ? -18.510 8.569 2.985 1.00 87.88 308 ASN A O 1
ATOM 2487 N N . ILE A 1 309 ? -20.121 7.202 3.757 1.00 91.81 309 ILE A N 1
ATOM 2488 C CA . ILE A 1 309 ? -19.698 7.193 5.162 1.00 91.81 309 ILE A CA 1
ATOM 2489 C C . ILE A 1 309 ? -19.834 5.787 5.742 1.00 91.81 309 ILE A C 1
ATOM 2491 O O . ILE A 1 309 ? -20.866 5.416 6.300 1.00 91.81 309 ILE A O 1
ATOM 2495 N N . HIS A 1 310 ? -18.704 5.103 5.795 1.00 92.50 310 HIS A N 1
ATOM 2496 C CA . HIS A 1 310 ? -18.582 3.744 6.300 1.00 92.50 310 HIS A CA 1
ATOM 2497 C C . HIS A 1 310 ? -18.256 3.751 7.781 1.00 92.50 310 HIS A C 1
ATOM 2499 O O . HIS A 1 310 ? -17.408 4.525 8.237 1.00 92.50 310 HIS A O 1
ATOM 2505 N N . SER A 1 311 ? -18.898 2.901 8.583 1.00 93.94 311 SER A N 1
ATOM 2506 C CA . SER A 1 311 ? -18.570 2.811 10.014 1.00 93.94 311 SER A CA 1
ATOM 2507 C C . SER A 1 311 ? -18.421 1.385 10.525 1.00 93.94 311 SER A C 1
ATOM 2509 O O . SER A 1 311 ? -19.275 0.538 10.278 1.00 93.94 311 SER A O 1
ATOM 2511 N N . LEU A 1 312 ? -17.400 1.167 11.360 1.00 93.44 312 LEU A N 1
ATOM 2512 C CA . LEU A 1 312 ? -17.313 -0.000 12.237 1.00 93.44 312 LEU A CA 1
ATOM 2513 C C . LEU A 1 312 ? -18.041 0.311 13.543 1.00 93.44 312 LEU A C 1
ATOM 2515 O O . LEU A 1 312 ? -17.618 1.191 14.301 1.00 93.44 312 LEU A O 1
ATOM 2519 N N . VAL A 1 313 ? -19.108 -0.430 13.821 1.00 93.31 313 VAL A N 1
ATOM 2520 C CA . VAL A 1 313 ? -19.888 -0.320 15.054 1.00 93.31 313 VAL A CA 1
ATOM 2521 C C . VAL A 1 313 ? -19.600 -1.527 15.935 1.00 93.31 313 VAL A C 1
ATOM 2523 O O . VAL A 1 313 ? -19.821 -2.661 15.518 1.00 93.31 313 VAL A O 1
ATOM 2526 N N . ILE A 1 314 ? -19.126 -1.293 17.161 1.00 92.81 314 ILE A N 1
ATOM 2527 C CA . ILE A 1 314 ? -18.938 -2.350 18.160 1.00 92.81 314 ILE A CA 1
ATOM 2528 C C . ILE A 1 314 ? -19.877 -2.088 19.324 1.00 92.81 314 ILE A C 1
ATOM 2530 O O . ILE A 1 314 ? -19.793 -1.043 19.963 1.00 92.81 314 ILE A O 1
ATOM 2534 N N . ASP A 1 315 ? -20.763 -3.042 19.609 1.00 91.88 315 ASP A N 1
ATOM 2535 C CA . ASP A 1 315 ? -21.728 -2.951 20.713 1.00 91.88 315 ASP A CA 1
ATOM 2536 C C . ASP A 1 315 ? -22.661 -1.719 20.668 1.00 91.88 315 ASP A C 1
ATOM 2538 O O . ASP A 1 315 ? -23.134 -1.254 21.711 1.00 91.88 315 ASP A O 1
ATOM 2542 N N . GLY A 1 316 ? -22.944 -1.215 19.464 1.00 90.62 316 GLY A N 1
ATOM 2543 C CA . GLY A 1 316 ? -23.751 -0.015 19.223 1.00 90.62 316 GLY A CA 1
ATOM 2544 C C . GLY A 1 316 ? -22.952 1.293 19.170 1.00 90.62 316 GLY A C 1
ATOM 2545 O O . GLY A 1 316 ? -23.518 2.329 18.822 1.00 90.62 316 GLY A O 1
ATOM 2546 N N . ASP A 1 317 ? -21.647 1.262 19.453 1.00 90.25 317 ASP A N 1
ATOM 2547 C CA . ASP A 1 317 ? -20.774 2.435 19.412 1.00 90.25 317 ASP A CA 1
ATOM 2548 C C . ASP A 1 317 ? -19.990 2.505 18.090 1.00 90.25 317 ASP A C 1
ATOM 2550 O O . ASP A 1 317 ? -19.334 1.541 17.698 1.00 90.25 317 ASP A O 1
ATOM 2554 N N . LYS A 1 318 ? -20.023 3.653 17.396 1.00 91.06 318 LYS A N 1
ATOM 2555 C CA . LYS A 1 318 ? -19.275 3.892 16.142 1.00 91.06 318 LYS A CA 1
ATOM 2556 C C . LYS A 1 318 ? -17.789 4.107 16.411 1.00 91.06 318 LYS A C 1
ATOM 2558 O O . LYS A 1 318 ? -17.404 5.234 16.723 1.00 91.06 318 LYS A O 1
ATOM 2563 N N . ILE A 1 319 ? -16.980 3.056 16.304 1.00 91.62 319 ILE A N 1
ATOM 2564 C CA . ILE A 1 319 ? -15.553 3.036 16.671 1.00 91.62 319 ILE A CA 1
ATOM 2565 C C . ILE A 1 319 ? -14.656 3.644 15.599 1.00 91.62 319 ILE A C 1
ATOM 2567 O O . ILE A 1 319 ? -13.681 4.329 15.916 1.00 91.62 319 ILE A O 1
ATOM 2571 N N . ILE A 1 320 ? -14.987 3.398 14.336 1.00 94.06 320 ILE A N 1
ATOM 2572 C CA . ILE A 1 320 ? -14.250 3.909 13.184 1.00 94.06 320 ILE A CA 1
ATOM 2573 C C . ILE A 1 320 ? -15.258 4.501 12.213 1.00 94.06 320 ILE A C 1
ATOM 2575 O O . ILE A 1 320 ? -16.325 3.921 12.013 1.00 94.06 320 ILE A O 1
ATOM 2579 N N . THR A 1 321 ? -14.908 5.630 11.610 1.00 94.75 321 THR A N 1
ATOM 2580 C CA . THR A 1 321 ? -15.633 6.217 10.486 1.00 94.75 321 THR A CA 1
ATOM 2581 C C . THR A 1 321 ? -14.662 6.460 9.342 1.00 94.75 321 THR A C 1
ATOM 2583 O O . THR A 1 321 ? -13.620 7.081 9.541 1.00 94.75 321 THR A O 1
ATOM 2586 N N . VAL A 1 322 ? -15.011 5.988 8.152 1.00 95.56 322 VAL A N 1
ATOM 2587 C CA . VAL A 1 322 ? -14.297 6.268 6.908 1.00 95.56 322 VAL A CA 1
ATOM 2588 C C . VAL A 1 322 ? -15.224 7.109 6.044 1.00 95.56 322 VAL A C 1
ATOM 2590 O O . VAL A 1 322 ? -16.324 6.683 5.717 1.00 95.56 322 VAL A O 1
ATOM 2593 N N . ASN A 1 323 ? -14.793 8.320 5.717 1.00 95.56 323 ASN A N 1
ATOM 2594 C CA . ASN A 1 323 ? -15.492 9.199 4.796 1.00 95.56 323 ASN A CA 1
ATOM 2595 C C . ASN A 1 323 ? -14.809 9.102 3.439 1.00 95.56 323 ASN A C 1
ATOM 2597 O O . ASN A 1 323 ? -13.610 9.380 3.328 1.00 95.56 323 ASN A O 1
ATOM 2601 N N . GLU A 1 324 ? -15.576 8.775 2.413 1.00 91.38 324 GLU A N 1
ATOM 2602 C CA . GLU A 1 324 ? -15.099 8.752 1.039 1.00 91.38 324 GLU A CA 1
ATOM 2603 C C . GLU A 1 324 ? -15.819 9.793 0.171 1.00 91.38 324 GLU A C 1
ATOM 2605 O O . GLU A 1 324 ? -16.872 10.327 0.549 1.00 91.38 324 GLU A O 1
ATOM 2610 N N . PRO A 1 325 ? -15.248 10.179 -0.981 1.00 85.12 325 PRO A N 1
ATOM 2611 C CA . PRO A 1 325 ? -15.880 11.169 -1.833 1.00 85.12 325 PRO A CA 1
ATOM 2612 C C . PRO A 1 325 ? -17.061 10.545 -2.577 1.00 85.12 325 PRO A C 1
ATOM 2614 O O . PRO A 1 325 ? -16.885 9.622 -3.366 1.00 85.12 325 PRO A O 1
ATOM 2617 N N . SER A 1 326 ? -18.247 11.134 -2.427 1.00 80.00 326 SER A N 1
ATOM 2618 C CA . SER A 1 326 ? -19.494 10.633 -3.027 1.00 80.00 326 SER A CA 1
ATOM 2619 C C . SER A 1 326 ? -19.441 10.403 -4.544 1.00 80.00 326 SER A C 1
ATOM 2621 O O . SER A 1 326 ? -20.204 9.605 -5.070 1.00 80.00 326 SER A O 1
ATOM 2623 N N . GLN A 1 327 ? -18.572 11.109 -5.282 1.00 84.19 327 GLN A N 1
ATOM 2624 C CA . GLN A 1 327 ? -18.435 10.899 -6.728 1.00 84.19 327 GLN A CA 1
ATOM 2625 C C . GLN A 1 327 ? -17.628 9.639 -7.109 1.00 84.19 327 GLN A C 1
ATOM 2627 O O . GLN A 1 327 ? -17.562 9.306 -8.291 1.00 84.19 327 GLN A O 1
ATOM 2632 N N . PHE A 1 328 ? -17.011 8.963 -6.135 1.00 83.38 328 PHE A N 1
ATOM 2633 C CA . PHE A 1 328 ? -16.200 7.752 -6.311 1.00 83.38 328 PHE A CA 1
ATOM 2634 C C . PHE A 1 328 ? -16.727 6.544 -5.517 1.00 83.38 328 PHE A C 1
ATOM 2636 O O . PHE A 1 328 ? -16.084 5.505 -5.547 1.00 83.38 328 PHE A O 1
ATOM 2643 N N . ASP A 1 329 ? -17.897 6.660 -4.892 1.00 81.75 329 ASP A N 1
ATOM 2644 C CA . ASP A 1 329 ? -18.586 5.612 -4.113 1.00 81.75 329 ASP A CA 1
ATOM 2645 C C . ASP A 1 329 ? -18.678 4.279 -4.889 1.00 81.75 329 ASP A C 1
ATOM 2647 O O . ASP A 1 329 ? -18.189 3.241 -4.477 1.00 81.75 329 ASP A O 1
ATOM 2651 N N . SER A 1 330 ? -19.103 4.321 -6.156 1.00 81.00 330 SER A N 1
ATOM 2652 C CA . SER A 1 330 ? -19.128 3.121 -7.025 1.00 81.00 330 SER A CA 1
ATOM 2653 C C . SER A 1 330 ? -17.759 2.568 -7.484 1.00 81.00 330 SER A C 1
ATOM 2655 O O . SER A 1 330 ? -17.716 1.631 -8.289 1.00 81.00 330 SER A O 1
ATOM 2657 N N . LYS A 1 331 ? -16.647 3.194 -7.081 1.00 84.62 331 LYS A N 1
ATOM 2658 C CA . LYS A 1 331 ? -15.283 2.931 -7.585 1.00 84.62 331 LYS A CA 1
ATOM 2659 C C . LYS A 1 331 ? -14.298 2.543 -6.482 1.00 84.62 331 LYS A C 1
ATOM 2661 O O . LYS A 1 331 ? -13.283 1.908 -6.771 1.00 84.62 331 LYS A O 1
ATOM 2666 N N . ILE A 1 332 ? -14.577 2.932 -5.243 1.00 89.38 332 ILE A N 1
ATOM 2667 C CA . ILE A 1 332 ? -13.797 2.589 -4.059 1.00 89.38 332 ILE A CA 1
ATOM 2668 C C . ILE A 1 332 ? -14.700 1.726 -3.186 1.00 89.38 332 ILE A C 1
ATOM 2670 O O . ILE A 1 332 ? -15.810 2.124 -2.893 1.00 89.38 332 ILE A O 1
ATOM 2674 N N . GLY A 1 333 ? -14.244 0.535 -2.807 1.00 90.06 333 GLY A N 1
ATOM 2675 C CA . GLY A 1 333 ? -14.965 -0.303 -1.850 1.00 90.06 333 GLY A CA 1
ATOM 2676 C C . GLY A 1 333 ? -14.300 -0.234 -0.485 1.00 90.06 333 GLY A C 1
ATOM 2677 O O . GLY A 1 333 ? -13.087 -0.457 -0.395 1.00 90.06 333 GLY A O 1
ATOM 2678 N N . ILE A 1 334 ? -15.071 0.020 0.572 1.00 92.88 334 ILE A N 1
ATOM 2679 C CA . ILE A 1 334 ? -14.578 0.056 1.947 1.00 92.88 334 ILE A CA 1
ATOM 2680 C C . ILE A 1 334 ? -15.071 -1.171 2.713 1.00 92.88 334 ILE A C 1
ATOM 2682 O O . ILE A 1 334 ? -16.255 -1.485 2.771 1.00 92.88 334 ILE A O 1
ATOM 2686 N N . GLN A 1 335 ? -14.148 -1.893 3.345 1.00 92.75 335 GLN A N 1
ATOM 2687 C CA . GLN A 1 335 ? -14.485 -3.039 4.192 1.00 92.75 335 GLN A CA 1
ATOM 2688 C C . GLN A 1 335 ? -13.708 -3.018 5.509 1.00 92.75 335 GLN A C 1
ATOM 2690 O O . GLN A 1 335 ? -12.654 -2.395 5.635 1.00 92.75 335 GLN A O 1
ATOM 2695 N N . PHE A 1 336 ? -14.219 -3.744 6.504 1.00 94.25 336 PHE A N 1
ATOM 2696 C CA . PHE A 1 336 ? -13.517 -3.997 7.760 1.00 94.25 336 PHE A CA 1
ATOM 2697 C C . PHE A 1 336 ? -13.238 -5.489 7.886 1.00 94.25 336 PHE A C 1
ATOM 2699 O O . PHE A 1 336 ? -14.159 -6.306 7.889 1.00 94.25 336 PHE A O 1
ATOM 2706 N N . SER A 1 337 ? -11.969 -5.860 8.025 1.00 94.56 337 SER A N 1
ATOM 2707 C CA . SER A 1 337 ? -11.562 -7.263 8.001 1.00 94.56 337 SER A CA 1
ATOM 2708 C C . SER A 1 337 ? -10.582 -7.616 9.110 1.00 94.56 337 SER A C 1
ATOM 2710 O O . SER A 1 337 ? -10.004 -6.765 9.789 1.00 94.56 337 SER A O 1
ATOM 2712 N N . ASP A 1 338 ? -10.442 -8.927 9.326 1.00 95.62 338 ASP A N 1
ATOM 2713 C CA . ASP A 1 338 ? -9.555 -9.520 10.327 1.00 95.62 338 ASP A CA 1
ATOM 2714 C C . ASP A 1 338 ? -9.655 -8.876 11.717 1.00 95.62 338 ASP A C 1
ATOM 2716 O O . ASP A 1 338 ? -8.667 -8.744 12.432 1.00 95.62 338 ASP A O 1
ATOM 2720 N N . ILE A 1 339 ? -10.877 -8.525 12.123 1.00 96.44 339 ILE A N 1
ATOM 2721 C CA . ILE A 1 339 ? -11.149 -7.933 13.432 1.00 96.44 339 ILE A CA 1
ATOM 2722 C C . ILE A 1 339 ? -10.891 -8.972 14.529 1.00 96.44 339 ILE A C 1
ATOM 2724 O O . ILE A 1 339 ? -11.478 -10.061 14.507 1.00 96.44 339 ILE A O 1
ATOM 2728 N N . ARG A 1 340 ? -10.012 -8.653 15.483 1.00 97.25 340 ARG A N 1
ATOM 2729 C CA . ARG A 1 340 ? -9.639 -9.518 16.614 1.00 97.25 340 ARG A CA 1
ATOM 2730 C C . ARG A 1 340 ? -9.589 -8.746 17.921 1.00 97.25 340 ARG A C 1
ATOM 2732 O O . ARG A 1 340 ? -9.205 -7.582 17.947 1.00 97.25 340 ARG A O 1
ATOM 2739 N N . MET A 1 341 ? -9.897 -9.436 19.014 1.00 96.69 341 MET A N 1
ATOM 2740 C CA . MET A 1 341 ? -9.749 -8.920 20.373 1.00 96.69 341 MET A CA 1
ATOM 2741 C C . MET A 1 341 ? -8.371 -9.296 20.935 1.00 96.69 341 MET A C 1
ATOM 2743 O O . MET A 1 341 ? -8.009 -10.474 20.953 1.00 96.69 341 MET A O 1
ATOM 2747 N N . LEU A 1 342 ? -7.610 -8.319 21.418 1.00 96.00 342 LEU A N 1
ATOM 2748 C CA . LEU A 1 342 ? -6.359 -8.532 22.146 1.00 96.00 342 LEU A CA 1
ATOM 2749 C C . LEU A 1 342 ? -6.619 -8.860 23.624 1.00 96.00 342 LEU A C 1
ATOM 2751 O O . LEU A 1 342 ? -7.701 -8.633 24.167 1.00 96.00 342 LEU A O 1
ATOM 2755 N N . LYS A 1 343 ? -5.589 -9.368 24.312 1.00 94.38 343 LYS A N 1
ATOM 2756 C CA . LYS A 1 343 ? -5.654 -9.717 25.747 1.00 94.38 343 LYS A CA 1
ATOM 2757 C C . LYS A 1 343 ? -5.962 -8.516 26.652 1.00 94.38 343 LYS A C 1
ATOM 2759 O O . LYS A 1 343 ? -6.498 -8.704 27.739 1.00 94.38 343 LYS A O 1
ATOM 2764 N N . ASP A 1 344 ? -5.624 -7.302 26.218 1.00 91.50 344 ASP A N 1
ATOM 2765 C CA . ASP A 1 344 ? -5.888 -6.045 26.935 1.00 91.50 344 ASP A CA 1
ATOM 2766 C C . ASP A 1 344 ? -7.318 -5.499 26.713 1.00 91.50 344 ASP A C 1
ATOM 2768 O O . ASP A 1 344 ? -7.656 -4.433 27.234 1.00 91.50 344 ASP A O 1
ATOM 2772 N N . GLY A 1 345 ? -8.154 -6.217 25.951 1.00 91.38 345 GLY A N 1
ATOM 2773 C CA . GLY A 1 345 ? -9.519 -5.819 25.599 1.00 91.38 345 GLY A CA 1
ATOM 2774 C C . GLY A 1 345 ? -9.607 -4.781 24.476 1.00 91.38 345 GLY A C 1
ATOM 2775 O O . GLY A 1 345 ? -10.696 -4.291 24.186 1.00 91.38 345 GLY A O 1
ATOM 2776 N N . SER A 1 346 ? -8.486 -4.409 23.855 1.00 92.81 346 SER A N 1
ATOM 2777 C CA . SER A 1 346 ? -8.505 -3.623 22.621 1.00 92.81 346 SER A CA 1
ATOM 2778 C C . SER A 1 346 ? -8.818 -4.499 21.410 1.00 92.81 346 SER A C 1
ATOM 2780 O O . SER A 1 346 ? -8.614 -5.712 21.419 1.00 92.81 346 SER A O 1
ATOM 2782 N N . VAL A 1 347 ? -9.308 -3.866 20.352 1.00 94.25 347 VAL A N 1
ATOM 2783 C CA . VAL A 1 347 ? -9.647 -4.506 19.085 1.00 94.25 347 VAL A CA 1
ATOM 2784 C C . VAL A 1 347 ? -8.652 -4.054 18.025 1.00 94.25 347 VAL A C 1
ATOM 2786 O O . VAL A 1 347 ? -8.430 -2.854 17.854 1.00 94.25 347 VAL A O 1
ATOM 2789 N N . ILE A 1 348 ? -8.067 -5.012 17.314 1.00 96.19 348 ILE A N 1
ATOM 2790 C CA . ILE A 1 348 ? -7.242 -4.784 16.125 1.00 96.19 348 ILE A CA 1
ATOM 2791 C C . ILE A 1 348 ? -7.971 -5.274 14.878 1.00 96.19 348 ILE A C 1
ATOM 2793 O O . ILE A 1 348 ? -8.866 -6.112 14.969 1.00 96.19 348 ILE A O 1
ATOM 2797 N N . GLY A 1 349 ? -7.571 -4.777 13.717 1.00 97.06 349 GLY A N 1
ATOM 2798 C CA . GLY A 1 349 ? -8.076 -5.231 12.426 1.00 97.06 349 GLY A CA 1
ATOM 2799 C C . GLY A 1 349 ? -7.523 -4.379 11.295 1.00 97.06 349 GLY A C 1
ATOM 2800 O O . GLY A 1 349 ? -6.541 -3.651 11.489 1.00 97.06 349 GLY A O 1
ATOM 2801 N N . TYR A 1 350 ? -8.172 -4.469 10.137 1.00 97.31 350 TYR A N 1
ATOM 2802 C CA . TYR A 1 350 ? -7.851 -3.669 8.963 1.00 97.31 350 TYR A CA 1
ATOM 2803 C C . TYR A 1 350 ? -9.088 -2.973 8.402 1.00 97.31 350 TYR A C 1
ATOM 2805 O O . TYR A 1 350 ? -10.190 -3.522 8.430 1.00 97.31 350 TYR A O 1
ATOM 2813 N N . ILE A 1 351 ? -8.876 -1.756 7.911 1.00 96.75 351 ILE A N 1
ATOM 2814 C CA . ILE A 1 351 ? -9.773 -1.070 6.986 1.00 96.75 351 ILE A CA 1
ATOM 2815 C C . ILE A 1 351 ? -9.226 -1.363 5.597 1.00 96.75 351 ILE A C 1
ATOM 2817 O O . ILE A 1 351 ? -8.092 -0.988 5.295 1.00 96.75 351 ILE A O 1
ATOM 2821 N N . ASP A 1 352 ? -10.005 -2.048 4.782 1.00 96.06 352 ASP A N 1
ATOM 2822 C CA . ASP A 1 352 ? -9.622 -2.410 3.431 1.00 96.06 352 ASP A CA 1
ATOM 2823 C C . ASP A 1 352 ? -10.213 -1.388 2.456 1.00 96.06 352 ASP A C 1
ATOM 2825 O O . ASP A 1 352 ? -11.426 -1.194 2.423 1.00 96.06 352 ASP A O 1
ATOM 2829 N N . ILE A 1 353 ? -9.350 -0.732 1.680 1.00 95.62 353 ILE A N 1
ATOM 2830 C CA . ILE A 1 353 ? -9.716 0.168 0.585 1.00 95.62 353 ILE A CA 1
ATOM 2831 C C . ILE A 1 353 ? -9.444 -0.570 -0.714 1.00 95.62 353 ILE A C 1
ATOM 2833 O O . ILE A 1 353 ? -8.287 -0.786 -1.080 1.00 95.62 353 ILE A O 1
ATOM 2837 N N . THR A 1 354 ? -10.506 -0.951 -1.404 1.00 94.12 354 THR A N 1
ATOM 2838 C CA . THR A 1 354 ? -10.444 -1.773 -2.608 1.00 94.12 354 THR A CA 1
ATOM 2839 C C . THR A 1 354 ? -10.726 -0.919 -3.841 1.00 94.12 354 THR A C 1
ATOM 2841 O O . THR A 1 354 ? -11.603 -0.062 -3.818 1.00 94.12 354 THR A O 1
ATOM 2844 N N . MET A 1 355 ? -9.971 -1.129 -4.917 1.00 93.12 355 MET A N 1
ATOM 2845 C CA . MET A 1 355 ? -10.076 -0.372 -6.165 1.00 93.12 355 MET A CA 1
ATOM 2846 C C . MET A 1 355 ? -9.905 -1.284 -7.380 1.00 93.12 355 MET A C 1
ATOM 2848 O O . MET A 1 355 ? -9.239 -2.323 -7.311 1.00 93.12 355 MET A O 1
ATOM 2852 N N . VAL A 1 356 ? -10.467 -0.850 -8.507 1.00 92.50 356 VAL A N 1
ATOM 2853 C CA . VAL A 1 356 ? -10.323 -1.489 -9.819 1.00 92.50 356 VAL A CA 1
ATOM 2854 C C . VAL A 1 356 ? -9.877 -0.442 -10.826 1.00 92.50 356 VAL A C 1
ATOM 2856 O O . VAL A 1 356 ? -10.524 0.594 -10.947 1.00 92.50 356 VAL A O 1
ATOM 2859 N N . ILE A 1 357 ? -8.788 -0.691 -11.541 1.00 92.69 357 ILE A N 1
ATOM 2860 C CA . ILE A 1 357 ? -8.241 0.243 -12.534 1.00 92.69 357 ILE A CA 1
ATOM 2861 C C . ILE A 1 357 ? -8.012 -0.471 -13.867 1.00 92.69 357 ILE A C 1
ATOM 2863 O O . ILE A 1 357 ? -7.792 -1.681 -13.882 1.00 92.69 357 ILE A O 1
ATOM 2867 N N . GLY A 1 358 ? -8.028 0.289 -14.959 1.00 89.62 358 GLY A N 1
ATOM 2868 C CA . GLY A 1 358 ? -7.719 -0.189 -16.305 1.00 89.62 358 GLY A CA 1
ATOM 2869 C C . GLY A 1 358 ? -8.916 -0.852 -16.965 1.00 89.62 358 GLY A C 1
ATOM 2870 O O . GLY A 1 358 ? -9.566 -1.695 -16.353 1.00 89.62 358 GLY A O 1
ATOM 2871 N N . ASP A 1 359 ? -9.209 -0.481 -18.209 1.00 84.62 359 ASP A N 1
ATOM 2872 C CA . ASP A 1 359 ? -10.418 -0.899 -18.925 1.00 84.62 359 ASP A CA 1
ATOM 2873 C C . ASP A 1 359 ? -10.118 -1.991 -19.963 1.00 84.62 359 ASP A C 1
ATOM 2875 O O . ASP A 1 359 ? -9.229 -1.863 -20.802 1.00 84.62 359 ASP A O 1
ATOM 2879 N N . VAL A 1 360 ? -10.859 -3.100 -19.882 1.00 82.06 360 VAL A N 1
ATOM 2880 C CA . VAL A 1 360 ? -10.744 -4.244 -20.801 1.00 82.06 360 VAL A CA 1
ATOM 2881 C C . VAL A 1 360 ? -11.230 -3.888 -22.202 1.00 82.06 360 VAL A C 1
ATOM 2883 O O . VAL A 1 360 ? -10.706 -4.403 -23.186 1.00 82.06 360 VAL A O 1
ATOM 2886 N N . GLU A 1 361 ? -12.270 -3.059 -22.303 1.00 83.19 361 GLU A N 1
ATOM 2887 C CA . GLU A 1 361 ? -12.911 -2.724 -23.571 1.00 83.19 361 GLU A CA 1
ATOM 2888 C C . GLU A 1 361 ? -12.080 -1.721 -24.367 1.00 83.19 361 GLU A C 1
ATOM 2890 O O . GLU A 1 361 ? -11.986 -1.839 -25.592 1.00 83.19 361 GLU A O 1
ATOM 2895 N N . THR A 1 362 ? -11.474 -0.747 -23.683 1.00 82.00 362 THR A N 1
ATOM 2896 C CA . THR A 1 362 ? -10.649 0.285 -24.325 1.00 82.00 362 THR A CA 1
ATOM 2897 C C . THR A 1 362 ? -9.166 -0.075 -24.368 1.00 82.00 362 THR A C 1
ATOM 2899 O O . THR A 1 362 ? -8.434 0.510 -25.166 1.00 82.00 362 THR A O 1
ATOM 2902 N N . ASN A 1 363 ? -8.732 -1.069 -23.580 1.00 78.62 363 ASN A N 1
ATOM 2903 C CA . ASN A 1 363 ? -7.323 -1.400 -23.356 1.00 78.62 363 ASN A CA 1
ATOM 2904 C C . ASN A 1 363 ? -6.519 -0.197 -22.828 1.00 78.62 363 ASN A C 1
ATOM 2906 O O . ASN A 1 363 ? -5.334 -0.052 -23.124 1.00 78.62 363 ASN A O 1
ATOM 2910 N N . GLU A 1 364 ? -7.178 0.697 -22.088 1.00 84.56 364 GLU A N 1
ATOM 2911 C CA . GLU A 1 364 ? -6.538 1.856 -21.473 1.00 84.56 364 GLU A CA 1
ATOM 2912 C C . GLU A 1 364 ? -5.988 1.494 -20.087 1.00 84.56 364 GLU A C 1
ATOM 2914 O O . GLU A 1 364 ? -6.621 0.777 -19.301 1.00 84.56 364 GLU A O 1
ATOM 2919 N N . PHE A 1 365 ? -4.779 1.985 -19.808 1.00 88.69 365 PHE A N 1
ATOM 2920 C CA . PHE A 1 365 ? -4.059 1.733 -18.565 1.00 88.69 365 PHE A CA 1
ATOM 2921 C C . PHE A 1 365 ? -4.574 2.619 -17.436 1.00 88.69 365 PHE A C 1
ATOM 2923 O O . PHE A 1 365 ? -4.493 3.848 -17.492 1.00 88.69 365 PHE A O 1
ATOM 2930 N N . GLY A 1 366 ? -5.022 1.989 -16.357 1.00 91.62 366 GLY A N 1
ATOM 2931 C CA . GLY A 1 366 ? -5.552 2.716 -15.217 1.00 91.62 366 GLY A CA 1
ATOM 2932 C C . GLY A 1 366 ? -4.505 3.083 -14.173 1.00 91.62 366 GLY A C 1
ATOM 2933 O O . GLY A 1 366 ? -3.499 2.400 -13.972 1.00 91.62 366 GLY A O 1
ATOM 2934 N N . ALA A 1 367 ? -4.788 4.154 -13.440 1.00 94.06 367 ALA A N 1
ATOM 2935 C CA . ALA A 1 367 ? -4.062 4.507 -12.231 1.00 94.06 367 ALA A CA 1
ATOM 2936 C C . ALA A 1 367 ? -4.954 5.304 -11.275 1.00 94.06 367 ALA A C 1
ATOM 2938 O O . ALA A 1 367 ? -5.840 6.049 -11.687 1.00 94.06 367 ALA A O 1
ATOM 2939 N N . SER A 1 368 ? -4.700 5.182 -9.977 1.00 94.44 368 SER A N 1
ATOM 2940 C CA . SER A 1 368 ? -5.393 5.919 -8.925 1.00 94.44 368 SER A CA 1
ATOM 2941 C C . SER A 1 368 ? -4.408 6.334 -7.842 1.00 94.44 368 SER A C 1
ATOM 2943 O O . SER A 1 368 ? -3.580 5.540 -7.396 1.00 94.44 368 SER A O 1
ATOM 2945 N N . VAL A 1 369 ? -4.504 7.588 -7.406 1.00 95.81 369 VAL A N 1
ATOM 2946 C CA . VAL A 1 369 ? -3.758 8.106 -6.260 1.00 95.81 369 VAL A CA 1
ATOM 2947 C C . VAL A 1 369 ? -4.739 8.668 -5.245 1.00 95.81 369 VAL A C 1
ATOM 2949 O O . VAL A 1 369 ? -5.444 9.645 -5.514 1.00 95.81 369 VAL A O 1
ATOM 2952 N N . LEU A 1 370 ? -4.747 8.068 -4.060 1.00 96.75 370 LEU A N 1
ATOM 2953 C CA . LEU A 1 370 ? -5.544 8.508 -2.925 1.00 96.75 370 LEU A CA 1
ATOM 2954 C C . LEU A 1 370 ? -4.702 9.374 -1.982 1.00 96.75 370 LEU A C 1
ATOM 2956 O O . LEU A 1 370 ? -3.564 9.032 -1.651 1.00 96.75 370 LEU A O 1
ATOM 2960 N N . ASP A 1 371 ? -5.295 10.474 -1.525 1.00 97.12 371 ASP A N 1
ATOM 2961 C CA . ASP A 1 371 ? -4.856 11.240 -0.359 1.00 97.12 371 ASP A CA 1
ATOM 2962 C C . ASP A 1 371 ? -5.668 10.753 0.843 1.00 97.12 371 ASP A C 1
ATOM 2964 O O . ASP A 1 371 ? -6.859 11.054 0.974 1.00 97.12 371 ASP A O 1
ATOM 2968 N N . LEU A 1 372 ? -5.036 9.938 1.685 1.00 97.81 372 LEU A N 1
ATOM 2969 C CA . LEU A 1 372 ? -5.648 9.397 2.889 1.00 97.81 372 LEU A CA 1
ATOM 2970 C C . LEU A 1 372 ? -5.249 10.243 4.093 1.00 97.81 372 LEU A C 1
ATOM 2972 O O . LEU A 1 372 ? -4.077 10.318 4.454 1.00 97.81 372 LEU A O 1
ATOM 2976 N N . GLU A 1 373 ? -6.236 10.776 4.797 1.00 97.62 373 GLU A N 1
ATOM 2977 C CA . GLU A 1 373 ? -6.057 11.465 6.068 1.00 97.62 373 GLU A CA 1
ATOM 2978 C C . GLU A 1 373 ? -6.621 10.619 7.212 1.00 97.62 373 GLU A C 1
ATOM 2980 O O . GLU A 1 373 ? -7.797 10.279 7.222 1.00 97.62 373 GLU A O 1
ATOM 2985 N N . ILE A 1 374 ? -5.792 10.305 8.206 1.00 95.75 374 ILE A N 1
ATOM 2986 C CA . ILE A 1 374 ? -6.192 9.610 9.431 1.00 95.75 374 ILE A CA 1
ATOM 2987 C C . ILE A 1 374 ? -6.150 10.610 10.584 1.00 95.75 374 ILE A C 1
ATOM 2989 O O . ILE A 1 374 ? -5.079 11.087 10.968 1.00 95.75 374 ILE A O 1
ATOM 2993 N N . ILE A 1 375 ? -7.311 10.905 11.161 1.00 93.44 375 ILE A N 1
ATOM 2994 C CA . ILE A 1 375 ? -7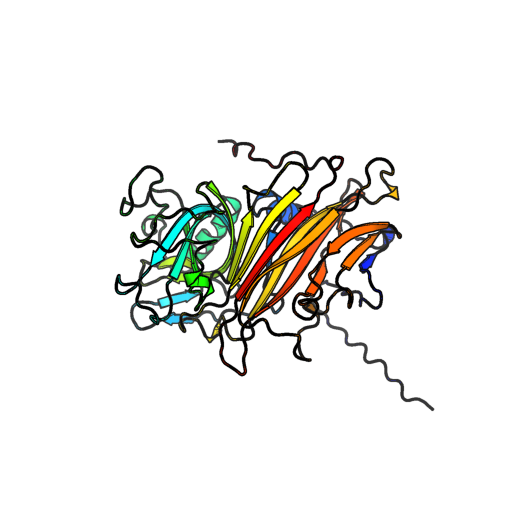.460 11.766 12.332 1.00 93.44 375 ILE A CA 1
ATOM 2995 C C . ILE A 1 375 ? -7.531 10.876 13.569 1.00 93.44 375 ILE A C 1
ATOM 2997 O O . ILE A 1 375 ? -8.505 10.149 13.784 1.00 93.44 375 ILE A O 1
ATOM 3001 N N . GLN A 1 376 ? -6.492 10.961 14.397 1.00 82.19 376 GLN A N 1
ATOM 3002 C CA . GLN A 1 376 ? -6.455 10.315 15.698 1.00 82.19 376 GLN A CA 1
ATOM 3003 C C . GLN A 1 376 ? -6.762 11.327 16.809 1.00 82.19 376 GLN A C 1
ATOM 3005 O O . GLN A 1 376 ? -6.190 12.422 16.859 1.00 82.19 376 GLN A O 1
ATOM 3010 N N . PRO A 1 377 ? -7.645 10.978 17.749 1.00 63.81 377 PRO A N 1
ATOM 3011 C CA . PRO A 1 377 ? -7.890 11.805 18.915 1.00 63.81 377 PRO A CA 1
ATOM 3012 C C . PRO A 1 377 ? -6.689 11.790 19.865 1.00 63.81 377 PRO A C 1
ATOM 3014 O O . PRO A 1 377 ? -6.087 10.751 20.113 1.00 63.81 377 PRO A O 1
ATOM 3017 N N . MET A 1 378 ? -6.369 12.942 20.468 1.00 52.84 378 MET A N 1
ATOM 3018 C CA . MET A 1 378 ? -5.182 13.120 21.332 1.00 52.84 378 MET A CA 1
ATOM 3019 C C . MET A 1 378 ? -5.111 12.194 22.561 1.00 52.84 378 MET A C 1
ATOM 3021 O O . MET A 1 378 ? -4.079 12.149 23.223 1.00 52.84 378 MET A O 1
ATOM 3025 N N . ASN A 1 379 ? -6.184 11.465 22.877 1.00 47.56 379 ASN A N 1
ATOM 3026 C CA . ASN A 1 379 ? -6.261 10.589 24.045 1.00 47.56 379 ASN A CA 1
ATOM 3027 C C . ASN A 1 379 ? -5.922 9.123 23.737 1.00 47.56 379 ASN A C 1
ATOM 3029 O O . ASN A 1 379 ? -5.665 8.349 24.661 1.00 47.56 379 ASN A O 1
ATOM 3033 N N . THR A 1 380 ? -5.874 8.727 22.462 1.00 49.28 380 THR A N 1
ATOM 3034 C CA . THR A 1 380 ? -5.258 7.460 22.071 1.00 49.28 380 THR A CA 1
ATOM 3035 C C . THR A 1 380 ? -3.762 7.681 22.008 1.00 49.28 380 THR A C 1
ATOM 3037 O O . THR A 1 380 ? -3.233 8.193 21.028 1.00 49.28 380 THR A O 1
ATOM 3040 N N . LEU A 1 381 ? -3.090 7.304 23.094 1.00 43.88 381 LEU A N 1
ATOM 3041 C CA . LEU A 1 381 ? -1.646 7.158 23.156 1.00 43.88 381 LEU A CA 1
ATOM 3042 C C . LEU A 1 381 ? -1.248 6.021 22.192 1.00 43.88 381 LEU A C 1
ATOM 3044 O O . LEU A 1 381 ? -0.920 4.914 22.616 1.00 43.88 381 LEU A O 1
ATOM 3048 N N . PHE A 1 382 ? -1.299 6.266 20.880 1.00 45.91 382 PHE A N 1
ATOM 3049 C CA . PHE A 1 382 ? -0.309 5.672 19.998 1.00 45.91 382 PHE A CA 1
ATOM 3050 C C . PHE A 1 382 ? 0.995 6.265 20.505 1.00 45.91 382 PHE A C 1
ATOM 3052 O O . PHE A 1 382 ? 1.358 7.394 20.183 1.00 45.91 382 PHE A O 1
ATOM 3059 N N . GLN A 1 383 ? 1.614 5.538 21.438 1.00 43.97 383 GLN A N 1
ATOM 3060 C CA . GLN A 1 383 ? 3.001 5.735 21.799 1.00 43.97 383 GLN A CA 1
ATOM 3061 C C . GLN A 1 383 ? 3.720 5.952 20.484 1.00 43.97 383 GLN A C 1
ATOM 3063 O O . GLN A 1 383 ? 3.581 5.118 19.591 1.00 43.97 383 GLN A O 1
ATOM 3068 N N . GLU A 1 384 ? 4.349 7.111 20.357 1.00 43.16 384 GLU A N 1
ATOM 3069 C CA . GLU A 1 384 ? 5.192 7.500 19.248 1.00 43.16 384 GLU A CA 1
ATOM 3070 C C . GLU A 1 384 ? 5.954 6.277 18.711 1.00 43.16 384 GLU A C 1
ATOM 3072 O O . GLU A 1 384 ? 7.069 5.979 19.121 1.00 43.16 384 GLU A O 1
ATOM 3077 N N . ILE A 1 385 ? 5.387 5.609 17.703 1.00 47.38 385 ILE A N 1
ATOM 3078 C CA . ILE A 1 385 ? 6.153 4.937 16.654 1.00 47.38 385 ILE A CA 1
ATOM 3079 C C . ILE A 1 385 ? 6.643 6.069 15.730 1.00 47.38 385 ILE A C 1
ATOM 3081 O O . ILE A 1 385 ? 6.464 6.054 14.517 1.00 47.38 385 ILE A O 1
ATOM 3085 N N . GLN A 1 386 ? 7.147 7.149 16.332 1.00 44.72 386 GLN A N 1
ATOM 3086 C CA . GLN A 1 386 ? 7.888 8.198 15.672 1.00 44.72 386 GLN A CA 1
ATOM 3087 C C . GLN A 1 386 ? 9.332 7.826 15.910 1.00 44.72 386 GLN A C 1
ATOM 3089 O O . GLN A 1 386 ? 9.804 7.928 17.036 1.00 44.72 386 GLN A O 1
ATOM 3094 N N . ASP A 1 387 ? 9.986 7.334 14.863 1.00 44.91 387 ASP A N 1
ATOM 3095 C CA . ASP A 1 387 ? 11.417 7.520 14.644 1.00 44.91 387 ASP A CA 1
ATOM 3096 C C . ASP A 1 387 ? 12.326 7.320 15.872 1.00 44.91 387 ASP A C 1
ATOM 3098 O O . ASP A 1 387 ? 13.345 7.999 16.006 1.00 44.91 387 ASP A O 1
ATOM 3102 N N . LEU A 1 388 ? 12.012 6.364 16.759 1.00 42.81 388 LEU A N 1
ATOM 3103 C CA . LEU A 1 388 ? 13.021 5.852 17.673 1.00 42.81 388 LEU A CA 1
ATOM 3104 C C . LEU A 1 388 ? 14.118 5.312 16.756 1.00 42.81 388 LEU A C 1
ATOM 3106 O O . LEU A 1 388 ? 13.806 4.468 15.906 1.00 42.81 388 LEU A O 1
ATOM 3110 N N . PRO A 1 389 ? 15.360 5.827 16.843 1.00 41.03 389 PRO A N 1
ATOM 3111 C CA . PRO A 1 389 ? 16.440 5.322 16.018 1.00 41.03 389 PRO A CA 1
ATOM 3112 C C . PRO A 1 389 ? 16.447 3.817 16.221 1.00 41.03 389 PRO A C 1
ATOM 3114 O O . PRO A 1 389 ? 16.506 3.360 17.365 1.00 41.03 389 PRO A O 1
ATOM 3117 N N . ALA A 1 390 ? 16.282 3.068 15.126 1.00 45.78 390 ALA A N 1
ATOM 3118 C CA . ALA A 1 390 ? 16.418 1.624 15.150 1.00 45.78 390 ALA A CA 1
ATOM 3119 C C . ALA A 1 390 ? 17.708 1.349 15.922 1.00 45.78 390 ALA A C 1
ATOM 3121 O O . ALA A 1 390 ? 18.770 1.826 15.516 1.00 45.78 390 ALA A O 1
ATOM 3122 N N . HIS A 1 391 ? 17.581 0.756 17.111 1.00 37.16 391 HIS A N 1
ATOM 3123 C CA . HIS A 1 391 ? 18.725 0.528 17.977 1.00 37.16 391 HIS A CA 1
ATOM 3124 C C . HIS A 1 391 ? 19.801 -0.179 17.145 1.00 37.16 391 HIS A C 1
ATOM 3126 O O . HIS A 1 391 ? 19.513 -1.205 16.527 1.00 37.16 391 HIS A O 1
ATOM 3132 N N . GLN A 1 392 ? 20.980 0.452 17.082 1.00 36.88 392 GLN A N 1
ATOM 3133 C CA . GLN A 1 392 ? 22.198 -0.097 16.484 1.00 36.88 392 GLN A CA 1
ATOM 3134 C C . GLN A 1 392 ? 22.545 -1.460 17.073 1.00 36.88 392 GLN A C 1
ATOM 3136 O O . GLN A 1 392 ? 22.370 -1.623 18.306 1.00 36.88 392 GLN A O 1
#